Protein AF-A0A7Y4XND9-F1 (afdb_monomer_lite)

pLDDT: mean 84.6, std 13.26, range [36.53, 97.56]

Structure (mmCIF, N/CA/C/O backbone):
data_AF-A0A7Y4XND9-F1
#
_entry.id   AF-A0A7Y4XND9-F1
#
loop_
_atom_site.group_PDB
_atom_site.id
_atom_site.type_symbol
_atom_site.label_atom_id
_atom_site.label_alt_id
_atom_site.label_comp_id
_atom_site.label_asym_id
_atom_site.label_entity_id
_atom_site.label_seq_id
_atom_site.pdbx_PDB_ins_code
_atom_site.Cartn_x
_atom_site.Cartn_y
_atom_site.Cartn_z
_atom_site.occupancy
_atom_site.B_iso_or_equiv
_atom_site.auth_seq_id
_atom_site.auth_comp_id
_atom_site.auth_asym_id
_atom_site.auth_atom_id
_atom_site.pdbx_PDB_model_num
ATOM 1 N N . MET A 1 1 ? 8.176 -16.731 -29.064 1.00 52.34 1 MET A N 1
ATOM 2 C CA . MET A 1 1 ? 8.613 -15.340 -28.819 1.00 52.34 1 MET A CA 1
ATOM 3 C C . MET A 1 1 ? 8.068 -14.478 -29.936 1.00 52.34 1 MET A C 1
ATOM 5 O O . MET A 1 1 ? 8.115 -14.925 -31.078 1.00 52.34 1 MET A O 1
ATOM 9 N N . ARG A 1 2 ? 7.541 -13.289 -29.624 1.00 59.66 2 ARG A N 1
ATOM 10 C CA . ARG A 1 2 ? 7.280 -12.273 -30.655 1.00 59.66 2 ARG A CA 1
ATOM 11 C C . ARG A 1 2 ? 8.597 -11.940 -31.382 1.00 59.66 2 ARG A C 1
ATOM 13 O O . ARG A 1 2 ? 9.654 -12.092 -30.767 1.00 59.66 2 ARG A O 1
ATOM 20 N N . PRO A 1 3 ? 8.583 -11.530 -32.658 1.00 67.19 3 PRO A N 1
ATOM 21 C CA . PRO A 1 3 ? 9.785 -10.990 -33.283 1.00 67.19 3 PRO A CA 1
ATOM 22 C C . PRO A 1 3 ? 10.219 -9.716 -32.545 1.00 67.19 3 PRO A C 1
ATOM 24 O O . PRO A 1 3 ? 9.380 -8.957 -32.054 1.00 67.19 3 PRO A O 1
ATOM 27 N N . ARG A 1 4 ? 11.535 -9.493 -32.444 1.00 76.88 4 ARG A N 1
ATOM 28 C CA . ARG A 1 4 ? 12.080 -8.240 -31.906 1.00 76.88 4 ARG A CA 1
ATOM 29 C C . ARG A 1 4 ? 11.576 -7.087 -32.787 1.00 76.88 4 ARG A C 1
ATOM 31 O O . ARG A 1 4 ? 11.719 -7.201 -34.003 1.00 76.88 4 ARG A O 1
ATOM 38 N N . PRO A 1 5 ? 11.011 -6.010 -32.215 1.00 78.25 5 PRO A N 1
ATOM 39 C CA . PRO A 1 5 ? 10.599 -4.845 -32.995 1.00 78.25 5 PRO A CA 1
ATOM 40 C C . PRO A 1 5 ? 11.741 -4.282 -33.860 1.00 78.25 5 PRO A C 1
ATOM 42 O O . PRO A 1 5 ? 12.906 -4.364 -33.460 1.00 78.25 5 PRO A O 1
ATOM 45 N N . GLY A 1 6 ? 11.389 -3.731 -35.030 1.00 72.38 6 GLY A N 1
ATOM 46 C CA . GLY A 1 6 ? 12.325 -3.132 -35.997 1.00 72.38 6 GLY A CA 1
ATOM 47 C C . GLY A 1 6 ? 13.135 -1.960 -35.434 1.00 72.38 6 GLY A C 1
ATOM 48 O O . GLY A 1 6 ? 12.823 -1.453 -34.348 1.00 72.38 6 GLY A O 1
ATOM 49 N N . GLU A 1 7 ? 14.183 -1.551 -36.157 1.00 75.75 7 GLU A N 1
ATOM 50 C CA . GLU A 1 7 ? 15.123 -0.531 -35.687 1.00 75.75 7 GLU A CA 1
ATOM 51 C C . GLU A 1 7 ? 14.470 0.857 -35.550 1.00 75.75 7 GLU A C 1
ATOM 53 O O . GLU A 1 7 ? 13.307 1.077 -35.893 1.00 75.75 7 GLU A O 1
ATOM 58 N N . PHE A 1 8 ? 15.201 1.786 -34.934 1.00 75.19 8 PHE A N 1
ATOM 59 C CA . PHE A 1 8 ? 14.725 3.156 -34.747 1.00 75.19 8 PHE A CA 1
ATOM 60 C C . PHE A 1 8 ? 14.591 3.846 -36.104 1.00 75.19 8 PHE A C 1
ATOM 62 O O . PHE A 1 8 ? 15.519 3.759 -36.903 1.00 75.19 8 PHE A O 1
ATOM 69 N N . GLY A 1 9 ? 13.478 4.546 -36.337 1.00 67.44 9 GLY A N 1
ATOM 70 C CA . GLY A 1 9 ? 13.250 5.261 -37.600 1.00 67.44 9 GLY A CA 1
ATOM 71 C C . GLY A 1 9 ? 12.708 4.395 -38.743 1.00 67.44 9 GLY A C 1
ATOM 72 O O . GLY A 1 9 ? 12.574 4.887 -39.855 1.00 67.44 9 GLY A O 1
ATOM 73 N N . GLU A 1 10 ? 12.384 3.120 -38.498 1.00 77.12 10 GLU A N 1
ATOM 74 C CA . GLU A 1 10 ? 11.786 2.226 -39.499 1.00 77.12 10 GLU A CA 1
ATOM 75 C C . GLU A 1 10 ? 10.303 1.974 -39.167 1.00 77.12 10 GLU A C 1
ATOM 77 O O . GLU A 1 10 ? 9.991 1.011 -38.456 1.00 77.12 10 GLU A O 1
ATOM 82 N N . PRO A 1 11 ? 9.365 2.834 -39.617 1.00 72.25 11 PRO A N 1
ATOM 83 C CA . PRO A 1 11 ? 7.958 2.702 -39.267 1.00 72.25 11 PRO A CA 1
ATOM 84 C C . PRO A 1 11 ? 7.308 1.474 -39.901 1.00 72.25 11 PRO A C 1
ATOM 86 O O . PRO A 1 11 ? 7.347 1.269 -41.114 1.00 72.25 11 PRO A O 1
ATOM 89 N N . ASP A 1 12 ? 6.620 0.691 -39.072 1.00 74.69 12 ASP A N 1
ATOM 90 C CA . ASP A 1 12 ? 5.854 -0.473 -39.507 1.00 74.69 12 ASP A CA 1
ATOM 91 C C . ASP A 1 12 ? 4.358 -0.260 -39.240 1.00 74.69 12 ASP A C 1
ATOM 93 O O . ASP A 1 12 ? 3.932 0.101 -38.136 1.00 74.69 12 ASP A O 1
ATOM 97 N N . LYS A 1 13 ? 3.529 -0.524 -40.255 1.00 70.81 13 LYS A N 1
ATOM 98 C CA . LYS A 1 13 ? 2.066 -0.471 -40.137 1.00 70.81 13 LYS A CA 1
ATOM 99 C C . LYS A 1 13 ? 1.543 -1.450 -39.080 1.00 70.81 13 LYS A C 1
ATOM 101 O O . LYS A 1 13 ? 0.492 -1.187 -38.485 1.00 70.81 13 LYS A O 1
ATOM 106 N N . GLU A 1 14 ? 2.274 -2.525 -38.779 1.00 73.94 14 GLU A N 1
ATOM 107 C CA . GLU A 1 14 ? 1.932 -3.459 -37.703 1.00 73.94 14 GLU A CA 1
ATOM 108 C C . GLU A 1 14 ? 1.875 -2.795 -36.316 1.00 73.94 14 GLU A C 1
ATOM 110 O O . GLU A 1 14 ? 1.125 -3.250 -35.447 1.00 73.94 14 GLU A O 1
ATOM 115 N N . TRP A 1 15 ? 2.560 -1.663 -36.102 1.00 71.25 15 TRP A N 1
ATOM 116 C CA . TRP A 1 15 ? 2.477 -0.921 -34.838 1.00 71.25 15 TRP A CA 1
ATOM 117 C C . TRP A 1 15 ? 1.063 -0.384 -34.559 1.00 71.25 15 TRP A C 1
ATOM 119 O O . TRP A 1 15 ? 0.633 -0.263 -33.405 1.00 71.25 15 TRP A O 1
ATOM 129 N N . TRP A 1 16 ? 0.288 -0.090 -35.608 1.00 70.69 16 TRP A N 1
ATOM 130 C CA . TRP A 1 16 ? -1.119 0.284 -35.462 1.00 70.69 16 TRP A CA 1
ATOM 131 C C . TRP A 1 16 ? -2.031 -0.933 -35.301 1.00 70.69 16 TRP A C 1
ATOM 133 O O . TRP A 1 16 ? -3.029 -0.830 -34.585 1.00 70.69 16 TRP A O 1
ATOM 143 N N . ALA A 1 17 ? -1.643 -2.081 -35.863 1.00 65.81 17 ALA A N 1
ATOM 144 C CA . ALA A 1 17 ? -2.372 -3.346 -35.787 1.00 65.81 17 ALA A CA 1
ATOM 145 C C . ALA A 1 17 ? -2.176 -4.113 -34.469 1.00 65.81 17 ALA A C 1
ATOM 147 O O . ALA A 1 17 ? -2.962 -5.020 -34.190 1.00 65.81 17 ALA A O 1
ATOM 148 N N . SER A 1 18 ? -1.177 -3.756 -33.648 1.00 58.66 18 SER A N 1
ATOM 149 C CA . SER A 1 18 ? -0.943 -4.362 -32.333 1.00 58.66 18 SER A CA 1
ATOM 150 C C . SER A 1 18 ? -2.152 -4.136 -31.410 1.00 58.66 18 SER A C 1
ATOM 152 O O . SER A 1 18 ? -2.228 -3.149 -30.671 1.00 58.66 18 SER A O 1
ATOM 154 N N . LYS A 1 19 ? -3.136 -5.035 -31.473 1.00 51.44 19 LYS A N 1
ATOM 155 C CA . LYS A 1 19 ? -4.263 -5.063 -30.546 1.00 51.44 19 LYS A CA 1
ATOM 156 C C . LYS A 1 19 ? -3.748 -5.581 -29.209 1.00 51.44 19 LYS A C 1
ATOM 158 O O . LYS A 1 19 ? -3.214 -6.685 -29.120 1.00 51.44 19 LYS A O 1
ATOM 163 N N . LEU A 1 20 ? -3.885 -4.754 -28.178 1.00 54.00 20 LEU A N 1
ATOM 164 C CA . LEU A 1 20 ? -3.845 -5.220 -26.797 1.00 54.00 20 LEU A CA 1
ATOM 165 C C . LEU A 1 20 ? -5.001 -6.203 -26.581 1.00 54.00 20 LEU A C 1
ATOM 167 O O . LEU A 1 20 ? -5.994 -6.164 -27.314 1.00 54.00 20 LEU A O 1
ATOM 171 N N . ASN A 1 21 ? -4.864 -7.101 -25.605 1.00 48.88 21 ASN A N 1
ATOM 172 C CA . ASN A 1 21 ? -5.937 -8.032 -25.275 1.00 48.88 21 ASN A CA 1
ATOM 173 C C . ASN A 1 21 ? -7.249 -7.260 -25.016 1.00 48.88 21 ASN A C 1
ATOM 175 O O . ASN A 1 21 ? -7.227 -6.199 -24.400 1.00 48.88 21 ASN A O 1
ATOM 179 N N . PRO A 1 22 ? -8.409 -7.760 -25.466 1.00 36.53 22 PRO A N 1
ATOM 180 C CA . PRO A 1 22 ? -9.683 -7.034 -25.395 1.00 36.53 22 PRO A CA 1
ATOM 181 C C . PRO A 1 22 ? -10.202 -6.736 -23.972 1.00 36.53 22 PRO A C 1
ATOM 183 O O . PRO A 1 22 ? -11.193 -6.030 -23.832 1.00 36.53 22 PRO A O 1
ATOM 186 N N . SER A 1 23 ? -9.546 -7.226 -22.916 1.00 43.66 23 SER A N 1
ATOM 187 C CA . SER A 1 23 ? -9.847 -6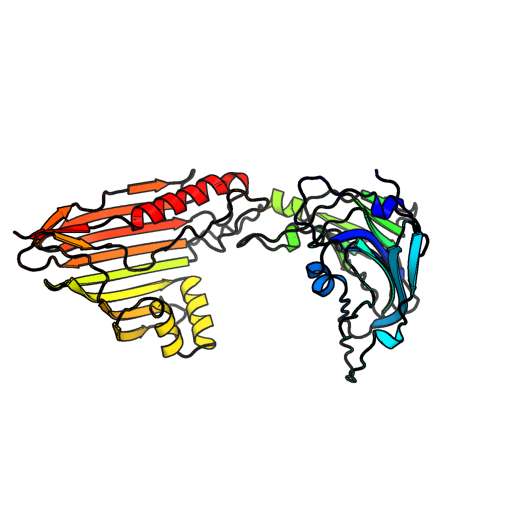.912 -21.509 1.00 43.66 23 SER A CA 1
ATOM 188 C C . SER A 1 23 ? -9.262 -5.576 -21.015 1.00 43.66 23 SER A C 1
ATOM 190 O O . SER A 1 23 ? -9.485 -5.199 -19.869 1.00 43.66 23 SER A O 1
ATOM 192 N N . ASP A 1 24 ? -8.513 -4.867 -21.860 1.00 51.94 24 ASP A N 1
ATOM 193 C CA . ASP A 1 24 ? -7.645 -3.739 -21.502 1.00 51.94 24 ASP A CA 1
ATOM 194 C C . ASP A 1 24 ? -8.169 -2.380 -22.024 1.00 51.94 24 ASP A C 1
ATOM 196 O O . ASP A 1 24 ? -7.420 -1.471 -22.387 1.00 51.94 24 ASP A O 1
ATOM 200 N N . THR A 1 25 ? -9.492 -2.206 -22.065 1.00 44.84 25 THR A N 1
ATOM 201 C CA . THR A 1 25 ? -10.171 -0.980 -22.541 1.00 44.84 25 THR A CA 1
ATOM 202 C C . THR A 1 25 ? -9.808 0.282 -21.731 1.00 44.84 25 THR A C 1
ATOM 204 O O . THR A 1 25 ? -10.176 1.391 -22.108 1.00 44.84 25 THR A O 1
ATOM 207 N N . SER A 1 26 ? -9.071 0.136 -20.624 1.00 55.47 26 SER A N 1
ATOM 208 C CA . SER A 1 26 ? -8.557 1.214 -19.769 1.00 55.47 26 SER A CA 1
ATOM 209 C C . SER A 1 26 ? -7.118 1.650 -20.092 1.00 55.47 26 SER A C 1
ATOM 211 O O . SER A 1 26 ? -6.600 2.569 -19.448 1.00 55.47 26 SER A O 1
ATOM 213 N N . ILE A 1 27 ? -6.446 1.028 -21.069 1.00 67.75 27 ILE A N 1
ATOM 214 C CA . ILE A 1 27 ? -5.055 1.356 -21.395 1.00 67.75 27 ILE A CA 1
ATOM 215 C C . ILE A 1 27 ? -4.960 2.709 -22.104 1.00 67.75 27 ILE A C 1
ATOM 217 O O . ILE A 1 27 ? -5.345 2.869 -23.259 1.00 67.75 27 ILE A O 1
ATOM 221 N N . ALA A 1 28 ? -4.328 3.674 -21.438 1.00 80.62 28 ALA A N 1
ATOM 222 C CA . ALA A 1 28 ? -4.062 4.991 -22.010 1.00 80.62 28 ALA A CA 1
ATOM 223 C C . ALA A 1 28 ? -2.849 5.020 -22.971 1.00 80.62 28 ALA A C 1
ATOM 225 O O . ALA A 1 28 ? -2.771 5.906 -23.822 1.00 80.62 28 ALA A O 1
ATOM 226 N N . ALA A 1 29 ? -1.907 4.073 -22.855 1.00 87.56 29 ALA A N 1
ATOM 227 C CA . ALA A 1 29 ? -0.724 3.938 -23.717 1.00 87.56 29 ALA A CA 1
ATOM 228 C C . ALA A 1 29 ? -0.072 2.550 -23.599 1.00 87.56 29 ALA A C 1
ATOM 230 O O . ALA A 1 29 ? -0.288 1.860 -22.611 1.00 87.56 29 ALA A O 1
ATOM 231 N N . VAL A 1 30 ? 0.777 2.162 -24.552 1.00 88.50 30 VAL A N 1
ATOM 232 C CA . VAL A 1 30 ? 1.593 0.934 -24.496 1.00 88.50 30 VAL A CA 1
ATOM 233 C C . VAL A 1 30 ? 3.022 1.206 -24.947 1.00 88.50 30 VAL A C 1
ATOM 235 O O . VAL A 1 30 ? 3.243 1.933 -25.916 1.00 88.50 30 VAL A O 1
ATOM 238 N N . ILE A 1 31 ? 3.996 0.600 -24.269 1.00 90.81 31 ILE A N 1
ATOM 239 C CA . ILE A 1 31 ? 5.386 0.585 -24.728 1.00 90.81 31 ILE A CA 1
ATOM 240 C C . ILE A 1 31 ? 5.537 -0.582 -25.700 1.00 90.81 31 ILE A C 1
ATOM 242 O O . ILE A 1 31 ? 5.430 -1.748 -25.321 1.00 90.81 31 ILE A O 1
ATOM 246 N N . LEU A 1 32 ? 5.759 -0.265 -26.971 1.00 90.81 32 LEU A N 1
ATOM 247 C CA . LEU A 1 32 ? 5.951 -1.264 -28.020 1.00 90.81 32 LEU A CA 1
ATOM 248 C C . LEU A 1 32 ? 7.365 -1.845 -27.969 1.00 90.81 32 LEU A C 1
ATOM 250 O O . LEU A 1 32 ? 7.552 -3.041 -28.181 1.00 90.81 32 LEU A O 1
ATOM 254 N N . PHE A 1 33 ? 8.346 -1.000 -27.660 1.00 91.94 33 PHE A N 1
ATOM 255 C CA . PHE A 1 33 ? 9.746 -1.382 -27.574 1.00 91.94 33 PHE A CA 1
ATOM 256 C C . PHE A 1 33 ? 10.469 -0.508 -26.553 1.00 91.94 33 PHE A C 1
ATOM 258 O O . PHE A 1 33 ? 10.338 0.715 -26.581 1.00 91.94 33 PHE A O 1
ATOM 265 N N . ASP A 1 34 ? 11.222 -1.142 -25.663 1.00 94.38 34 ASP A N 1
ATOM 266 C CA . ASP A 1 34 ? 12.058 -0.496 -24.659 1.00 94.38 34 ASP A CA 1
ATOM 267 C C . ASP A 1 34 ? 13.446 -1.131 -24.690 1.00 94.38 34 ASP A C 1
ATOM 269 O O . ASP A 1 34 ? 13.589 -2.319 -24.405 1.00 94.38 34 ASP A O 1
ATOM 273 N N . TYR A 1 35 ? 14.466 -0.372 -25.070 1.00 95.81 35 TYR A N 1
ATOM 274 C CA . TYR A 1 35 ? 15.818 -0.885 -25.254 1.00 95.81 35 TYR A CA 1
ATOM 275 C C . TYR A 1 35 ? 16.844 -0.034 -24.525 1.00 95.81 35 TYR A C 1
ATOM 277 O O . TYR A 1 35 ? 17.001 1.150 -24.814 1.00 95.81 35 TYR A O 1
ATOM 285 N N . GLY A 1 36 ? 17.589 -0.660 -23.623 1.00 95.94 36 GLY A N 1
ATOM 286 C CA . GLY A 1 36 ? 18.747 -0.076 -22.966 1.00 95.94 36 GLY A CA 1
ATOM 287 C C . GLY A 1 36 ? 20.035 -0.770 -23.398 1.00 95.94 36 GLY A C 1
ATOM 288 O O . GLY A 1 36 ? 20.087 -1.996 -23.495 1.00 95.94 36 GLY A O 1
ATOM 289 N N . LYS A 1 37 ? 21.107 -0.001 -23.583 1.00 96.31 37 LYS A N 1
ATOM 290 C CA . LYS A 1 37 ? 22.463 -0.518 -23.785 1.00 96.31 37 LYS A CA 1
ATOM 291 C C . LYS A 1 37 ? 23.447 0.247 -22.915 1.00 96.31 37 LYS A C 1
ATOM 293 O O . LYS A 1 37 ? 23.658 1.436 -23.135 1.00 96.31 37 LYS A O 1
ATOM 298 N N . CYS A 1 38 ? 24.076 -0.423 -21.957 1.00 95.19 38 CYS A N 1
ATOM 299 C CA . CYS A 1 38 ? 25.152 0.143 -21.149 1.00 95.19 38 CYS A CA 1
ATOM 300 C C . CYS A 1 38 ? 26.502 -0.410 -21.609 1.00 95.19 38 CYS A C 1
ATOM 302 O O . CYS A 1 38 ? 26.700 -1.624 -21.672 1.00 95.19 38 CYS A O 1
ATOM 304 N N . MET A 1 39 ? 27.442 0.482 -21.915 1.00 94.56 39 MET A N 1
ATOM 305 C CA . MET A 1 39 ? 28.794 0.142 -22.346 1.00 94.56 39 MET A CA 1
ATOM 306 C C . MET A 1 39 ? 29.834 0.921 -21.537 1.00 94.56 39 MET A C 1
ATOM 308 O O . MET A 1 39 ? 29.619 2.095 -21.235 1.00 94.56 39 MET A O 1
ATOM 312 N N . PRO A 1 40 ? 30.980 0.309 -21.215 1.00 91.00 40 PRO A N 1
ATOM 313 C CA . PRO A 1 40 ? 32.086 1.022 -20.610 1.00 91.00 40 PRO A CA 1
ATOM 314 C C . PRO A 1 40 ? 32.727 1.982 -21.619 1.00 91.00 40 PRO A C 1
ATOM 316 O O . PRO A 1 40 ? 32.917 1.619 -22.780 1.00 91.00 40 PRO A O 1
ATOM 319 N N . GLU A 1 41 ? 33.136 3.159 -21.156 1.00 88.62 41 GLU A N 1
ATOM 320 C CA . GLU A 1 41 ? 34.076 4.042 -21.855 1.00 88.62 41 GLU A CA 1
ATOM 321 C C . GLU A 1 41 ? 35.366 4.192 -21.031 1.00 88.62 41 GLU A C 1
ATOM 323 O O . GLU A 1 41 ? 35.454 3.718 -19.898 1.00 88.62 41 GLU A O 1
ATOM 328 N N . SER A 1 42 ? 36.386 4.852 -21.590 1.00 87.12 42 SER A N 1
ATOM 329 C CA . SER A 1 42 ? 37.676 5.066 -20.912 1.00 87.12 42 SER A CA 1
ATOM 330 C C . SER A 1 42 ? 37.535 5.752 -19.548 1.00 87.12 42 SER A C 1
ATOM 332 O O . SER A 1 42 ? 38.327 5.493 -18.647 1.00 87.12 42 SER A O 1
ATOM 334 N N . TYR A 1 43 ? 36.520 6.606 -19.392 1.00 83.38 43 TYR A N 1
ATOM 335 C CA . TYR A 1 43 ? 36.251 7.372 -18.176 1.00 83.38 43 TYR A CA 1
ATOM 336 C C . TYR A 1 43 ? 34.758 7.319 -17.830 1.00 83.38 43 TYR A C 1
ATOM 338 O O . TYR A 1 43 ? 34.071 8.333 -17.908 1.00 83.38 43 TYR A O 1
ATOM 346 N N . GLY A 1 44 ? 34.267 6.123 -17.484 1.00 88.00 44 GLY A N 1
ATOM 347 C CA . GLY A 1 44 ? 32.905 5.876 -17.000 1.00 88.00 44 GLY A CA 1
ATOM 348 C C . GLY A 1 44 ? 32.060 5.025 -17.952 1.00 88.00 44 GLY A C 1
ATOM 349 O O . GLY A 1 44 ? 32.538 4.014 -18.472 1.00 88.00 44 GLY A O 1
ATOM 350 N N . THR A 1 45 ? 30.796 5.395 -18.166 1.00 90.56 45 THR A N 1
ATOM 351 C CA . THR A 1 45 ? 29.839 4.606 -18.967 1.00 90.56 45 THR A CA 1
ATOM 352 C C . THR A 1 45 ? 29.116 5.434 -20.022 1.00 90.56 45 THR A C 1
ATOM 354 O O . THR A 1 45 ? 28.793 6.606 -19.819 1.00 90.56 45 THR A O 1
ATOM 357 N N . LYS A 1 46 ? 28.819 4.787 -21.153 1.00 93.50 46 LYS A N 1
ATOM 358 C CA . LYS A 1 46 ? 27.870 5.241 -22.170 1.00 93.50 46 LYS A CA 1
ATOM 359 C C . LYS A 1 46 ? 26.599 4.410 -22.052 1.00 93.50 46 LYS A C 1
ATOM 361 O O . LYS A 1 46 ? 26.643 3.186 -22.173 1.00 93.50 46 LYS A O 1
ATOM 366 N N . PHE A 1 47 ? 25.471 5.075 -21.861 1.00 92.62 47 PHE A N 1
ATOM 367 C CA . PHE A 1 47 ? 24.155 4.456 -21.807 1.00 92.62 47 PHE A CA 1
ATOM 368 C C . PHE A 1 47 ? 23.291 4.972 -22.954 1.00 92.62 47 PHE A C 1
ATOM 370 O O . PHE A 1 47 ? 23.089 6.176 -23.079 1.00 92.62 47 PHE A O 1
ATOM 377 N N . ILE A 1 48 ? 22.799 4.062 -23.788 1.00 93.75 48 ILE A N 1
ATOM 378 C CA . ILE A 1 48 ? 21.865 4.344 -24.879 1.00 93.75 48 ILE A CA 1
ATOM 379 C C . ILE A 1 48 ? 20.499 3.821 -24.453 1.00 93.75 48 ILE A C 1
ATOM 381 O O . ILE A 1 48 ? 20.396 2.670 -24.032 1.00 93.75 48 ILE A O 1
ATOM 385 N N . HIS A 1 49 ? 19.462 4.638 -24.585 1.00 92.19 49 HIS A N 1
ATOM 386 C CA . HIS A 1 49 ? 18.083 4.233 -24.339 1.00 92.19 49 HIS A CA 1
ATOM 387 C C . HIS A 1 49 ? 17.233 4.598 -25.543 1.00 92.19 49 HIS A C 1
ATOM 389 O O . HIS A 1 49 ? 17.213 5.758 -25.942 1.00 92.19 49 HIS A O 1
ATOM 395 N N . LYS A 1 50 ? 16.533 3.612 -26.098 1.00 93.00 50 LYS A N 1
ATOM 396 C CA . LYS A 1 50 ? 15.542 3.779 -27.157 1.00 93.00 50 LYS A CA 1
ATOM 397 C C . LYS A 1 50 ? 14.191 3.319 -26.644 1.00 93.00 50 LYS A C 1
ATOM 399 O O . LYS A 1 50 ? 14.105 2.243 -26.053 1.00 93.00 50 LYS A O 1
ATOM 404 N N . ARG A 1 51 ? 13.142 4.096 -26.886 1.00 91.38 51 ARG A N 1
ATOM 405 C CA . ARG A 1 51 ? 11.789 3.709 -26.500 1.00 91.38 51 ARG A CA 1
ATOM 406 C C . ARG A 1 51 ? 10.770 4.142 -27.533 1.00 91.38 51 ARG A C 1
ATOM 408 O O . ARG A 1 51 ? 10.781 5.287 -27.969 1.00 91.38 51 ARG A O 1
ATOM 415 N N . ARG A 1 52 ? 9.849 3.230 -27.840 1.00 91.31 52 ARG A N 1
ATOM 416 C CA . ARG A 1 52 ? 8.700 3.438 -28.720 1.00 91.31 52 ARG A CA 1
ATOM 417 C C . ARG A 1 52 ? 7.410 3.260 -27.934 1.00 91.31 52 ARG A C 1
ATOM 419 O O . ARG A 1 52 ? 7.170 2.191 -27.367 1.00 91.31 52 ARG A O 1
ATOM 426 N N . ILE A 1 53 ? 6.575 4.292 -27.908 1.00 89.06 53 ILE A N 1
ATOM 427 C CA . ILE A 1 53 ? 5.322 4.317 -27.149 1.00 89.06 53 ILE A CA 1
ATOM 428 C C . ILE A 1 53 ? 4.176 4.675 -28.084 1.00 89.06 53 ILE A C 1
ATOM 430 O O . ILE A 1 53 ? 4.251 5.652 -28.821 1.00 89.06 53 ILE A O 1
ATOM 434 N N . LYS A 1 54 ? 3.089 3.908 -28.010 1.00 87.81 54 LYS A N 1
ATOM 435 C CA . LYS A 1 54 ? 1.818 4.226 -28.660 1.00 87.81 54 LYS A CA 1
ATOM 436 C C . LYS A 1 54 ? 0.845 4.781 -27.632 1.00 87.81 54 LYS A C 1
ATOM 438 O O . LYS A 1 54 ? 0.616 4.152 -26.598 1.00 87.81 54 LYS A O 1
ATOM 443 N N . ILE A 1 55 ? 0.276 5.946 -27.916 1.00 86.25 55 ILE A N 1
ATOM 444 C CA . ILE A 1 55 ? -0.691 6.626 -27.053 1.00 86.25 55 ILE A CA 1
ATOM 445 C C . ILE A 1 55 ? -2.103 6.351 -27.562 1.00 86.25 55 ILE A C 1
ATOM 447 O O . ILE A 1 55 ? -2.379 6.500 -28.747 1.00 86.25 55 ILE A O 1
ATOM 451 N N . TYR A 1 56 ? -3.014 5.993 -26.661 1.00 83.00 56 TYR A N 1
ATOM 452 C CA . TYR A 1 56 ? -4.434 5.804 -26.974 1.00 83.00 56 TYR A CA 1
ATOM 453 C C . TYR A 1 56 ? -5.312 6.934 -26.436 1.00 83.00 56 TYR A C 1
ATOM 455 O O . TYR A 1 56 ? -6.352 7.211 -27.017 1.00 83.00 56 TYR A O 1
ATOM 463 N N . ASN A 1 57 ? -4.904 7.595 -25.347 1.00 78.75 57 ASN A N 1
ATOM 464 C CA . ASN A 1 57 ? -5.680 8.649 -24.691 1.00 78.75 57 ASN A CA 1
ATOM 465 C C . ASN A 1 57 ? -4.778 9.825 -24.285 1.00 78.75 57 ASN A C 1
ATOM 467 O O . ASN A 1 57 ? -3.651 9.627 -23.818 1.00 78.75 57 ASN A O 1
ATOM 471 N N . LYS A 1 58 ? -5.309 11.050 -24.377 1.00 71.69 58 LYS A N 1
ATOM 472 C CA . LYS A 1 58 ? -4.671 12.288 -23.896 1.00 71.69 58 LYS A CA 1
ATOM 473 C C . LYS A 1 58 ? -4.140 12.222 -22.456 1.00 71.69 58 LYS A C 1
ATOM 475 O O . LYS A 1 58 ? -3.132 12.858 -22.159 1.00 71.69 58 LYS A O 1
ATOM 480 N N . SER A 1 59 ? -4.756 11.447 -21.560 1.00 73.25 59 SER A N 1
ATOM 481 C CA . SER A 1 59 ? -4.309 11.298 -20.164 1.00 73.25 59 SER A CA 1
ATOM 482 C C . SER A 1 59 ? -2.895 10.714 -20.026 1.00 73.25 59 SER A C 1
ATOM 484 O O . SER A 1 59 ? -2.187 11.037 -19.070 1.00 73.25 59 SER A O 1
ATOM 486 N N . ALA A 1 60 ? -2.442 9.902 -20.989 1.00 71.75 60 ALA A N 1
ATOM 487 C CA . ALA A 1 60 ? -1.090 9.347 -20.989 1.00 71.75 60 ALA A CA 1
ATOM 488 C C . ALA A 1 60 ? -0.020 10.349 -21.439 1.00 71.75 60 ALA A C 1
ATOM 490 O O . ALA A 1 60 ? 1.140 10.177 -21.061 1.00 71.75 60 ALA A O 1
ATOM 491 N N . LEU A 1 61 ? -0.389 11.402 -22.179 1.00 68.12 61 LEU A N 1
ATOM 492 C CA . LEU A 1 61 ? 0.549 12.411 -22.683 1.00 68.12 61 LEU A CA 1
ATOM 493 C C . LEU A 1 61 ? 1.317 13.063 -21.532 1.00 68.12 61 LEU A C 1
ATOM 495 O O . LEU A 1 61 ? 2.540 13.013 -21.488 1.00 68.12 61 LEU A O 1
ATOM 499 N N . ASN A 1 62 ? 0.603 13.546 -20.517 1.00 65.62 62 ASN A N 1
ATOM 500 C CA . ASN A 1 62 ? 1.209 14.257 -19.388 1.00 65.62 62 ASN A CA 1
ATOM 501 C C . ASN A 1 62 ? 2.138 13.385 -18.527 1.00 65.62 62 ASN A C 1
ATOM 503 O O . ASN A 1 62 ? 2.950 13.913 -17.769 1.00 65.62 62 ASN A O 1
ATOM 507 N N . LYS A 1 63 ? 2.016 12.054 -18.597 1.00 71.62 63 LYS A N 1
ATOM 508 C CA . LYS A 1 63 ? 2.811 11.132 -17.773 1.00 71.62 63 LYS A CA 1
ATOM 509 C C . LYS A 1 63 ? 3.950 10.472 -18.545 1.00 71.62 63 LYS A C 1
ATOM 511 O O . LYS A 1 63 ? 5.011 10.259 -17.971 1.00 71.62 63 LYS A O 1
ATOM 516 N N . TRP A 1 64 ? 3.721 10.123 -19.808 1.00 75.69 64 TRP A N 1
ATOM 517 C CA . TRP A 1 64 ? 4.648 9.325 -20.615 1.00 75.69 64 TRP A CA 1
ATOM 518 C C . TRP A 1 64 ? 5.346 10.116 -21.713 1.00 75.69 64 TRP A C 1
ATOM 520 O O . TRP A 1 64 ? 6.393 9.670 -22.171 1.00 75.69 64 TRP A O 1
ATOM 530 N N . ALA A 1 65 ? 4.819 11.282 -22.097 1.00 64.56 65 ALA A N 1
ATOM 531 C CA . ALA A 1 65 ? 5.506 12.177 -23.023 1.00 64.56 65 ALA A CA 1
ATOM 532 C C . ALA A 1 65 ? 6.517 13.095 -22.317 1.00 64.56 65 ALA A C 1
ATOM 534 O O . ALA A 1 65 ? 7.289 13.735 -23.008 1.00 64.56 65 ALA A O 1
ATOM 535 N N . ASN A 1 66 ? 6.566 13.110 -20.977 1.00 64.19 66 ASN A N 1
ATOM 536 C CA . ASN A 1 66 ? 7.505 13.909 -20.185 1.00 64.19 66 ASN A CA 1
ATOM 537 C C . ASN A 1 66 ? 8.722 13.073 -19.754 1.00 64.19 66 ASN A C 1
ATOM 539 O O . ASN A 1 66 ? 8.618 12.220 -18.871 1.00 64.19 66 ASN A O 1
ATOM 543 N N . LEU A 1 67 ? 9.892 13.337 -20.340 1.00 62.12 67 LEU A N 1
ATOM 544 C CA . LEU A 1 67 ? 11.158 12.727 -19.916 1.00 62.12 67 LEU A CA 1
ATOM 545 C C . LEU A 1 67 ? 11.858 13.612 -18.881 1.00 62.12 67 LEU A C 1
ATOM 547 O O . LEU A 1 67 ? 12.017 14.810 -19.095 1.00 62.12 67 LEU A O 1
ATOM 551 N N . SER A 1 68 ? 12.292 13.022 -17.766 1.00 58.84 68 SER A N 1
ATOM 552 C CA . SER A 1 68 ? 13.053 13.715 -16.720 1.00 58.84 68 SER A CA 1
ATOM 553 C C . SER A 1 68 ? 14.280 12.904 -16.316 1.00 58.84 68 SER A C 1
ATOM 555 O O . SER A 1 68 ? 14.160 11.714 -16.011 1.00 58.84 68 SER A O 1
ATOM 557 N N . PHE A 1 69 ? 15.437 13.558 -16.236 1.00 57.66 69 PHE A N 1
ATOM 558 C CA . PHE A 1 69 ? 16.697 12.954 -15.806 1.00 57.66 69 PHE A CA 1
ATOM 559 C C . PHE A 1 69 ? 17.246 13.730 -14.605 1.00 57.66 69 PHE A C 1
ATOM 561 O O . PHE A 1 69 ? 17.360 14.953 -14.655 1.00 57.66 69 PHE A O 1
ATOM 568 N N . ILE A 1 70 ? 17.588 13.029 -13.522 1.00 52.28 70 ILE A N 1
ATOM 569 C CA . ILE A 1 70 ? 18.212 13.625 -12.332 1.00 52.28 70 ILE A CA 1
ATOM 570 C C . ILE A 1 70 ? 19.516 12.882 -12.085 1.00 52.28 70 ILE A C 1
ATOM 572 O O . ILE A 1 70 ? 19.495 11.823 -11.464 1.00 52.28 70 ILE A O 1
ATOM 576 N N . LEU A 1 71 ? 20.638 13.401 -12.588 1.00 56.94 71 LEU A N 1
ATOM 577 C CA .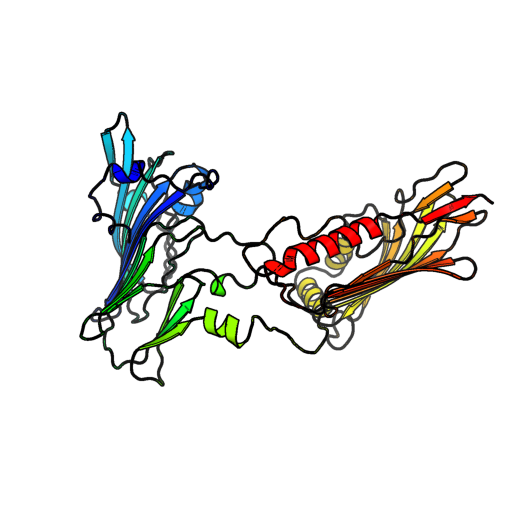 LEU A 1 71 ? 21.942 12.772 -12.380 1.00 56.94 71 LEU A CA 1
ATOM 578 C C . LEU A 1 71 ? 23.063 13.831 -12.304 1.00 56.94 71 LEU A C 1
ATOM 580 O O . LEU A 1 71 ? 23.391 14.443 -13.323 1.00 56.94 71 LEU A O 1
ATOM 584 N N . PRO A 1 72 ? 23.684 14.061 -11.131 1.00 55.53 72 PRO A N 1
ATOM 585 C CA . PRO A 1 72 ? 24.901 14.864 -11.053 1.00 55.53 72 PRO A CA 1
ATOM 586 C C . PRO A 1 72 ? 26.050 14.153 -11.790 1.00 55.53 72 PRO A C 1
ATOM 588 O O . PRO A 1 72 ? 26.272 12.960 -11.598 1.00 55.53 72 PRO A O 1
ATOM 591 N N . GLY A 1 73 ? 26.786 14.878 -12.638 1.00 65.50 73 GLY A N 1
ATOM 592 C CA . GLY A 1 73 ? 27.944 14.331 -13.365 1.00 65.50 73 GLY A CA 1
ATOM 593 C C . GLY A 1 73 ? 27.616 13.527 -14.631 1.00 65.50 73 GLY A C 1
ATOM 594 O O . GLY A 1 73 ? 28.468 12.782 -15.116 1.00 65.50 73 GLY A O 1
ATOM 595 N N . VAL A 1 74 ? 26.406 13.672 -15.182 1.00 75.56 74 VAL A N 1
ATOM 596 C CA . VAL A 1 74 ? 25.982 13.003 -16.421 1.00 75.56 74 VAL A CA 1
ATOM 597 C C . VAL A 1 74 ? 25.774 14.014 -17.542 1.00 75.56 74 VAL A C 1
ATOM 599 O O . VAL A 1 74 ? 25.145 15.051 -17.354 1.00 75.56 74 VAL A O 1
ATOM 602 N N . ARG A 1 75 ? 26.304 13.700 -18.727 1.00 79.88 75 ARG A N 1
ATOM 603 C CA . ARG A 1 75 ? 26.189 14.506 -19.944 1.00 79.88 75 ARG A CA 1
ATOM 604 C C . ARG A 1 75 ? 25.253 13.823 -20.938 1.00 79.88 75 ARG A C 1
ATOM 606 O O . ARG A 1 75 ? 25.502 12.684 -21.330 1.00 79.88 75 ARG A O 1
ATOM 613 N N . LEU A 1 76 ? 24.232 14.543 -21.404 1.00 80.44 76 LEU A N 1
ATOM 614 C CA . LEU A 1 76 ? 23.442 14.150 -22.571 1.00 80.44 76 LEU A CA 1
ATOM 615 C C . LEU A 1 76 ? 24.291 14.363 -23.832 1.00 80.44 76 LEU A C 1
ATOM 617 O O . LEU A 1 76 ? 24.599 15.496 -24.199 1.00 80.44 76 LEU A O 1
ATOM 621 N N . ALA A 1 77 ? 24.731 13.271 -24.450 1.00 83.31 77 ALA A N 1
ATOM 622 C CA . ALA A 1 77 ? 25.557 13.306 -25.651 1.00 83.31 77 ALA A CA 1
ATOM 623 C C . ALA A 1 77 ? 24.709 13.419 -26.919 1.00 83.31 77 ALA A C 1
ATOM 625 O O . ALA A 1 77 ? 25.099 14.131 -27.838 1.00 83.31 77 ALA A O 1
ATOM 626 N N . ASP A 1 78 ? 23.559 12.749 -26.937 1.00 83.81 78 ASP A N 1
ATOM 627 C CA . ASP A 1 78 ? 22.706 12.634 -28.114 1.00 83.81 78 ASP A CA 1
ATOM 628 C C . ASP A 1 78 ? 21.236 12.483 -27.714 1.00 83.81 78 ASP A C 1
ATOM 630 O O . ASP A 1 78 ? 20.952 11.925 -26.646 1.00 83.81 78 ASP A O 1
ATOM 634 N N . PHE A 1 79 ? 20.335 13.010 -28.538 1.00 84.19 79 PHE A N 1
ATOM 635 C CA . PHE A 1 79 ? 18.890 12.930 -28.355 1.00 84.19 79 PHE A CA 1
ATOM 636 C C . PHE A 1 79 ? 18.184 13.064 -29.704 1.00 84.19 79 PHE A C 1
ATOM 638 O O . PHE A 1 79 ? 18.358 14.073 -30.382 1.00 84.19 79 PHE A O 1
ATOM 645 N N . GLU A 1 80 ? 17.342 12.089 -30.024 1.00 85.88 80 GLU A N 1
ATOM 646 C CA . GLU A 1 80 ? 16.489 12.058 -31.209 1.00 85.88 80 GLU A CA 1
ATOM 647 C C . GLU A 1 80 ? 15.065 11.720 -30.769 1.00 85.88 80 GLU A C 1
ATOM 649 O O . GLU A 1 80 ? 14.860 10.872 -29.894 1.00 85.88 80 GLU A O 1
ATOM 654 N N . CYS A 1 81 ? 14.070 12.364 -31.373 1.00 86.12 81 CYS A N 1
ATOM 655 C CA . CYS A 1 81 ? 12.673 12.035 -31.140 1.00 86.12 81 CYS A CA 1
ATOM 656 C C . CYS A 1 81 ? 11.853 12.254 -32.409 1.00 86.12 81 CYS A C 1
ATOM 658 O O . CYS A 1 81 ? 11.979 13.283 -33.068 1.00 86.12 81 CYS A O 1
ATOM 660 N N . VAL A 1 82 ? 11.005 11.278 -32.727 1.00 88.44 82 VAL A N 1
ATOM 661 C CA . VAL A 1 82 ? 10.120 11.297 -33.891 1.00 88.44 82 VAL A CA 1
ATOM 662 C C . VAL A 1 82 ? 8.715 10.922 -33.448 1.00 88.44 82 VAL A C 1
ATOM 664 O O . VAL A 1 82 ? 8.517 9.968 -32.689 1.00 88.44 82 VAL A O 1
ATOM 667 N N . VAL A 1 83 ? 7.730 11.672 -33.930 1.00 89.06 83 VAL A N 1
ATOM 668 C CA . VAL A 1 83 ? 6.308 11.368 -33.772 1.00 89.06 83 VAL A CA 1
ATOM 669 C C . VAL A 1 83 ? 5.762 10.850 -35.092 1.00 89.06 83 VAL A C 1
ATOM 671 O O . VAL A 1 83 ? 5.928 11.476 -36.132 1.00 89.06 83 VAL A O 1
ATOM 674 N N . TYR A 1 84 ? 5.055 9.732 -35.028 1.00 89.44 84 TYR A N 1
ATOM 675 C CA . TYR A 1 84 ? 4.369 9.097 -36.136 1.00 89.44 84 TYR A CA 1
ATOM 676 C C . TYR A 1 84 ? 2.857 9.213 -35.942 1.00 89.44 84 TYR A C 1
ATOM 678 O O . TYR A 1 84 ? 2.289 8.747 -34.946 1.00 89.44 84 TYR A O 1
ATOM 686 N N . ASN A 1 85 ? 2.195 9.804 -36.929 1.00 87.88 85 ASN A N 1
ATOM 687 C CA . ASN A 1 85 ? 0.746 9.926 -37.011 1.00 87.88 85 ASN A CA 1
ATOM 688 C C . ASN A 1 85 ? 0.229 9.126 -38.204 1.00 87.88 85 ASN A C 1
ATOM 690 O O . ASN A 1 85 ? 0.843 9.129 -39.265 1.00 87.88 85 ASN A O 1
ATOM 694 N N . LEU A 1 86 ? -0.911 8.454 -38.049 1.00 85.81 86 LEU A N 1
ATOM 695 C CA . LEU A 1 86 ? -1.570 7.778 -39.163 1.00 85.81 86 LEU A CA 1
ATOM 696 C C . LEU A 1 86 ? -2.692 8.674 -39.696 1.00 85.81 86 LEU A C 1
ATOM 698 O O . LEU A 1 86 ? -3.739 8.792 -39.062 1.00 85.81 86 LEU A O 1
ATOM 702 N N . GLU A 1 87 ? -2.487 9.288 -40.860 1.00 86.75 87 GLU A N 1
ATOM 703 C CA . GLU A 1 87 ? -3.478 10.145 -41.521 1.00 86.75 87 GLU A CA 1
ATOM 704 C C . GLU A 1 87 ? -3.824 9.546 -42.892 1.00 86.75 87 GLU A C 1
ATOM 706 O O . GLU A 1 87 ? -2.950 9.283 -43.714 1.00 86.75 87 GLU A O 1
ATOM 711 N N . ASN A 1 88 ? -5.107 9.248 -43.132 1.00 82.06 88 ASN A N 1
ATOM 712 C CA . ASN A 1 88 ? -5.596 8.630 -44.378 1.00 82.06 88 ASN A CA 1
ATOM 713 C C . ASN A 1 88 ? -4.844 7.343 -44.805 1.00 82.06 88 ASN A C 1
ATOM 715 O O . ASN A 1 88 ? -4.716 7.049 -45.992 1.00 82.06 88 ASN A O 1
ATOM 719 N N . GLY A 1 89 ? -4.336 6.563 -43.841 1.00 78.88 89 GLY A N 1
ATOM 720 C CA . GLY A 1 89 ? -3.593 5.319 -44.096 1.00 78.88 89 GLY A CA 1
ATOM 721 C C . GLY A 1 89 ? -2.116 5.507 -44.476 1.00 78.88 89 GLY A C 1
ATOM 722 O O . GLY A 1 89 ? -1.432 4.513 -44.751 1.00 78.88 89 GLY A O 1
ATOM 723 N N . GLN A 1 90 ? -1.624 6.749 -44.465 1.00 84.38 90 GLN A N 1
ATOM 724 C CA . GLN A 1 90 ? -0.215 7.103 -44.617 1.00 84.38 90 GLN A CA 1
ATOM 725 C C . GLN A 1 90 ? 0.384 7.488 -43.262 1.00 84.38 90 GLN A C 1
ATOM 727 O O . GLN A 1 90 ? -0.291 8.066 -42.409 1.00 84.38 90 GLN A O 1
ATOM 732 N N . ILE A 1 91 ? 1.648 7.122 -43.060 1.00 87.38 91 ILE A N 1
ATOM 733 C CA . ILE A 1 91 ? 2.396 7.453 -41.849 1.00 87.38 91 ILE A CA 1
ATOM 734 C C . ILE A 1 91 ? 3.047 8.813 -42.089 1.00 87.38 91 ILE A C 1
ATOM 736 O O . ILE A 1 91 ? 3.827 8.966 -43.025 1.00 87.38 91 ILE A O 1
ATOM 740 N N . ILE A 1 92 ? 2.677 9.793 -41.273 1.00 88.12 92 ILE A N 1
ATOM 741 C CA . ILE A 1 92 ? 3.263 11.130 -41.264 1.00 88.12 92 ILE A CA 1
ATOM 742 C C . ILE A 1 92 ? 4.240 11.200 -40.101 1.00 88.12 92 ILE A C 1
ATOM 744 O O . ILE A 1 92 ? 3.852 11.017 -38.944 1.00 88.12 92 ILE A O 1
ATOM 748 N N . GLU A 1 93 ? 5.494 11.482 -40.431 1.00 89.38 93 GLU A N 1
ATOM 749 C CA . GLU A 1 93 ? 6.586 11.641 -39.479 1.00 89.38 93 GLU A CA 1
ATOM 750 C C . GLU A 1 93 ? 6.773 13.112 -39.130 1.00 89.38 93 GLU A C 1
ATOM 752 O O . GLU A 1 93 ? 6.647 14.007 -39.966 1.00 89.38 93 GLU A O 1
ATOM 757 N N . THR A 1 94 ? 7.048 13.380 -37.864 1.00 87.50 94 THR A N 1
ATOM 758 C CA . THR A 1 94 ? 7.395 14.706 -37.369 1.00 87.50 94 THR A CA 1
ATOM 759 C C . THR A 1 94 ? 8.593 14.552 -36.455 1.00 87.50 94 THR A C 1
ATOM 761 O O . THR A 1 94 ? 8.463 14.065 -35.330 1.00 87.50 94 THR A O 1
ATOM 764 N N . GLU A 1 95 ? 9.763 14.940 -36.952 1.00 85.25 95 GLU A N 1
ATOM 765 C CA . GLU A 1 95 ? 10.962 15.057 -36.130 1.00 85.25 95 GLU A CA 1
ATOM 766 C C . GLU A 1 95 ? 10.783 16.185 -35.115 1.00 85.25 95 GLU A C 1
ATOM 768 O O . GLU A 1 95 ? 10.186 17.225 -35.404 1.00 85.25 95 GLU A O 1
ATOM 773 N N . VAL A 1 96 ? 11.284 15.960 -33.907 1.00 79.81 96 VAL A N 1
ATOM 774 C CA . VAL A 1 96 ? 11.207 16.929 -32.821 1.00 79.81 96 VAL A CA 1
ATOM 775 C C . VAL A 1 96 ? 12.597 17.495 -32.579 1.00 79.81 96 VAL A C 1
ATOM 777 O O . VAL A 1 96 ? 13.506 16.766 -32.172 1.00 79.81 96 VAL A O 1
ATOM 780 N N . ASP A 1 97 ? 12.757 18.799 -32.810 1.00 69.75 97 ASP A N 1
ATOM 781 C CA . ASP A 1 97 ? 14.028 19.480 -32.586 1.00 69.75 97 ASP A CA 1
ATOM 782 C C . ASP A 1 97 ? 14.378 19.472 -31.091 1.00 69.75 97 ASP A C 1
ATOM 784 O O . ASP A 1 97 ? 13.562 19.768 -30.217 1.00 69.75 97 ASP A O 1
ATOM 788 N N . LYS A 1 98 ? 15.636 19.156 -30.788 1.00 65.19 98 LYS A N 1
ATOM 789 C CA . LYS A 1 98 ? 16.206 19.192 -29.441 1.00 65.19 98 LYS A CA 1
ATOM 790 C C . LYS A 1 98 ? 16.083 20.575 -28.783 1.00 65.19 98 LYS A C 1
ATOM 792 O O . LYS A 1 98 ? 15.959 20.643 -27.559 1.00 65.19 98 LYS A O 1
ATOM 797 N N . GLY A 1 99 ? 16.131 21.657 -29.564 1.00 61.28 99 GLY A N 1
ATOM 798 C CA . GLY A 1 99 ? 16.000 23.041 -29.099 1.00 61.28 99 GLY A CA 1
ATOM 799 C C . GLY A 1 99 ? 14.608 23.380 -28.559 1.00 61.28 99 GLY A C 1
ATOM 800 O O . GLY A 1 99 ? 14.504 24.110 -27.576 1.00 61.28 99 GLY A O 1
ATOM 801 N N . ASP A 1 100 ? 13.555 22.772 -29.109 1.00 56.19 100 ASP A N 1
ATOM 802 C CA . ASP A 1 100 ? 12.164 22.990 -28.678 1.00 56.19 100 ASP A CA 1
ATOM 803 C C . ASP A 1 100 ? 11.843 22.321 -27.328 1.00 56.19 100 ASP A C 1
ATOM 805 O O . ASP A 1 100 ? 10.806 22.574 -26.709 1.00 56.19 100 ASP A O 1
ATOM 809 N N . LEU A 1 101 ? 12.747 21.462 -26.850 1.00 55.44 101 LEU A N 1
ATOM 810 C CA . LEU A 1 101 ? 12.526 20.549 -25.730 1.00 55.44 101 LEU A CA 1
ATOM 811 C C . LEU A 1 101 ? 13.352 20.893 -24.483 1.00 55.44 101 LEU A C 1
ATOM 813 O O . LEU A 1 101 ? 13.082 20.368 -23.401 1.00 55.44 101 LEU A O 1
ATOM 817 N N . LEU A 1 102 ? 14.351 21.771 -24.611 1.00 52.56 102 LEU A N 1
ATOM 818 C CA . LEU A 1 102 ? 15.252 22.163 -23.529 1.00 52.56 102 LEU A CA 1
ATOM 819 C C . LEU A 1 102 ? 14.913 23.579 -23.051 1.00 52.56 102 LEU A C 1
ATOM 821 O O . LEU A 1 102 ? 15.329 24.567 -23.645 1.00 52.56 102 LEU A O 1
ATOM 825 N N . LYS A 1 103 ? 14.185 23.691 -21.934 1.00 51.53 103 LYS A N 1
ATOM 826 C CA . LYS A 1 103 ? 14.171 24.938 -21.155 1.00 51.53 103 LYS A CA 1
ATOM 827 C C . LYS A 1 103 ? 15.348 24.914 -20.185 1.00 51.53 103 LYS A C 1
ATOM 829 O O . LYS A 1 103 ? 15.365 24.101 -19.260 1.00 51.53 103 LYS A O 1
ATOM 834 N N . ASP A 1 104 ? 16.329 25.773 -20.449 1.00 43.38 104 ASP A N 1
ATOM 835 C CA . ASP A 1 104 ? 17.480 26.019 -19.583 1.00 43.38 104 ASP A CA 1
ATOM 836 C C . ASP A 1 104 ? 17.021 26.485 -18.197 1.00 43.38 104 ASP A C 1
ATOM 838 O O . ASP A 1 104 ? 16.270 27.453 -18.082 1.00 43.38 104 ASP A O 1
ATOM 842 N N . ASP A 1 105 ? 17.535 25.845 -17.144 1.00 41.22 105 ASP A N 1
ATOM 843 C CA . ASP A 1 105 ? 17.675 26.525 -15.860 1.00 41.22 105 ASP A CA 1
ATOM 844 C C . ASP A 1 105 ? 19.078 26.295 -15.284 1.00 41.22 105 ASP A C 1
ATOM 846 O O . ASP A 1 105 ? 19.558 25.171 -15.091 1.00 41.22 105 ASP A O 1
ATOM 850 N N . TYR A 1 106 ? 19.769 27.411 -15.072 1.00 40.84 106 TYR A N 1
ATOM 851 C CA . TYR A 1 106 ? 21.180 27.506 -14.730 1.00 40.84 106 TYR A CA 1
ATOM 852 C C . TYR A 1 106 ? 21.393 27.251 -13.234 1.00 40.84 106 TYR A C 1
ATOM 854 O O . TYR A 1 106 ? 21.441 28.184 -12.440 1.00 40.84 106 TYR A O 1
ATOM 862 N N . THR A 1 107 ? 21.641 26.005 -12.823 1.00 37.34 107 THR A N 1
ATOM 863 C CA . THR A 1 107 ? 22.389 25.732 -11.580 1.00 37.34 107 THR A CA 1
ATOM 864 C C . THR A 1 107 ? 23.289 24.506 -11.736 1.00 37.34 107 THR A C 1
ATOM 866 O O . THR A 1 107 ? 22.941 23.534 -12.398 1.00 37.34 107 THR A O 1
ATOM 869 N N . LYS A 1 108 ? 24.479 24.547 -11.116 1.00 40.44 108 LYS A N 1
ATOM 870 C CA . LYS A 1 108 ? 25.591 23.569 -11.206 1.00 40.44 108 LYS A CA 1
ATOM 871 C C . LYS A 1 108 ? 25.275 22.115 -10.776 1.00 40.44 108 LYS A C 1
ATOM 873 O O . LYS A 1 108 ? 26.196 21.335 -10.583 1.00 40.44 108 LYS A O 1
ATOM 878 N N . ASN A 1 109 ? 24.010 21.728 -10.649 1.00 42.06 109 ASN A N 1
ATOM 879 C CA . ASN A 1 109 ? 23.546 20.363 -10.411 1.00 42.06 109 ASN A CA 1
ATOM 880 C C . ASN A 1 109 ? 22.330 20.126 -11.306 1.00 42.06 109 ASN A C 1
ATOM 882 O O . ASN A 1 109 ? 21.200 20.404 -10.916 1.00 42.06 109 ASN A O 1
ATOM 886 N N . VAL A 1 110 ? 22.591 19.688 -12.533 1.00 44.81 110 VAL A N 1
ATOM 887 C CA . VAL A 1 110 ? 21.632 19.732 -13.635 1.00 44.81 110 VAL A CA 1
ATOM 888 C C . VAL A 1 110 ? 20.354 18.938 -13.314 1.00 44.81 110 VAL A C 1
ATOM 890 O O . VAL A 1 110 ? 20.359 17.708 -13.273 1.00 44.81 110 VAL A O 1
ATOM 893 N N . LYS A 1 111 ? 19.256 19.664 -13.079 1.00 45.72 111 LYS A N 1
ATOM 894 C CA . LYS A 1 111 ? 17.875 19.168 -13.111 1.00 45.72 111 LYS A CA 1
ATOM 895 C C . LYS A 1 111 ? 17.299 19.582 -14.464 1.00 45.72 111 LYS A C 1
ATOM 897 O O . LYS A 1 111 ? 17.169 20.775 -14.704 1.00 45.72 111 LYS A O 1
ATOM 902 N N . PHE A 1 112 ? 16.986 18.632 -15.343 1.00 46.72 112 PHE A N 1
ATOM 903 C CA . PHE A 1 112 ? 16.378 18.951 -16.641 1.00 46.72 112 PHE A CA 1
ATOM 904 C C . PHE A 1 112 ? 14.846 18.921 -16.596 1.00 46.72 112 PHE A C 1
ATOM 906 O O . PHE A 1 112 ? 14.245 18.082 -15.919 1.00 46.72 112 PHE A O 1
ATOM 913 N N . SER A 1 113 ? 14.258 19.865 -17.340 1.00 47.16 113 SER A N 1
ATOM 914 C CA . SER A 1 113 ? 12.826 20.123 -17.512 1.00 47.16 113 SER A CA 1
ATOM 915 C C . SER A 1 113 ? 12.117 19.005 -18.281 1.00 47.16 113 SER A C 1
ATOM 917 O O . SER A 1 113 ? 12.706 18.357 -19.142 1.00 47.16 113 SER A O 1
ATOM 919 N N . ALA A 1 114 ? 10.834 18.809 -17.974 1.00 49.69 114 ALA A N 1
ATOM 920 C CA . ALA A 1 114 ? 9.950 17.898 -18.685 1.00 49.69 114 ALA A CA 1
ATOM 921 C C . ALA A 1 114 ? 9.884 18.249 -20.181 1.00 49.69 114 ALA A C 1
ATOM 923 O O . ALA A 1 114 ? 9.641 19.400 -20.545 1.00 49.69 114 ALA A O 1
ATOM 924 N N . LEU A 1 115 ? 10.112 17.245 -21.023 1.00 57.44 115 LEU A N 1
ATOM 925 C CA . LEU A 1 115 ? 10.031 17.333 -22.477 1.00 57.44 115 LEU A CA 1
ATOM 926 C C . LEU A 1 115 ? 8.558 17.288 -22.908 1.00 57.44 115 LEU A C 1
ATOM 928 O O . LEU A 1 115 ? 7.896 16.304 -22.624 1.00 57.44 115 LEU A O 1
ATOM 932 N N . ALA A 1 116 ? 8.023 18.316 -23.567 1.00 64.12 116 ALA A N 1
ATOM 933 C CA . ALA A 1 116 ? 6.668 18.262 -24.123 1.00 64.12 116 ALA A CA 1
ATOM 934 C C . ALA A 1 116 ? 6.754 17.904 -25.611 1.00 64.12 116 ALA A C 1
ATOM 936 O O . ALA A 1 116 ? 7.079 18.759 -26.428 1.00 64.12 116 ALA A O 1
ATOM 937 N N . ILE A 1 117 ? 6.492 16.642 -25.963 1.00 72.75 117 ILE A N 1
ATOM 938 C CA . ILE A 1 117 ? 6.528 16.186 -27.361 1.00 72.75 117 ILE A CA 1
ATOM 939 C C . ILE A 1 117 ? 5.382 16.872 -28.140 1.00 72.75 117 ILE A C 1
ATOM 941 O O . ILE A 1 117 ? 4.213 16.665 -27.792 1.00 72.75 117 ILE A O 1
ATOM 945 N N . PRO A 1 118 ? 5.669 17.689 -29.172 1.00 73.75 118 PRO A N 1
ATOM 946 C CA . PRO A 1 118 ? 4.643 18.363 -29.959 1.00 73.75 118 PRO A CA 1
ATOM 947 C C . PRO A 1 118 ? 3.885 17.374 -30.855 1.00 73.75 118 PRO A C 1
ATOM 949 O O . PRO A 1 118 ? 4.363 16.284 -31.157 1.00 73.75 118 PRO A O 1
ATOM 952 N N . ASN A 1 119 ? 2.692 17.763 -31.312 1.00 77.81 119 ASN A N 1
ATOM 953 C CA . ASN A 1 119 ? 1.905 17.031 -32.319 1.00 77.81 119 ASN A CA 1
ATOM 954 C C . ASN A 1 119 ? 1.530 15.576 -31.971 1.00 77.81 119 ASN A C 1
ATOM 956 O O . ASN A 1 119 ? 1.165 14.804 -32.861 1.00 77.81 119 ASN A O 1
ATOM 960 N N . VAL A 1 120 ? 1.548 15.204 -30.687 1.00 79.12 120 VAL A N 1
ATOM 961 C CA . VAL A 1 120 ? 1.039 13.905 -30.232 1.00 79.12 120 VAL A CA 1
ATOM 962 C C . VAL A 1 120 ? -0.486 13.962 -30.091 1.00 79.12 120 VAL A C 1
ATOM 964 O O . VAL A 1 120 ? -1.036 14.747 -29.316 1.00 79.12 120 VAL A O 1
ATOM 967 N N . LYS A 1 121 ? -1.173 13.112 -30.851 1.00 82.75 121 LYS A N 1
ATOM 968 C CA . LYS A 1 121 ? -2.626 12.910 -30.885 1.00 82.75 121 LYS A CA 1
ATOM 969 C C . LYS A 1 121 ? -2.969 11.521 -30.316 1.00 82.75 121 LYS A C 1
ATOM 971 O O . LYS A 1 121 ? -2.100 10.709 -29.996 1.00 82.75 121 LYS A O 1
ATOM 976 N N . GLU A 1 122 ? -4.256 11.229 -30.162 1.00 83.75 122 GLU A N 1
ATOM 977 C CA . GLU A 1 122 ? -4.693 9.864 -29.846 1.00 83.75 122 GLU A CA 1
ATOM 978 C C . GLU A 1 122 ? -4.408 8.942 -31.037 1.00 83.75 122 GLU A C 1
ATOM 980 O O . GLU A 1 122 ? -4.692 9.285 -32.182 1.00 83.75 122 GLU A O 1
ATOM 985 N N . GLY A 1 123 ? -3.803 7.785 -30.772 1.00 83.19 123 GLY A N 1
ATOM 986 C CA . GLY A 1 123 ? -3.325 6.859 -31.798 1.00 83.19 123 GLY A CA 1
ATOM 987 C C . GLY A 1 123 ? -1.920 7.163 -32.326 1.00 83.19 123 GLY A C 1
ATOM 988 O O . GLY A 1 123 ? -1.394 6.353 -33.095 1.00 83.19 123 GLY A O 1
ATOM 989 N N . SER A 1 124 ? -1.298 8.274 -31.914 1.00 87.50 124 SER A N 1
ATOM 990 C CA . SER A 1 124 ? 0.088 8.580 -32.272 1.00 87.50 124 SER A CA 1
ATOM 991 C C . SER A 1 124 ? 1.056 7.602 -31.627 1.00 87.50 124 SER A C 1
ATOM 993 O O . SER A 1 124 ? 0.850 7.098 -30.516 1.00 87.50 124 SER A O 1
ATOM 995 N N . ILE A 1 125 ? 2.161 7.388 -32.323 1.00 88.38 125 ILE A N 1
ATOM 996 C CA . ILE A 1 125 ? 3.315 6.666 -31.814 1.00 88.38 125 ILE A CA 1
ATOM 997 C C . ILE A 1 125 ? 4.444 7.670 -31.741 1.00 88.38 125 ILE A C 1
ATOM 999 O O . ILE A 1 125 ? 4.656 8.406 -32.691 1.00 88.38 125 ILE A O 1
ATOM 1003 N N . PHE A 1 126 ? 5.172 7.720 -30.638 1.00 87.38 126 PHE A N 1
ATOM 1004 C CA . PHE A 1 126 ? 6.423 8.458 -30.606 1.00 87.38 126 PHE A CA 1
ATOM 1005 C C . PHE A 1 126 ? 7.553 7.520 -30.239 1.00 87.38 126 PHE A C 1
ATOM 1007 O O . PHE A 1 126 ? 7.399 6.575 -29.458 1.00 87.38 126 PHE A O 1
ATOM 1014 N N . GLU A 1 127 ? 8.694 7.794 -30.835 1.00 89.06 127 GLU A N 1
ATOM 1015 C CA . GLU A 1 127 ? 9.925 7.089 -30.589 1.00 89.06 127 GLU A CA 1
ATOM 1016 C C . GLU A 1 127 ? 10.980 8.102 -30.185 1.00 89.06 127 GLU A C 1
ATOM 1018 O O . GLU A 1 127 ? 11.089 9.170 -30.783 1.00 89.06 127 GLU A O 1
ATOM 1023 N N . TYR A 1 128 ? 11.736 7.791 -29.141 1.00 87.56 128 TYR A N 1
ATOM 1024 C CA . TYR A 1 128 ? 12.863 8.613 -28.739 1.00 87.56 128 TYR A CA 1
ATOM 1025 C C . TYR A 1 128 ? 14.083 7.747 -28.461 1.00 87.56 128 TYR A C 1
ATOM 1027 O O . TYR A 1 128 ? 13.979 6.599 -28.018 1.00 87.56 128 TYR A O 1
ATOM 1035 N N . SER A 1 129 ? 15.248 8.328 -28.705 1.00 89.62 129 SER A N 1
ATOM 1036 C CA . SER A 1 129 ? 16.555 7.751 -28.446 1.00 89.62 129 SER A CA 1
ATOM 1037 C C . SER A 1 129 ? 17.396 8.790 -27.726 1.00 89.62 129 SER A C 1
ATOM 1039 O O . SER A 1 129 ? 17.402 9.958 -28.101 1.00 89.62 129 SER A O 1
ATOM 1041 N N . TYR A 1 130 ? 18.105 8.395 -26.675 1.00 87.19 130 TYR A N 1
ATOM 1042 C CA . TYR A 1 130 ? 19.066 9.278 -26.032 1.00 87.19 130 TYR A CA 1
ATOM 1043 C C . TYR A 1 130 ? 20.326 8.538 -25.615 1.00 87.19 130 TYR A C 1
ATOM 1045 O O . TYR A 1 130 ? 20.301 7.357 -25.258 1.00 87.19 130 TYR A O 1
ATOM 1053 N N . THR A 1 131 ? 21.435 9.273 -25.604 1.00 89.38 131 THR A N 1
ATOM 1054 C CA . THR A 1 131 ? 22.727 8.785 -25.126 1.00 89.38 131 THR A CA 1
ATOM 1055 C C . THR A 1 131 ? 23.191 9.609 -23.936 1.00 89.38 131 THR A C 1
ATOM 1057 O O . THR A 1 131 ? 23.438 10.809 -24.054 1.00 89.38 131 THR A O 1
ATOM 1060 N N . LEU A 1 132 ? 23.395 8.950 -22.800 1.00 87.38 132 LEU A N 1
ATOM 1061 C CA . LEU A 1 132 ? 24.021 9.526 -21.616 1.00 87.38 132 LEU A CA 1
ATOM 1062 C C . LEU A 1 132 ? 25.469 9.056 -21.506 1.00 87.38 132 LEU A C 1
ATOM 1064 O O . LEU A 1 132 ? 25.769 7.881 -21.711 1.00 87.38 132 LEU A O 1
ATOM 1068 N N . LYS A 1 133 ? 26.362 9.976 -21.147 1.00 88.25 133 LYS A N 1
ATOM 1069 C CA . LYS A 1 133 ? 27.744 9.684 -20.766 1.00 88.25 133 LYS A CA 1
ATOM 1070 C C . LYS A 1 133 ? 27.963 10.082 -19.318 1.00 88.25 133 LYS A C 1
ATOM 1072 O O . LYS A 1 133 ? 27.599 11.189 -18.923 1.00 88.25 133 LYS A O 1
ATOM 1077 N N . THR A 1 134 ? 28.559 9.195 -18.538 1.00 86.12 134 THR A N 1
ATOM 1078 C CA . THR A 1 134 ? 28.847 9.425 -17.120 1.00 86.12 134 THR A CA 1
ATOM 1079 C C . THR A 1 134 ? 30.337 9.248 -16.861 1.00 86.12 134 THR A C 1
ATOM 1081 O O . THR A 1 134 ? 31.006 8.539 -17.607 1.00 86.12 134 THR A O 1
ATOM 1084 N N . THR A 1 135 ? 30.848 9.867 -15.797 1.00 86.56 135 THR A N 1
ATOM 1085 C CA . THR A 1 135 ? 32.212 9.621 -15.294 1.00 86.56 135 THR A CA 1
ATOM 1086 C C . THR A 1 135 ? 32.281 8.461 -14.293 1.00 86.56 135 THR A C 1
ATOM 1088 O O . THR A 1 135 ? 33.363 8.106 -13.830 1.00 86.56 135 THR A O 1
ATOM 1091 N N . SER A 1 136 ? 31.134 7.862 -13.954 1.00 84.31 136 SER A N 1
ATOM 1092 C CA . SER A 1 136 ? 31.011 6.721 -13.045 1.00 84.31 136 SER A CA 1
ATOM 1093 C C . SER A 1 136 ? 30.988 5.406 -13.829 1.00 84.31 136 SER A C 1
ATOM 1095 O O . SER A 1 136 ? 30.533 5.352 -14.967 1.00 84.31 136 SER A O 1
ATOM 1097 N N . PHE A 1 137 ? 31.445 4.319 -13.208 1.00 84.75 137 PHE A N 1
ATOM 1098 C CA . PHE A 1 137 ? 31.307 2.962 -13.757 1.00 84.75 137 PHE A CA 1
ATOM 1099 C C . PHE A 1 137 ? 30.021 2.256 -13.298 1.00 84.75 137 PHE A C 1
ATOM 1101 O O . PHE A 1 137 ? 29.866 1.052 -13.497 1.00 84.75 137 PHE A O 1
ATOM 1108 N N . GLU A 1 138 ? 29.104 2.988 -12.664 1.00 85.25 138 GLU A N 1
ATOM 1109 C CA . GLU A 1 138 ? 27.806 2.460 -12.262 1.00 85.25 138 GLU A CA 1
ATOM 1110 C C . GLU A 1 138 ? 26.974 2.067 -13.488 1.00 85.25 138 GLU A C 1
ATOM 1112 O O . GLU A 1 138 ? 26.833 2.831 -14.448 1.00 85.25 138 GLU A O 1
ATOM 1117 N N . VAL A 1 139 ? 26.431 0.851 -13.448 1.00 89.50 139 VAL A N 1
ATOM 1118 C CA . VAL A 1 139 ? 25.508 0.348 -14.464 1.00 89.50 139 VAL A CA 1
ATOM 1119 C C . VAL A 1 139 ? 24.096 0.770 -14.055 1.00 89.50 139 VAL A C 1
ATOM 1121 O O . VAL A 1 139 ? 23.650 0.380 -12.973 1.00 89.50 139 VAL A O 1
ATOM 1124 N N . PRO A 1 140 ? 23.367 1.534 -14.889 1.00 89.62 140 PRO A N 1
ATOM 1125 C CA . PRO A 1 140 ? 22.027 1.989 -14.547 1.00 89.62 140 PRO A CA 1
ATOM 1126 C C . PRO A 1 140 ? 21.076 0.828 -14.241 1.00 89.62 140 PRO A C 1
ATOM 1128 O O . PRO A 1 140 ? 21.077 -0.196 -14.933 1.00 89.62 140 PRO A O 1
ATOM 1131 N N . LYS A 1 141 ? 20.219 1.017 -13.231 1.00 92.75 141 LYS A N 1
ATOM 1132 C CA . LYS A 1 141 ? 19.054 0.155 -13.004 1.00 92.75 141 LYS A CA 1
ATOM 1133 C C . LYS A 1 141 ? 18.151 0.181 -14.237 1.00 92.75 141 LYS A C 1
ATOM 1135 O O . LYS A 1 141 ? 17.874 1.249 -14.779 1.00 92.75 141 LYS A O 1
ATOM 1140 N N . TRP A 1 142 ? 17.601 -0.972 -14.602 1.00 95.44 142 TRP A N 1
ATOM 1141 C CA . TRP A 1 142 ? 16.607 -1.085 -15.666 1.00 95.44 142 TRP A CA 1
ATOM 1142 C C . TRP A 1 142 ? 15.279 -1.615 -15.127 1.00 95.44 142 TRP A C 1
ATOM 1144 O O . TRP A 1 142 ? 15.251 -2.490 -14.262 1.00 95.44 142 TRP A O 1
ATOM 1154 N N . SER A 1 143 ? 14.164 -1.061 -15.602 1.00 95.19 143 SER A N 1
ATOM 1155 C CA . SER A 1 143 ? 12.815 -1.523 -15.252 1.00 95.19 143 SER A CA 1
ATOM 1156 C C . SER A 1 143 ? 12.167 -2.105 -16.498 1.00 95.19 143 SER A C 1
ATOM 1158 O O . SER A 1 143 ? 12.018 -1.392 -17.477 1.00 95.19 143 SER A O 1
ATOM 1160 N N . PHE A 1 144 ? 11.776 -3.377 -16.450 1.00 96.06 144 PHE A N 1
ATOM 1161 C CA . PHE A 1 144 ? 11.071 -4.039 -17.554 1.00 96.06 144 PHE A CA 1
ATOM 1162 C C . PHE A 1 144 ? 9.558 -3.824 -17.479 1.00 96.06 144 PHE A C 1
ATOM 1164 O O . PHE A 1 144 ? 8.851 -4.007 -18.464 1.00 96.06 144 PHE A O 1
ATOM 1171 N N . GLN A 1 145 ? 9.053 -3.461 -16.296 1.00 94.25 145 GLN A N 1
ATOM 1172 C CA . GLN A 1 145 ? 7.636 -3.249 -16.045 1.00 94.25 145 GLN A CA 1
ATOM 1173 C C . GLN A 1 145 ? 7.354 -1.809 -15.618 1.00 94.25 145 GLN A C 1
ATOM 1175 O O . GLN A 1 145 ? 8.073 -1.208 -14.813 1.00 94.25 145 GLN A O 1
ATOM 1180 N N . HIS A 1 146 ? 6.256 -1.268 -16.128 1.00 91.12 146 HIS A N 1
ATOM 1181 C CA . HIS A 1 146 ? 5.873 0.133 -16.025 1.00 91.12 146 HIS A CA 1
ATOM 1182 C C . HIS A 1 146 ? 4.388 0.267 -15.672 1.00 91.12 146 HIS A C 1
ATOM 1184 O O . HIS A 1 146 ? 3.687 -0.732 -15.599 1.00 91.12 146 HIS A O 1
ATOM 1190 N N . SER A 1 147 ? 3.877 1.487 -15.453 1.00 88.69 147 SER A N 1
ATOM 1191 C CA . SER A 1 147 ? 2.430 1.675 -15.204 1.00 88.69 147 SER A CA 1
ATOM 1192 C C . SER A 1 147 ? 1.564 1.536 -16.464 1.00 88.69 147 SER A C 1
ATOM 1194 O O . SER A 1 147 ? 0.373 1.815 -16.414 1.00 88.69 147 SER A O 1
ATOM 1196 N N . ILE A 1 148 ? 2.182 1.201 -17.594 1.00 88.56 148 ILE A N 1
ATOM 1197 C CA . ILE A 1 148 ? 1.562 0.827 -18.862 1.00 88.56 148 ILE A CA 1
ATOM 1198 C C . ILE A 1 148 ? 2.235 -0.467 -19.328 1.00 88.56 148 ILE A C 1
ATOM 1200 O O . ILE A 1 148 ? 3.380 -0.713 -18.926 1.00 88.56 148 ILE A O 1
ATOM 1204 N N . PRO A 1 149 ? 1.554 -1.308 -20.120 1.00 90.81 149 PRO A N 1
ATOM 1205 C CA . PRO A 1 149 ? 2.134 -2.571 -20.541 1.00 90.81 149 PRO A CA 1
ATOM 1206 C C . PRO A 1 149 ? 3.303 -2.362 -21.498 1.00 90.81 149 PRO A C 1
ATOM 1208 O O . PRO A 1 149 ? 3.415 -1.329 -22.168 1.00 90.81 149 PRO A O 1
ATOM 1211 N N . VAL A 1 150 ? 4.164 -3.374 -21.552 1.00 91.81 150 VAL A N 1
ATOM 1212 C CA . VAL A 1 150 ? 5.381 -3.400 -22.355 1.00 91.81 150 VAL A CA 1
ATOM 1213 C C . VAL A 1 150 ? 5.384 -4.656 -23.210 1.00 91.81 150 VAL A C 1
ATOM 1215 O O . VAL A 1 150 ? 5.428 -5.771 -22.698 1.00 91.81 150 VAL A O 1
ATOM 1218 N N . ILE A 1 151 ? 5.347 -4.484 -24.527 1.00 90.81 151 ILE A N 1
ATOM 1219 C CA . ILE A 1 151 ? 5.368 -5.608 -25.468 1.00 90.81 151 ILE A CA 1
ATOM 1220 C C . ILE A 1 151 ? 6.758 -6.241 -25.513 1.00 90.81 151 ILE A C 1
ATOM 1222 O O . ILE A 1 151 ? 6.880 -7.466 -25.487 1.00 90.81 151 ILE A O 1
ATOM 1226 N N . TRP A 1 152 ? 7.802 -5.413 -25.542 1.00 92.75 152 TRP A N 1
ATOM 1227 C CA . TRP A 1 152 ? 9.190 -5.855 -25.580 1.00 92.75 152 TRP A CA 1
ATOM 1228 C C . TRP A 1 152 ? 10.080 -4.919 -24.767 1.00 92.75 152 TRP A C 1
ATOM 1230 O O . TRP A 1 152 ? 10.135 -3.723 -25.049 1.00 92.75 152 TRP A O 1
ATOM 1240 N N . SER A 1 153 ? 10.806 -5.467 -23.794 1.00 95.88 153 SER A N 1
ATOM 1241 C CA . SER A 1 153 ? 11.836 -4.762 -23.036 1.00 95.88 153 SER A CA 1
ATOM 1242 C C . SER A 1 153 ? 13.145 -5.542 -23.073 1.00 95.88 153 SER A C 1
ATOM 1244 O O . SER A 1 153 ? 13.183 -6.750 -22.835 1.00 95.88 153 SER A O 1
ATOM 1246 N N . GLU A 1 154 ? 14.229 -4.848 -23.391 1.00 96.38 154 GLU A N 1
ATOM 1247 C CA . GLU A 1 154 ? 15.549 -5.419 -23.605 1.00 96.38 154 GLU A CA 1
ATOM 1248 C C . GLU A 1 154 ? 16.611 -4.548 -22.939 1.00 96.38 154 GLU A C 1
ATOM 1250 O O . GLU A 1 154 ? 16.691 -3.350 -23.198 1.00 96.38 154 GLU A O 1
ATOM 1255 N N . TYR A 1 155 ? 17.466 -5.160 -22.122 1.00 97.38 155 TYR A N 1
ATOM 1256 C CA . TYR A 1 155 ? 18.608 -4.479 -21.530 1.00 97.38 155 TYR A CA 1
ATOM 1257 C C . TYR A 1 155 ? 19.908 -5.219 -21.807 1.00 97.38 155 TYR A C 1
ATOM 1259 O O . TYR A 1 155 ? 20.106 -6.350 -21.366 1.00 97.38 155 TYR A O 1
ATOM 1267 N N . GLU A 1 156 ? 20.803 -4.570 -22.539 1.00 96.69 156 GLU A N 1
ATOM 1268 C CA . GLU A 1 156 ? 22.129 -5.072 -22.861 1.00 96.69 156 GLU A CA 1
ATOM 1269 C C . GLU A 1 156 ? 23.183 -4.364 -22.005 1.00 96.69 156 GLU A C 1
ATOM 1271 O O . GLU A 1 156 ? 23.327 -3.142 -22.038 1.00 96.69 156 GLU A O 1
ATOM 1276 N N . VAL A 1 157 ? 23.962 -5.138 -21.256 1.00 94.81 157 VAL A N 1
ATOM 1277 C CA . VAL A 1 157 ? 25.058 -4.636 -20.428 1.00 94.81 157 VAL A CA 1
ATOM 1278 C C . VAL A 1 157 ? 26.361 -5.261 -20.898 1.00 94.81 157 VAL A C 1
ATOM 1280 O O . VAL A 1 157 ? 26.509 -6.483 -20.928 1.00 94.81 157 VAL A O 1
ATOM 1283 N N . ASN A 1 158 ? 27.318 -4.409 -21.251 1.00 93.31 158 ASN A N 1
ATOM 1284 C CA . ASN A 1 158 ? 28.701 -4.789 -21.492 1.00 93.31 158 ASN A CA 1
ATOM 1285 C C . ASN A 1 158 ? 29.515 -4.438 -20.242 1.00 93.31 158 ASN A C 1
ATOM 1287 O O . ASN A 1 158 ? 29.567 -3.282 -19.833 1.00 93.31 158 ASN A O 1
ATOM 1291 N N . PHE A 1 159 ? 30.133 -5.425 -19.606 1.00 86.94 159 PHE A N 1
ATOM 1292 C CA . PHE A 1 159 ? 30.974 -5.199 -18.436 1.00 86.94 159 PHE A CA 1
ATOM 1293 C C . PHE A 1 159 ? 32.406 -4.853 -18.852 1.00 86.94 159 PHE A C 1
ATOM 1295 O O . PHE A 1 159 ? 32.932 -5.381 -19.832 1.00 86.94 159 PHE A O 1
ATOM 1302 N N . TRP A 1 160 ? 33.076 -3.976 -18.096 1.00 78.56 160 TRP A N 1
ATOM 1303 C CA . TRP A 1 160 ? 34.495 -3.671 -18.333 1.00 78.56 160 TRP A CA 1
ATOM 1304 C C . TRP A 1 160 ? 35.361 -4.934 -18.211 1.00 78.56 160 TRP A C 1
ATOM 1306 O O . TRP A 1 160 ? 36.164 -5.228 -19.095 1.00 78.56 160 TRP A O 1
ATOM 1316 N N . ALA A 1 161 ? 35.144 -5.706 -17.143 1.00 75.31 161 ALA A N 1
ATOM 1317 C CA . ALA A 1 161 ? 35.813 -6.971 -16.876 1.00 75.31 161 ALA A CA 1
ATOM 1318 C C . ALA A 1 161 ? 34.854 -7.952 -16.191 1.00 75.31 161 ALA A C 1
ATOM 1320 O O . ALA A 1 161 ? 34.064 -7.562 -15.336 1.00 75.31 161 ALA A O 1
ATOM 13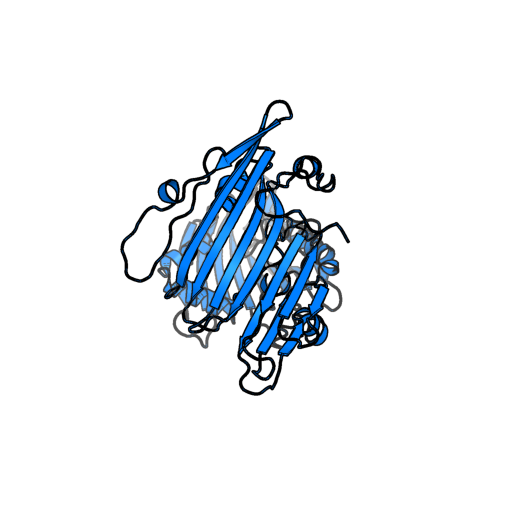21 N N . THR A 1 162 ? 34.964 -9.237 -16.522 1.00 68.00 162 THR A N 1
ATOM 1322 C CA . THR A 1 162 ? 34.152 -10.313 -15.927 1.00 68.00 162 THR A CA 1
ATOM 1323 C C . THR A 1 162 ? 34.698 -10.831 -14.601 1.00 68.00 162 THR A C 1
ATOM 1325 O O . THR A 1 162 ? 34.050 -11.651 -13.967 1.00 68.00 162 THR A O 1
ATOM 1328 N N . ASN A 1 163 ? 35.891 -10.393 -14.188 1.00 68.38 163 ASN A N 1
ATOM 1329 C CA . ASN A 1 163 ? 36.500 -10.798 -12.916 1.00 68.38 163 ASN A CA 1
ATOM 1330 C C . ASN A 1 163 ? 36.149 -9.847 -11.764 1.00 68.38 163 ASN A C 1
ATOM 1332 O O . ASN A 1 163 ? 36.365 -10.197 -10.605 1.00 68.38 163 ASN A O 1
ATOM 1336 N N . SER A 1 164 ? 35.618 -8.661 -12.071 1.00 74.75 164 SER A N 1
ATOM 1337 C CA . SER A 1 164 ? 35.091 -7.732 -11.074 1.00 74.75 164 SER A CA 1
ATOM 1338 C C . SER A 1 164 ? 33.802 -8.301 -10.486 1.00 74.75 164 SER A C 1
ATOM 1340 O O . SER A 1 164 ? 32.944 -8.766 -11.236 1.00 74.75 164 SER A O 1
ATOM 1342 N N . GLY A 1 165 ? 33.678 -8.292 -9.159 1.00 83.62 165 GLY A N 1
ATOM 1343 C CA . GLY A 1 165 ? 32.461 -8.731 -8.490 1.00 83.62 165 GLY A CA 1
ATOM 1344 C C . GLY A 1 165 ? 31.298 -7.792 -8.800 1.00 83.62 165 GLY A C 1
ATOM 1345 O O . GLY A 1 165 ? 31.383 -6.578 -8.585 1.00 83.62 165 GLY A O 1
ATOM 1346 N N . VAL A 1 166 ? 30.211 -8.347 -9.331 1.00 87.75 166 VAL A N 1
ATOM 1347 C CA . VAL A 1 166 ? 28.956 -7.627 -9.567 1.00 87.75 166 VAL A CA 1
ATOM 1348 C C . VAL A 1 166 ? 27.817 -8.450 -8.993 1.00 87.75 166 VAL A C 1
ATOM 1350 O O . VAL A 1 166 ? 27.600 -9.595 -9.381 1.00 87.75 166 VAL A O 1
ATOM 1353 N N . PHE A 1 167 ? 27.064 -7.843 -8.089 1.00 90.50 167 PHE A N 1
ATOM 1354 C CA . PHE A 1 167 ? 25.832 -8.397 -7.563 1.00 90.50 167 PHE A CA 1
ATOM 1355 C C . PHE A 1 167 ? 24.649 -7.865 -8.373 1.00 90.50 167 PHE A C 1
ATOM 1357 O O . PHE A 1 167 ? 24.427 -6.655 -8.447 1.00 90.50 167 PHE A O 1
ATOM 1364 N N . VAL A 1 168 ? 23.894 -8.769 -8.984 1.00 91.81 168 VAL A N 1
ATOM 1365 C CA . VAL A 1 168 ? 22.737 -8.464 -9.823 1.00 91.81 168 VAL A CA 1
ATOM 1366 C C . VAL A 1 168 ? 21.479 -8.836 -9.058 1.00 91.81 168 VAL A C 1
ATOM 1368 O O . VAL A 1 168 ? 21.200 -10.012 -8.836 1.00 91.81 168 VAL A O 1
ATOM 1371 N N . LEU A 1 169 ? 20.710 -7.828 -8.663 1.00 92.12 169 LEU A N 1
ATOM 1372 C CA . LEU A 1 169 ? 19.417 -8.014 -8.022 1.00 92.12 169 LEU A CA 1
ATOM 1373 C C . LEU A 1 169 ? 18.316 -7.978 -9.083 1.00 92.12 169 LEU A C 1
ATOM 1375 O O . LEU A 1 169 ? 18.057 -6.932 -9.680 1.00 92.12 169 LEU A O 1
ATOM 1379 N N . ILE A 1 170 ? 17.659 -9.114 -9.291 1.00 92.94 170 ILE A N 1
ATOM 1380 C CA . ILE A 1 170 ? 16.523 -9.279 -10.194 1.00 92.94 170 ILE A CA 1
ATOM 1381 C C . ILE A 1 170 ? 15.247 -9.261 -9.355 1.00 92.94 170 ILE A C 1
ATOM 1383 O O . ILE A 1 170 ? 15.042 -10.115 -8.494 1.00 92.94 170 ILE A O 1
ATOM 1387 N N . ASN A 1 171 ? 14.395 -8.269 -9.599 1.00 92.50 171 ASN A N 1
ATOM 1388 C CA . ASN A 1 171 ? 13.124 -8.098 -8.905 1.00 92.50 171 ASN A CA 1
ATOM 1389 C C . ASN A 1 171 ? 11.938 -8.470 -9.794 1.00 92.50 171 ASN A C 1
ATOM 1391 O O . ASN A 1 171 ? 12.023 -8.363 -11.019 1.00 92.50 171 ASN A O 1
ATOM 1395 N N . GLY A 1 172 ? 10.814 -8.796 -9.156 1.00 88.50 172 GLY A N 1
ATOM 1396 C CA . GLY A 1 172 ? 9.561 -9.159 -9.810 1.00 88.50 172 GLY A CA 1
ATOM 1397 C C . GLY A 1 172 ? 9.374 -10.664 -9.989 1.00 88.50 172 GLY A C 1
ATOM 1398 O O . GLY A 1 172 ? 10.255 -11.475 -9.701 1.00 88.50 172 GLY A O 1
ATOM 1399 N N . GLU A 1 173 ? 8.178 -11.035 -10.438 1.00 83.19 173 GLU A N 1
ATOM 1400 C CA . GLU A 1 173 ? 7.750 -12.439 -10.521 1.00 83.19 173 GLU A CA 1
ATOM 1401 C C . GLU A 1 173 ? 8.057 -13.079 -11.881 1.00 83.19 173 GLU A C 1
ATOM 1403 O O . GLU A 1 173 ? 8.209 -14.299 -11.988 1.00 83.19 173 GLU A O 1
ATOM 1408 N N . TYR A 1 174 ? 8.193 -12.257 -12.923 1.00 88.38 174 TYR A N 1
ATOM 1409 C CA . TYR A 1 174 ? 8.393 -12.725 -14.287 1.00 88.38 174 TYR A CA 1
ATOM 1410 C C . TYR A 1 174 ? 9.816 -13.240 -14.501 1.00 88.38 174 TYR A C 1
ATOM 1412 O O . TYR A 1 174 ? 10.802 -12.664 -14.035 1.00 88.38 174 TYR A O 1
ATOM 1420 N N . LYS A 1 175 ? 9.930 -14.341 -15.246 1.00 89.50 175 LYS A N 1
ATOM 1421 C CA . LYS A 1 175 ? 11.222 -14.882 -15.659 1.00 89.50 175 LYS A CA 1
ATOM 1422 C C . LYS A 1 175 ? 11.807 -14.003 -16.763 1.00 89.50 175 LYS A C 1
ATOM 1424 O O . LYS A 1 175 ? 11.213 -13.891 -17.827 1.00 89.50 175 LYS A O 1
ATOM 1429 N N . ILE A 1 176 ? 12.977 -13.430 -16.505 1.00 92.19 176 ILE A N 1
ATOM 1430 C CA . ILE A 1 176 ? 13.750 -12.672 -17.491 1.00 92.19 176 ILE A CA 1
ATOM 1431 C C . ILE A 1 176 ? 14.629 -13.648 -18.269 1.00 92.19 176 ILE A C 1
ATOM 1433 O O . ILE A 1 176 ? 15.360 -14.439 -17.669 1.00 92.19 176 ILE A O 1
ATOM 1437 N N . ASP A 1 177 ? 14.572 -13.586 -19.595 1.00 93.25 177 ASP A N 1
ATOM 1438 C CA . ASP A 1 177 ? 15.435 -14.388 -20.452 1.00 93.25 177 ASP A CA 1
ATOM 1439 C C . ASP A 1 177 ? 16.820 -13.742 -20.547 1.00 93.25 177 ASP A C 1
ATOM 1441 O O . ASP A 1 177 ? 16.953 -12.548 -20.818 1.00 93.25 177 ASP A O 1
ATOM 1445 N N . LEU A 1 178 ? 17.860 -14.543 -20.318 1.00 92.75 178 LEU A N 1
ATOM 1446 C CA . LEU A 1 178 ? 19.254 -14.113 -20.337 1.00 92.75 178 LEU A CA 1
ATOM 1447 C C . LEU A 1 178 ? 19.979 -14.726 -21.538 1.00 92.75 178 LEU A C 1
ATOM 1449 O O . LEU A 1 178 ? 20.029 -15.945 -21.696 1.00 92.75 178 LEU A O 1
ATOM 1453 N N . ILE A 1 179 ? 20.584 -13.868 -22.355 1.00 92.75 179 ILE A N 1
ATOM 1454 C CA . ILE A 1 179 ? 21.453 -14.235 -23.473 1.00 92.75 179 ILE A CA 1
ATOM 1455 C C . ILE A 1 179 ? 22.845 -13.667 -23.189 1.00 92.75 179 ILE A C 1
ATOM 1457 O O . ILE A 1 179 ? 23.010 -12.457 -23.032 1.00 92.75 179 ILE A O 1
ATOM 1461 N N . GLU A 1 180 ? 23.859 -14.528 -23.135 1.00 90.25 180 GLU A N 1
ATOM 1462 C CA . GLU A 1 180 ? 25.238 -14.133 -22.825 1.00 90.25 180 GLU A CA 1
ATOM 1463 C C . GLU A 1 180 ? 26.187 -14.397 -23.995 1.00 90.25 180 GLU A C 1
ATOM 1465 O O . GLU A 1 180 ? 26.071 -15.395 -24.711 1.00 90.25 180 GLU A O 1
ATOM 1470 N N . SER A 1 181 ? 27.183 -13.526 -24.166 1.00 88.25 181 SER A N 1
ATOM 1471 C CA . SER A 1 181 ? 28.314 -13.804 -25.052 1.00 88.25 181 SER A CA 1
ATOM 1472 C C . SER A 1 181 ? 29.196 -14.927 -24.488 1.00 88.25 181 SER A C 1
ATOM 1474 O O . SER A 1 181 ? 29.277 -15.124 -23.277 1.00 88.25 181 SER A O 1
ATOM 1476 N N . LYS A 1 182 ? 29.951 -15.631 -25.348 1.00 83.31 182 LYS A N 1
ATOM 1477 C CA . LYS A 1 182 ? 30.877 -16.709 -24.920 1.00 83.31 182 LYS A CA 1
ATOM 1478 C C . LYS A 1 182 ? 31.864 -16.270 -23.830 1.00 83.31 182 LYS A C 1
ATOM 1480 O O . LYS A 1 182 ? 32.206 -17.056 -22.954 1.00 83.31 182 LYS A O 1
ATOM 1485 N N . ASN A 1 183 ? 32.318 -15.016 -23.883 1.00 79.94 183 ASN A N 1
ATOM 1486 C CA . ASN A 1 183 ? 33.227 -14.429 -22.895 1.00 79.94 183 ASN A CA 1
ATOM 1487 C C . ASN A 1 183 ? 32.506 -13.821 -21.676 1.00 79.94 183 ASN A C 1
ATOM 1489 O O . ASN A 1 183 ? 33.169 -13.190 -20.862 1.00 79.94 183 ASN A O 1
ATOM 1493 N N . LYS A 1 184 ? 31.173 -13.953 -21.576 1.00 80.38 184 LYS A N 1
ATOM 1494 C CA . LYS A 1 184 ? 30.285 -13.432 -20.516 1.00 80.38 184 LYS A CA 1
ATOM 1495 C C . LYS A 1 184 ? 30.336 -11.921 -20.283 1.00 80.38 184 LYS A C 1
ATOM 1497 O O . LYS A 1 184 ? 29.729 -11.413 -19.344 1.00 80.38 184 LYS A O 1
ATOM 1502 N N . ARG A 1 185 ? 31.059 -11.193 -21.135 1.00 84.19 185 ARG A N 1
ATOM 1503 C CA . ARG A 1 185 ? 31.243 -9.747 -21.027 1.00 84.19 185 ARG A CA 1
ATOM 1504 C C . ARG A 1 185 ? 29.971 -8.995 -21.402 1.00 84.19 185 ARG A C 1
ATOM 1506 O O . ARG A 1 185 ? 29.676 -7.976 -20.789 1.00 84.19 185 ARG A O 1
ATOM 1513 N N . THR A 1 186 ? 29.228 -9.510 -22.378 1.00 91.12 186 THR A N 1
ATOM 1514 C CA . THR A 1 186 ? 27.941 -8.962 -22.798 1.00 91.12 186 THR A CA 1
ATOM 1515 C C . THR A 1 186 ? 26.828 -9.853 -22.279 1.00 91.12 186 THR A C 1
ATOM 1517 O O . THR A 1 186 ? 26.801 -11.052 -22.568 1.00 91.12 186 THR A O 1
ATOM 1520 N N . ARG A 1 187 ? 25.899 -9.251 -21.542 1.00 93.00 187 ARG A N 1
ATOM 1521 C CA . ARG A 1 187 ? 24.668 -9.885 -21.076 1.00 93.00 187 ARG A CA 1
ATOM 1522 C C . ARG A 1 187 ? 23.474 -9.115 -21.604 1.00 93.00 187 ARG A C 1
ATOM 1524 O O . ARG A 1 187 ? 23.429 -7.894 -21.484 1.00 93.00 187 ARG A O 1
ATOM 1531 N N . LYS A 1 188 ? 22.518 -9.829 -22.179 1.00 95.50 188 LYS A N 1
ATOM 1532 C CA . LYS A 1 188 ? 21.273 -9.284 -22.701 1.00 95.50 188 LYS A CA 1
ATOM 1533 C C . LYS A 1 188 ? 20.112 -9.914 -21.946 1.00 95.50 188 LYS A C 1
ATOM 1535 O O . LYS A 1 188 ? 19.931 -11.126 -21.986 1.00 95.50 188 LYS A O 1
ATOM 1540 N N . TYR A 1 189 ? 19.351 -9.068 -21.276 1.00 95.81 189 TYR A N 1
ATOM 1541 C CA . TYR A 1 189 ? 18.169 -9.413 -20.507 1.00 95.81 189 TYR A CA 1
ATOM 1542 C C . TYR A 1 189 ? 16.935 -9.037 -21.321 1.00 95.81 189 TYR A C 1
ATOM 1544 O O . TYR A 1 189 ? 16.827 -7.893 -21.760 1.00 95.81 189 TYR A O 1
ATOM 1552 N N . VAL A 1 190 ? 16.023 -9.979 -21.543 1.00 95.56 190 VAL A N 1
ATOM 1553 C CA . VAL A 1 190 ? 14.824 -9.773 -22.362 1.00 95.56 190 VAL A CA 1
ATOM 1554 C C . VAL A 1 190 ? 13.588 -10.166 -21.568 1.00 95.56 190 VAL A C 1
ATOM 1556 O O . VAL A 1 190 ? 13.548 -11.222 -20.938 1.00 95.56 190 VAL A O 1
ATOM 1559 N N . LEU A 1 191 ? 12.574 -9.308 -21.618 1.00 94.00 191 LEU A N 1
ATOM 1560 C CA . LEU A 1 191 ? 11.250 -9.603 -21.098 1.00 94.00 191 LEU A CA 1
ATOM 1561 C C . LEU A 1 191 ? 10.186 -9.084 -22.069 1.00 94.00 191 LEU A C 1
ATOM 1563 O O . LEU A 1 191 ? 10.238 -7.937 -22.513 1.00 94.00 191 LEU A O 1
ATOM 1567 N N . THR A 1 192 ? 9.229 -9.941 -22.413 1.00 91.94 192 THR A N 1
ATOM 1568 C CA . THR A 1 192 ? 8.178 -9.664 -23.402 1.00 91.94 192 THR A CA 1
ATOM 1569 C C . THR A 1 192 ? 6.799 -9.841 -22.796 1.00 91.94 192 THR A C 1
ATOM 1571 O O . THR A 1 192 ? 6.645 -10.625 -21.862 1.00 91.94 192 THR A O 1
ATOM 1574 N N . ASP A 1 193 ? 5.797 -9.172 -23.367 1.00 89.06 193 ASP A N 1
ATOM 1575 C CA . ASP A 1 193 ? 4.396 -9.287 -22.939 1.00 89.06 193 ASP A CA 1
ATOM 1576 C C . ASP A 1 193 ? 4.210 -8.978 -21.441 1.00 89.06 193 ASP A C 1
ATOM 1578 O O . ASP A 1 193 ? 3.508 -9.672 -20.706 1.00 89.06 193 ASP A O 1
ATOM 1582 N N . VAL A 1 194 ? 4.871 -7.916 -20.977 1.00 90.62 194 VAL A N 1
ATOM 1583 C CA . VAL A 1 194 ? 4.844 -7.484 -19.581 1.00 90.62 194 VAL A CA 1
ATOM 1584 C C . VAL A 1 194 ? 3.586 -6.649 -19.339 1.00 90.62 194 VAL A C 1
ATOM 1586 O O . VAL A 1 194 ? 3.437 -5.582 -19.943 1.00 90.62 194 VAL A O 1
ATOM 1589 N N . PRO A 1 195 ? 2.671 -7.070 -18.451 1.00 90.31 195 PRO A N 1
ATOM 1590 C CA . PRO A 1 195 ? 1.472 -6.295 -18.171 1.00 90.31 195 PRO A CA 1
ATOM 1591 C C . PRO A 1 195 ? 1.803 -5.021 -17.390 1.00 90.31 195 PRO A C 1
ATOM 1593 O O . PRO A 1 195 ? 2.850 -4.909 -16.739 1.00 90.31 195 PRO A O 1
ATOM 1596 N N . ALA A 1 196 ? 0.878 -4.063 -17.418 1.00 89.94 196 ALA A N 1
ATOM 1597 C CA . ALA A 1 196 ? 0.989 -2.857 -16.612 1.00 89.94 196 ALA A CA 1
ATOM 1598 C C . ALA A 1 196 ? 1.070 -3.201 -15.117 1.00 89.94 196 ALA A C 1
ATOM 1600 O O . ALA A 1 196 ? 0.301 -4.006 -14.595 1.00 89.94 196 ALA A O 1
ATOM 1601 N N . PHE A 1 197 ? 1.984 -2.546 -14.412 1.00 90.69 197 PHE A N 1
ATOM 1602 C CA . PHE A 1 197 ? 2.038 -2.574 -12.962 1.00 90.69 197 PHE A CA 1
ATOM 1603 C C . PHE A 1 197 ? 1.036 -1.569 -12.393 1.00 90.69 197 PHE A C 1
ATOM 1605 O O . PHE A 1 197 ? 1.224 -0.352 -12.513 1.00 90.69 197 PHE A O 1
ATOM 1612 N N . VAL A 1 198 ? -0.011 -2.084 -11.755 1.00 89.00 198 VAL A N 1
ATOM 1613 C CA . VAL A 1 198 ? -1.025 -1.292 -11.056 1.00 89.00 198 VAL A CA 1
ATOM 1614 C C . VAL A 1 198 ? -0.789 -1.423 -9.558 1.00 89.00 198 VAL A C 1
ATOM 1616 O O . VAL A 1 198 ? -0.939 -2.504 -9.000 1.00 89.00 198 VAL A O 1
ATOM 1619 N N . SER A 1 199 ? -0.393 -0.325 -8.916 1.00 89.94 199 SER A N 1
ATOM 1620 C CA . SER A 1 199 ? -0.198 -0.296 -7.465 1.00 89.94 199 SER A CA 1
ATOM 1621 C C . SER A 1 199 ? -1.544 -0.428 -6.756 1.00 89.94 199 SER A C 1
ATOM 1623 O O . SER A 1 199 ? -2.491 0.292 -7.080 1.00 89.94 199 SER A O 1
ATOM 1625 N N . GLU A 1 200 ? -1.635 -1.340 -5.792 1.00 91.06 200 GLU A N 1
ATOM 1626 C CA . GLU A 1 200 ? -2.839 -1.542 -4.991 1.00 91.06 200 GLU A CA 1
ATOM 1627 C C . GLU A 1 200 ? -2.658 -0.931 -3.590 1.00 91.06 200 GLU A C 1
ATOM 1629 O O . GLU A 1 200 ? -1.600 -1.103 -2.975 1.00 91.06 200 GLU A O 1
ATOM 1634 N N . PRO A 1 201 ? -3.681 -0.273 -3.012 1.00 91.94 201 PRO A N 1
ATOM 1635 C CA . PRO A 1 201 ? -3.593 0.278 -1.663 1.00 91.94 201 PRO A CA 1
ATOM 1636 C C . PRO A 1 201 ? -3.132 -0.762 -0.638 1.00 91.94 201 PRO A C 1
ATOM 1638 O O . PRO A 1 201 ? -3.612 -1.899 -0.623 1.00 91.94 201 PRO A O 1
ATOM 1641 N N . SER A 1 202 ? -2.198 -0.375 0.228 1.00 89.88 202 SER A N 1
ATOM 1642 C CA . SER A 1 202 ? -1.631 -1.253 1.259 1.00 89.88 202 SER A CA 1
ATOM 1643 C C . SER A 1 202 ? -0.962 -2.522 0.715 1.00 89.88 202 SER A C 1
ATOM 1645 O O . SER A 1 202 ? -0.903 -3.516 1.426 1.00 89.88 202 SER A O 1
ATOM 1647 N N . MET A 1 203 ? -0.475 -2.547 -0.531 1.00 90.00 203 MET A N 1
ATOM 1648 C CA . MET A 1 203 ? 0.419 -3.626 -0.965 1.00 90.00 203 MET A CA 1
ATOM 1649 C C . MET A 1 203 ? 1.816 -3.476 -0.330 1.00 90.00 203 MET A C 1
ATOM 1651 O O . MET A 1 203 ? 2.229 -2.353 -0.018 1.00 90.00 203 MET A O 1
ATOM 1655 N N . PRO A 1 204 ? 2.592 -4.563 -0.164 1.00 86.06 204 PRO A N 1
ATOM 1656 C CA . PRO A 1 204 ? 3.998 -4.447 0.196 1.00 86.06 204 PRO A CA 1
ATOM 1657 C C . PRO A 1 204 ? 4.778 -3.670 -0.872 1.00 86.06 204 PRO A C 1
ATOM 1659 O O . PRO A 1 204 ? 4.327 -3.512 -2.004 1.00 86.06 204 PRO A O 1
ATOM 1662 N N . SER A 1 205 ? 5.975 -3.194 -0.519 1.00 85.62 205 SER A N 1
ATOM 1663 C CA . SER A 1 205 ? 6.762 -2.303 -1.384 1.00 85.62 205 SER A CA 1
ATOM 1664 C C . SER A 1 205 ? 6.847 -2.795 -2.836 1.00 85.62 205 SER A C 1
ATOM 1666 O O . SER A 1 205 ? 7.336 -3.894 -3.100 1.00 85.62 205 SER A O 1
ATOM 1668 N N . GLU A 1 206 ? 6.448 -1.931 -3.775 1.00 88.56 206 GLU A N 1
ATOM 1669 C CA . GLU A 1 206 ? 6.410 -2.211 -5.219 1.00 88.56 206 GLU A CA 1
ATOM 1670 C C . GLU A 1 206 ? 7.729 -2.764 -5.764 1.00 88.56 206 GLU A C 1
ATOM 1672 O O . GLU A 1 206 ? 7.733 -3.528 -6.725 1.00 88.56 206 GLU A O 1
ATOM 1677 N N . ARG A 1 207 ? 8.858 -2.410 -5.131 1.00 85.06 207 ARG A N 1
ATOM 1678 C CA . ARG A 1 207 ? 10.201 -2.849 -5.531 1.00 85.06 207 ARG A CA 1
ATOM 1679 C C . ARG A 1 207 ? 10.335 -4.365 -5.644 1.00 85.06 207 ARG A C 1
ATOM 1681 O O . ARG A 1 207 ? 11.179 -4.815 -6.400 1.00 85.06 207 ARG A O 1
ATOM 1688 N N . TYR A 1 208 ? 9.550 -5.116 -4.873 1.00 82.81 208 TYR A N 1
ATOM 1689 C CA . TYR A 1 208 ? 9.608 -6.573 -4.835 1.00 82.81 208 TYR A CA 1
ATOM 1690 C C . TYR A 1 208 ? 8.841 -7.234 -5.984 1.00 82.81 208 TYR A C 1
ATOM 1692 O O . TYR A 1 208 ? 9.198 -8.334 -6.395 1.00 82.81 208 TYR A O 1
ATOM 1700 N N . TYR A 1 209 ? 7.824 -6.552 -6.512 1.00 86.88 209 TYR A N 1
ATOM 1701 C CA . TYR A 1 209 ? 6.898 -7.093 -7.510 1.00 86.88 209 TYR A CA 1
ATOM 1702 C C . TYR A 1 209 ? 7.133 -6.522 -8.905 1.00 86.88 209 TYR A C 1
ATOM 1704 O O . TYR A 1 209 ? 6.899 -7.194 -9.906 1.00 86.88 209 TYR A O 1
ATOM 1712 N N . LYS A 1 210 ? 7.625 -5.285 -8.984 1.00 91.75 210 LYS A N 1
ATOM 1713 C CA . LYS A 1 210 ? 7.878 -4.604 -10.247 1.00 91.75 210 LYS A CA 1
ATOM 1714 C C . LYS A 1 210 ? 9.142 -5.145 -10.909 1.00 91.75 210 LYS A C 1
ATOM 1716 O O . LYS A 1 210 ? 10.249 -4.967 -10.387 1.00 91.75 210 LYS A O 1
ATOM 1721 N N . SER A 1 211 ? 8.973 -5.732 -12.094 1.00 95.06 211 SER A N 1
ATOM 1722 C CA . SER A 1 211 ? 10.079 -6.350 -12.837 1.00 95.06 211 SER A CA 1
ATOM 1723 C C . SER A 1 211 ? 11.186 -5.352 -13.135 1.00 95.06 211 SER A C 1
ATOM 1725 O O . SER A 1 211 ? 10.993 -4.381 -13.875 1.00 95.06 211 SER A O 1
ATOM 1727 N N . SER A 1 212 ? 12.354 -5.574 -12.542 1.00 96.00 212 SER A N 1
ATOM 1728 C CA . SER A 1 212 ? 13.510 -4.695 -12.697 1.00 96.00 212 SER A CA 1
ATOM 1729 C C . SER A 1 212 ? 14.807 -5.417 -12.372 1.00 96.00 212 SER A C 1
ATOM 1731 O O . SER A 1 212 ? 14.808 -6.426 -11.674 1.00 96.00 212 SER A O 1
ATOM 1733 N N . ILE A 1 213 ? 15.915 -4.874 -12.858 1.00 95.31 213 ILE A N 1
ATOM 1734 C CA . ILE A 1 213 ? 17.257 -5.386 -12.609 1.00 95.31 213 ILE A CA 1
ATOM 1735 C C . ILE A 1 213 ? 18.158 -4.251 -12.132 1.00 95.31 213 ILE A C 1
ATOM 1737 O O . ILE A 1 213 ? 18.159 -3.154 -12.695 1.00 95.31 213 ILE A O 1
ATOM 1741 N N . GLU A 1 214 ? 18.896 -4.507 -11.061 1.00 94.25 214 GLU A N 1
ATOM 1742 C CA . GLU A 1 214 ? 19.808 -3.559 -10.432 1.00 94.25 214 GLU A CA 1
ATOM 1743 C C . GLU A 1 214 ? 21.191 -4.191 -10.293 1.00 94.25 214 GLU A C 1
ATOM 1745 O O . GLU A 1 214 ? 21.317 -5.354 -9.914 1.00 94.25 214 GLU A O 1
ATOM 1750 N N . PHE A 1 215 ? 22.227 -3.413 -10.589 1.00 91.75 215 PHE A N 1
ATOM 1751 C CA . PHE A 1 215 ? 23.614 -3.859 -10.573 1.00 91.75 215 PHE A CA 1
ATOM 1752 C C . PHE A 1 215 ? 24.345 -3.144 -9.447 1.00 91.75 215 PHE A C 1
ATOM 1754 O O . PHE A 1 215 ? 24.335 -1.917 -9.375 1.00 91.75 215 PHE A O 1
ATOM 1761 N N . ARG A 1 216 ? 24.993 -3.906 -8.569 1.00 90.56 216 ARG A N 1
ATOM 1762 C CA . ARG A 1 216 ? 25.774 -3.373 -7.454 1.00 90.56 216 ARG A CA 1
ATOM 1763 C C . ARG A 1 216 ? 27.203 -3.892 -7.527 1.00 90.56 216 ARG A C 1
ATOM 1765 O O . ARG A 1 216 ? 27.396 -5.077 -7.795 1.00 90.56 216 ARG A O 1
ATOM 1772 N N . PRO A 1 217 ? 28.213 -3.046 -7.276 1.00 86.56 217 PRO A N 1
ATOM 1773 C CA . PRO A 1 217 ? 29.575 -3.530 -7.141 1.00 86.56 217 PRO A CA 1
ATOM 1774 C C . PRO A 1 217 ? 29.665 -4.439 -5.914 1.00 86.56 217 PRO A C 1
ATOM 1776 O O . PRO A 1 217 ? 29.232 -4.067 -4.823 1.00 86.56 217 PRO A O 1
ATOM 1779 N N . ASP A 1 218 ? 30.259 -5.612 -6.088 1.00 85.50 218 ASP A N 1
ATOM 1780 C CA . ASP A 1 218 ? 30.562 -6.534 -5.003 1.00 85.50 218 ASP A CA 1
ATOM 1781 C C . ASP A 1 218 ? 32.079 -6.654 -4.872 1.00 85.50 218 ASP A C 1
ATOM 1783 O O . ASP A 1 218 ? 32.781 -7.077 -5.787 1.00 85.50 218 ASP A O 1
ATOM 1787 N N . ARG A 1 219 ? 32.608 -6.219 -3.729 1.00 81.56 219 ARG A N 1
ATOM 1788 C CA . ARG A 1 219 ? 34.054 -6.229 -3.475 1.00 81.56 219 ARG A CA 1
ATOM 1789 C C . ARG A 1 219 ? 34.557 -7.583 -2.974 1.00 81.56 219 ARG A C 1
ATOM 1791 O O . ARG A 1 219 ? 35.768 -7.767 -2.894 1.00 81.56 219 ARG A O 1
ATOM 1798 N N . PHE A 1 220 ? 33.656 -8.497 -2.617 1.00 81.88 220 PHE A N 1
ATOM 1799 C CA . PHE A 1 220 ? 33.988 -9.757 -1.956 1.00 81.88 220 PHE A CA 1
ATOM 1800 C C . PHE A 1 220 ? 33.875 -10.969 -2.882 1.00 81.88 220 PHE A C 1
ATOM 1802 O O . PHE A 1 220 ? 34.488 -11.999 -2.604 1.00 81.88 220 PHE A O 1
ATOM 1809 N N . SER A 1 221 ? 33.141 -10.856 -3.990 1.00 80.75 221 SER A N 1
ATOM 1810 C CA . SER A 1 221 ? 33.039 -11.909 -5.000 1.00 80.75 221 SER A CA 1
ATOM 1811 C C . SER A 1 221 ? 33.904 -11.629 -6.230 1.00 80.75 221 SER A C 1
ATOM 1813 O O . SER A 1 221 ? 34.292 -10.498 -6.529 1.00 80.75 221 SER A O 1
ATOM 1815 N N . ARG A 1 222 ? 34.226 -12.701 -6.960 1.00 81.31 222 ARG A N 1
ATOM 1816 C CA . ARG A 1 222 ? 34.755 -12.619 -8.323 1.00 81.31 222 ARG A CA 1
ATOM 1817 C C . ARG A 1 222 ? 33.646 -13.024 -9.282 1.00 81.31 222 ARG A C 1
ATOM 1819 O O . ARG A 1 222 ? 33.079 -14.103 -9.133 1.00 81.31 222 ARG A O 1
ATOM 1826 N N . GLY A 1 223 ? 33.391 -12.191 -10.283 1.00 84.69 223 GLY A N 1
ATOM 1827 C CA . GLY A 1 223 ? 32.367 -12.451 -11.288 1.00 84.69 223 GLY A CA 1
ATOM 1828 C C . GLY A 1 223 ? 30.979 -11.950 -10.919 1.00 84.69 223 GLY A C 1
ATOM 1829 O O . GLY A 1 223 ? 30.797 -11.155 -10.001 1.00 84.69 223 GLY A O 1
ATOM 1830 N N . ILE A 1 224 ? 29.995 -12.375 -11.706 1.00 86.19 224 ILE A N 1
ATOM 1831 C CA . ILE A 1 224 ? 28.635 -11.849 -11.634 1.00 86.19 224 ILE A CA 1
ATOM 1832 C C . ILE A 1 224 ? 27.756 -12.851 -10.891 1.00 86.19 224 ILE A C 1
ATOM 1834 O O . ILE A 1 224 ? 27.631 -13.998 -11.319 1.00 86.19 224 ILE A O 1
ATOM 1838 N N . THR A 1 225 ? 27.145 -12.404 -9.798 1.00 88.56 225 THR A N 1
ATOM 1839 C CA . THR A 1 225 ? 26.241 -13.210 -8.971 1.00 88.56 225 THR A CA 1
ATOM 1840 C C . THR A 1 225 ? 24.825 -12.672 -9.111 1.00 88.56 225 THR A C 1
ATOM 1842 O O . THR A 1 225 ? 24.617 -11.468 -8.985 1.00 88.56 225 THR A O 1
ATOM 1845 N N . GLU A 1 226 ? 23.855 -13.547 -9.367 1.00 88.38 226 GLU A N 1
ATOM 1846 C CA . GLU A 1 226 ? 22.449 -13.171 -9.533 1.00 88.38 226 GLU A CA 1
ATOM 1847 C C . GLU A 1 226 ? 21.631 -13.553 -8.308 1.00 88.38 226 GLU A C 1
ATOM 1849 O O . GLU A 1 226 ? 21.801 -14.628 -7.733 1.00 88.38 226 GLU A O 1
ATOM 1854 N N . HIS A 1 227 ? 20.722 -12.663 -7.931 1.00 89.19 227 HIS A N 1
ATOM 1855 C CA . HIS A 1 227 ? 19.829 -12.851 -6.809 1.00 89.19 227 HIS A CA 1
ATOM 1856 C C . HIS A 1 227 ? 18.415 -12.449 -7.192 1.00 89.19 227 HIS A C 1
ATOM 1858 O O . HIS A 1 227 ? 18.190 -11.326 -7.646 1.00 89.19 227 HIS A O 1
ATOM 1864 N N . TYR A 1 228 ? 17.463 -13.351 -6.988 1.00 87.62 228 TYR A N 1
ATOM 1865 C CA . TYR A 1 228 ? 16.068 -13.119 -7.328 1.00 87.62 228 TYR A CA 1
ATOM 1866 C C . TYR A 1 228 ? 15.290 -12.748 -6.069 1.00 87.62 228 TYR A C 1
ATOM 1868 O O . TYR A 1 228 ? 15.187 -13.545 -5.139 1.00 87.62 228 TYR A O 1
ATOM 1876 N N . SER A 1 229 ? 14.678 -11.562 -6.046 1.00 84.31 229 SER A N 1
ATOM 1877 C CA . SER A 1 229 ? 13.897 -11.113 -4.885 1.00 84.31 229 SER A CA 1
ATOM 1878 C C . SER A 1 229 ? 12.714 -12.033 -4.584 1.00 84.31 229 SER A C 1
ATOM 1880 O O . SER A 1 229 ? 12.280 -12.126 -3.441 1.00 84.31 229 SER A O 1
ATOM 1882 N N . LYS A 1 230 ? 12.175 -12.724 -5.596 1.00 79.56 230 LYS A N 1
ATOM 1883 C CA . LYS A 1 230 ? 11.104 -13.710 -5.409 1.00 79.56 230 LYS A CA 1
ATOM 1884 C C . LYS A 1 230 ? 11.556 -14.903 -4.564 1.00 79.56 230 LYS A C 1
ATOM 1886 O O . LYS A 1 230 ? 10.752 -15.436 -3.810 1.00 79.56 230 LYS A O 1
ATOM 1891 N N . ASP A 1 231 ? 12.826 -15.295 -4.651 1.00 80.25 231 ASP A N 1
ATOM 1892 C CA . ASP A 1 231 ? 13.349 -16.425 -3.885 1.00 80.25 231 ASP A CA 1
ATOM 1893 C C . ASP A 1 231 ? 13.450 -16.037 -2.407 1.00 80.25 231 ASP A C 1
ATOM 1895 O O . ASP A 1 231 ? 13.110 -16.839 -1.539 1.00 80.25 231 ASP A O 1
ATOM 1899 N N . ASP A 1 232 ? 13.793 -14.777 -2.110 1.00 75.25 232 ASP A N 1
ATOM 1900 C CA . ASP A 1 232 ? 13.694 -14.231 -0.753 1.00 75.25 232 ASP A CA 1
ATOM 1901 C C . ASP A 1 232 ? 12.254 -14.216 -0.251 1.00 75.25 232 ASP A C 1
ATOM 1903 O O . ASP A 1 232 ? 11.997 -14.615 0.883 1.00 75.25 232 ASP A O 1
ATOM 1907 N N . LEU A 1 233 ? 11.312 -13.767 -1.089 1.00 72.62 233 LEU A N 1
ATOM 1908 C CA . LEU A 1 233 ? 9.890 -13.751 -0.744 1.00 72.62 233 LEU A CA 1
ATOM 1909 C C . LEU A 1 233 ? 9.357 -15.160 -0.485 1.00 72.62 233 LEU A C 1
ATOM 1911 O O . LEU A 1 233 ? 8.527 -15.333 0.396 1.00 72.62 233 LEU A O 1
ATOM 1915 N N . LEU A 1 234 ? 9.814 -16.171 -1.220 1.00 69.50 234 LEU A N 1
ATOM 1916 C CA . LEU A 1 234 ? 9.408 -17.560 -1.007 1.00 69.50 234 LEU A CA 1
ATOM 1917 C C . LEU A 1 234 ? 10.069 -18.156 0.241 1.00 69.50 234 LEU A C 1
ATOM 1919 O O . LEU A 1 234 ? 9.411 -18.846 1.016 1.00 69.50 234 LEU A O 1
ATOM 1923 N N . LYS A 1 235 ? 11.362 -17.883 0.450 1.00 66.19 235 LYS A N 1
ATOM 1924 C CA . LYS A 1 235 ? 12.164 -18.465 1.534 1.00 66.19 235 LYS A CA 1
ATOM 1925 C C . LYS A 1 235 ? 11.868 -17.842 2.893 1.00 66.19 235 LYS A C 1
ATOM 1927 O O . LYS A 1 235 ? 11.761 -18.554 3.887 1.00 66.19 235 LYS A O 1
ATOM 1932 N N . TYR A 1 236 ? 11.782 -16.520 2.945 1.00 64.88 236 TYR A N 1
ATOM 1933 C CA . TYR A 1 236 ? 11.565 -15.768 4.179 1.00 64.88 236 TYR A CA 1
ATOM 1934 C C . TYR A 1 236 ? 10.114 -15.299 4.318 1.00 64.88 236 TYR A C 1
ATOM 1936 O O . TYR A 1 236 ? 9.760 -14.697 5.332 1.00 64.88 236 TYR A O 1
ATOM 1944 N N . GLY A 1 237 ? 9.266 -15.550 3.313 1.00 60.81 237 GLY A N 1
ATOM 1945 C CA . GLY A 1 237 ? 7.972 -14.891 3.210 1.00 60.81 237 GLY A CA 1
ATOM 1946 C C . GLY A 1 237 ? 8.134 -13.374 3.080 1.00 60.81 237 GLY A C 1
ATOM 1947 O O . GLY A 1 237 ? 9.233 -12.820 3.033 1.00 60.81 237 GLY A O 1
ATOM 1948 N N . LEU A 1 238 ? 7.020 -12.656 3.162 1.00 60.38 238 LEU A N 1
ATOM 1949 C CA . LEU A 1 238 ? 7.055 -11.268 3.619 1.00 60.38 238 LEU A CA 1
ATOM 1950 C C . LEU A 1 238 ? 6.979 -11.225 5.156 1.00 60.38 238 LEU A C 1
ATOM 1952 O O . LEU A 1 238 ? 6.271 -10.407 5.737 1.00 60.38 238 LEU A O 1
ATOM 1956 N N . ILE A 1 239 ? 7.620 -12.164 5.853 1.00 52.16 239 ILE A N 1
ATOM 1957 C CA . ILE A 1 239 ? 7.374 -12.354 7.281 1.00 52.16 239 ILE A CA 1
ATOM 1958 C C . ILE A 1 239 ? 8.042 -11.215 8.056 1.00 52.16 239 ILE A C 1
ATOM 1960 O O . ILE A 1 239 ? 9.210 -11.259 8.427 1.00 52.16 239 ILE A O 1
ATOM 1964 N N . ARG A 1 240 ? 7.256 -10.174 8.334 1.00 59.47 240 ARG A N 1
ATOM 1965 C CA . ARG A 1 240 ? 7.520 -9.184 9.379 1.00 59.47 240 ARG A CA 1
ATOM 1966 C C . ARG A 1 240 ? 6.980 -9.660 10.723 1.00 59.47 240 ARG A C 1
ATOM 1968 O O . ARG A 1 240 ? 6.496 -8.841 11.486 1.00 59.47 240 ARG A O 1
ATOM 1975 N N . ASP A 1 241 ? 7.011 -10.955 11.034 1.00 49.09 241 ASP A N 1
ATOM 1976 C CA . ASP A 1 241 ? 6.489 -11.435 12.317 1.00 49.09 241 ASP A CA 1
ATOM 1977 C C . ASP A 1 241 ? 7.417 -11.068 13.486 1.00 49.09 241 ASP A C 1
ATOM 1979 O O . ASP A 1 241 ? 8.083 -11.906 14.090 1.00 49.09 241 ASP A O 1
ATOM 1983 N N . SER A 1 242 ? 7.419 -9.788 13.858 1.00 51.47 242 SER A N 1
ATOM 1984 C CA . SER A 1 242 ? 7.810 -9.341 15.186 1.00 51.47 242 SER A CA 1
ATOM 1985 C C . SER A 1 242 ? 6.831 -9.960 16.178 1.00 51.47 242 SER A C 1
ATOM 1987 O O . SER A 1 242 ? 5.645 -9.668 16.174 1.00 51.47 242 SER A O 1
ATOM 1989 N N . VAL A 1 243 ? 7.308 -10.840 17.061 1.00 50.53 243 VAL A N 1
ATOM 1990 C CA . VAL A 1 243 ? 6.473 -11.575 18.036 1.00 50.53 243 VAL A CA 1
ATOM 1991 C C . VAL A 1 243 ? 5.648 -10.643 18.954 1.00 50.53 243 VAL A C 1
ATOM 1993 O O . VAL A 1 243 ? 4.677 -11.082 19.572 1.00 50.53 243 VAL A O 1
ATOM 1996 N N . LYS A 1 244 ? 5.960 -9.343 19.010 1.00 58.16 244 LYS A N 1
ATOM 1997 C CA . LYS A 1 244 ? 5.258 -8.358 19.836 1.00 58.16 244 LYS A CA 1
ATOM 1998 C C . LYS A 1 244 ? 4.088 -7.721 19.076 1.00 58.16 244 LYS A C 1
ATOM 2000 O O . LYS A 1 244 ? 4.131 -7.484 17.878 1.00 58.16 244 LYS A O 1
ATOM 2005 N N . MET A 1 245 ? 2.985 -7.504 19.791 1.00 60.94 245 MET A N 1
ATOM 2006 C CA . MET A 1 245 ? 1.840 -6.772 19.255 1.00 60.94 245 MET A CA 1
ATOM 2007 C C . MET A 1 245 ? 2.197 -5.290 19.228 1.00 60.94 245 MET A C 1
ATOM 2009 O O . MET A 1 245 ? 2.260 -4.660 20.286 1.00 60.94 245 MET A O 1
ATOM 2013 N N . ASP A 1 246 ? 2.469 -4.784 18.031 1.00 77.50 246 ASP A N 1
ATOM 2014 C CA . ASP A 1 246 ? 3.139 -3.499 17.861 1.00 77.50 246 ASP A CA 1
ATOM 2015 C C . ASP A 1 246 ? 2.169 -2.320 17.879 1.00 77.50 246 ASP A C 1
ATOM 2017 O O . ASP A 1 246 ? 2.552 -1.258 18.341 1.00 77.50 246 ASP A O 1
ATOM 2021 N N . THR A 1 247 ? 0.912 -2.484 17.466 1.00 87.81 247 THR A N 1
ATOM 2022 C CA . THR A 1 247 ? -0.088 -1.406 17.490 1.00 87.81 247 THR A CA 1
ATOM 2023 C C . THR A 1 247 ? -1.211 -1.741 18.460 1.00 87.81 247 THR A C 1
ATOM 2025 O O . THR A 1 247 ? -1.903 -2.747 18.294 1.00 87.81 247 THR A O 1
ATOM 2028 N N . LYS A 1 248 ? -1.441 -0.899 19.474 1.00 93.31 248 LYS A N 1
ATOM 2029 C CA . LYS A 1 248 ? -2.611 -1.054 20.347 1.00 93.31 248 LYS A CA 1
ATOM 2030 C C . LYS A 1 248 ? -3.322 0.265 20.576 1.00 93.31 248 LYS A C 1
ATOM 2032 O O . LYS A 1 248 ? -2.689 1.288 20.831 1.00 93.31 248 LYS A O 1
ATOM 2037 N N . ILE A 1 249 ? -4.646 0.191 20.526 1.00 95.56 249 ILE A N 1
ATOM 2038 C CA . ILE A 1 249 ? -5.541 1.275 20.906 1.00 95.56 249 ILE A CA 1
ATOM 2039 C C . ILE A 1 249 ? -6.548 0.717 21.899 1.00 95.56 249 ILE A C 1
ATOM 2041 O O . ILE A 1 249 ? -7.219 -0.278 21.620 1.00 95.56 249 ILE A O 1
ATOM 2045 N N . PHE A 1 250 ? -6.646 1.358 23.052 1.00 96.88 250 PHE A N 1
ATOM 2046 C CA . PHE A 1 250 ? -7.691 1.106 24.029 1.00 96.88 250 PHE A CA 1
ATOM 2047 C C . PHE A 1 250 ? -8.499 2.388 24.204 1.00 96.88 250 PHE A C 1
ATOM 2049 O O . PHE A 1 250 ? -7.906 3.441 24.412 1.00 96.88 250 PHE A O 1
ATOM 2056 N N . ALA A 1 251 ? -9.820 2.313 24.107 1.00 97.25 251 ALA A N 1
ATOM 2057 C CA . ALA A 1 251 ? -10.707 3.438 24.366 1.00 97.25 251 ALA A CA 1
ATOM 2058 C C . ALA A 1 251 ? -11.685 3.080 25.490 1.00 97.25 251 ALA A C 1
ATOM 2060 O O . ALA A 1 251 ? -12.409 2.091 25.376 1.00 97.25 251 ALA A O 1
ATOM 2061 N N . ASP A 1 252 ? -11.694 3.886 26.548 1.00 97.50 252 ASP A N 1
ATOM 2062 C CA . ASP A 1 252 ? -12.740 3.897 27.573 1.00 97.50 252 ASP A CA 1
ATOM 2063 C C . ASP A 1 252 ? -13.687 5.054 27.258 1.00 97.50 252 ASP A C 1
ATOM 2065 O O . ASP A 1 252 ? -13.255 6.194 27.068 1.00 97.50 252 ASP A O 1
ATOM 2069 N N . VAL A 1 253 ? -14.968 4.744 27.124 1.00 96.94 253 VAL A N 1
ATOM 2070 C CA . VAL A 1 253 ? -15.989 5.665 26.652 1.00 96.94 253 VAL A CA 1
ATOM 2071 C C . VAL A 1 253 ? -17.154 5.636 27.625 1.00 96.94 253 VAL A C 1
ATOM 2073 O O . VAL A 1 253 ? -17.803 4.607 27.800 1.00 96.94 253 VAL A O 1
ATOM 2076 N N . LYS A 1 254 ? -17.457 6.780 28.231 1.00 97.12 254 LYS A N 1
ATOM 2077 C CA . LYS A 1 254 ? -18.563 6.932 29.174 1.00 97.12 254 LYS A CA 1
ATOM 2078 C C . LYS A 1 254 ? -19.549 7.939 28.626 1.00 97.12 254 LYS A C 1
ATOM 2080 O O . LYS A 1 254 ? -19.192 9.096 28.436 1.00 97.12 254 LYS A O 1
ATOM 2085 N N . PHE A 1 255 ? -20.775 7.500 28.391 1.00 95.56 255 PHE A N 1
ATOM 2086 C CA . PHE A 1 255 ? -21.851 8.336 27.890 1.00 95.56 255 PHE A CA 1
ATOM 2087 C C . PHE A 1 255 ? -22.990 8.408 28.893 1.00 95.56 255 PHE A C 1
ATOM 2089 O O . PHE A 1 255 ? -23.415 7.395 29.448 1.00 95.56 255 PHE A O 1
ATOM 2096 N N . ARG A 1 256 ? -23.515 9.615 29.077 1.00 95.00 256 ARG A N 1
ATOM 2097 C CA . ARG A 1 256 ? -24.787 9.869 29.738 1.00 95.00 256 ARG A CA 1
ATOM 2098 C C . ARG A 1 256 ? -25.760 10.386 28.694 1.00 95.00 256 ARG A C 1
ATOM 2100 O O . ARG A 1 256 ? -25.588 11.499 28.201 1.00 95.00 256 ARG A O 1
ATOM 2107 N N . LEU A 1 257 ? -26.746 9.563 28.364 1.00 92.81 257 LEU A N 1
ATOM 2108 C CA . LEU A 1 257 ? -27.840 9.931 27.477 1.00 92.81 257 LEU A CA 1
ATOM 2109 C C . LEU A 1 257 ? -28.908 10.668 28.293 1.00 92.81 257 LEU A C 1
ATOM 2111 O O . LEU A 1 257 ? -29.366 10.155 29.314 1.00 92.81 257 LEU A O 1
ATOM 2115 N N . LYS A 1 258 ? -29.282 11.870 27.860 1.00 90.69 258 LYS A N 1
ATOM 2116 C CA . LYS A 1 258 ? -30.391 12.640 28.429 1.00 90.69 258 LYS A CA 1
ATOM 2117 C C . LYS A 1 258 ? -31.710 12.283 27.740 1.00 90.69 258 LYS A C 1
ATOM 2119 O O . LYS A 1 258 ? -31.730 11.696 26.660 1.00 90.69 258 LYS A O 1
ATOM 2124 N N . GLU A 1 259 ? -32.828 12.652 28.363 1.00 85.69 259 GLU A N 1
ATOM 2125 C CA . GLU A 1 259 ? -34.164 12.401 27.808 1.00 85.69 259 GLU A CA 1
ATOM 2126 C C . GLU A 1 259 ? -34.406 13.139 26.480 1.00 85.69 259 GLU A C 1
ATOM 2128 O O . GLU A 1 259 ? -35.117 12.630 25.615 1.00 85.69 259 GLU A O 1
ATOM 2133 N N . ASP A 1 260 ? -33.819 14.320 26.291 1.00 86.25 260 ASP A N 1
ATOM 2134 C CA . ASP A 1 260 ? -33.902 15.101 25.050 1.00 86.25 260 ASP A CA 1
ATOM 2135 C C . ASP A 1 260 ? -33.102 14.491 23.883 1.00 86.25 260 ASP A C 1
ATOM 2137 O O . ASP A 1 260 ? -33.287 14.907 22.742 1.00 86.25 260 ASP A O 1
ATOM 2141 N N . GLY A 1 261 ? -32.288 13.462 24.142 1.00 85.31 261 GLY A N 1
ATOM 2142 C CA . GLY A 1 261 ? -31.438 12.803 23.151 1.00 85.31 261 GLY A CA 1
ATOM 2143 C C . GLY A 1 261 ? -30.006 13.339 23.099 1.00 85.31 261 GLY A C 1
ATOM 2144 O O . GLY A 1 261 ? -29.190 12.786 22.363 1.00 85.31 261 GLY A O 1
ATOM 2145 N N . GLU A 1 262 ? -29.666 14.363 23.888 1.00 92.25 262 GLU A N 1
ATOM 2146 C CA . GLU A 1 262 ? -28.289 14.844 24.008 1.00 92.25 262 GLU A CA 1
ATOM 2147 C C . GLU A 1 262 ? -27.429 13.838 24.787 1.00 92.25 262 GLU A C 1
ATOM 2149 O O . GLU A 1 262 ? -27.853 13.256 25.793 1.00 92.25 262 GLU A O 1
ATOM 2154 N N . ILE A 1 263 ? -26.191 13.633 24.333 1.00 94.06 263 ILE A N 1
ATOM 2155 C CA . ILE A 1 263 ? -25.236 12.739 24.987 1.00 94.06 263 ILE A CA 1
ATOM 2156 C C . ILE A 1 263 ? -24.060 13.546 25.524 1.00 94.06 263 ILE A C 1
ATOM 2158 O O . ILE A 1 263 ? -23.297 14.145 24.765 1.00 94.06 263 ILE A O 1
ATOM 2162 N N . ASN A 1 264 ? -23.851 13.460 26.837 1.00 95.38 264 ASN A N 1
ATOM 2163 C CA . ASN A 1 264 ? -22.631 13.937 27.477 1.00 95.38 264 ASN A CA 1
ATOM 2164 C C . ASN A 1 264 ? -21.616 12.797 27.521 1.00 95.38 264 ASN A C 1
ATOM 2166 O O . ASN A 1 264 ? -21.900 11.733 28.077 1.00 95.38 264 ASN A O 1
ATOM 2170 N N . GLY A 1 265 ? -20.436 13.010 26.944 1.00 95.00 265 GLY A N 1
ATOM 2171 C CA . GLY A 1 265 ? -19.421 11.979 26.780 1.00 95.00 265 GLY A CA 1
ATOM 2172 C C . GLY A 1 265 ? -18.086 12.309 27.417 1.00 95.00 265 GLY A C 1
ATOM 2173 O O . GLY A 1 265 ? -17.585 13.418 27.281 1.00 95.00 265 GLY A O 1
ATOM 2174 N N . VAL A 1 266 ? -17.477 11.310 28.049 1.00 96.75 266 VAL A N 1
ATOM 2175 C CA . VAL A 1 266 ? -16.069 11.321 28.450 1.00 96.75 266 VAL A CA 1
ATOM 2176 C C . VAL A 1 266 ? -15.368 10.183 27.725 1.00 96.75 266 VAL A C 1
ATOM 2178 O O . VAL A 1 266 ? -15.750 9.022 27.866 1.00 96.75 266 VAL A O 1
ATOM 2181 N N . ILE A 1 267 ? -14.350 10.514 26.936 1.00 96.12 267 ILE A N 1
ATOM 2182 C CA . ILE A 1 267 ? -13.580 9.550 26.149 1.00 96.12 267 ILE A CA 1
ATOM 2183 C C . ILE A 1 267 ? -12.123 9.615 26.587 1.00 96.12 267 ILE A C 1
ATOM 2185 O O . ILE A 1 267 ? -11.514 10.681 26.563 1.00 96.12 267 ILE A O 1
ATOM 2189 N N . GLU A 1 268 ? -11.540 8.465 26.910 1.00 96.88 268 GLU A N 1
ATOM 2190 C CA . GLU A 1 268 ? -10.103 8.301 27.103 1.00 96.88 268 GLU A CA 1
ATOM 2191 C C . GLU A 1 268 ? -9.554 7.291 26.091 1.00 96.88 268 GLU A C 1
ATOM 2193 O O . GLU A 1 268 ? -9.898 6.112 26.123 1.00 96.88 268 GLU A O 1
ATOM 2198 N N . ILE A 1 269 ? -8.669 7.742 25.200 1.00 96.69 269 ILE A N 1
ATOM 2199 C CA . ILE A 1 269 ? -7.993 6.907 24.204 1.00 96.69 269 ILE A CA 1
ATOM 2200 C C . ILE A 1 269 ? -6.534 6.738 24.614 1.00 96.69 269 ILE A C 1
ATOM 2202 O O . ILE A 1 269 ? -5.775 7.703 24.673 1.00 96.69 269 ILE A O 1
ATOM 2206 N N . ARG A 1 270 ? -6.115 5.493 24.825 1.00 96.62 270 ARG A N 1
ATOM 2207 C CA . ARG A 1 270 ? -4.726 5.101 25.067 1.00 96.62 270 ARG A CA 1
ATOM 2208 C C . ARG A 1 270 ? -4.151 4.473 23.809 1.00 96.62 270 ARG A C 1
ATOM 2210 O O . ARG A 1 270 ? -4.668 3.471 23.312 1.00 96.62 270 ARG A O 1
ATOM 2217 N N . LYS A 1 271 ? -3.066 5.051 23.306 1.00 95.25 271 LYS A N 1
ATOM 2218 C CA . LYS A 1 271 ? -2.291 4.542 22.172 1.00 95.25 271 LYS A CA 1
ATOM 2219 C C . LYS A 1 271 ? -0.961 4.012 22.693 1.00 95.25 271 LYS A C 1
ATOM 2221 O O . LYS A 1 271 ? -0.282 4.699 23.458 1.00 95.25 271 LYS A O 1
ATOM 2226 N N . SER A 1 272 ? -0.562 2.821 22.251 1.00 93.06 272 SER A N 1
ATOM 2227 C CA . SER A 1 272 ? 0.736 2.230 22.601 1.00 93.06 272 SER A CA 1
ATOM 2228 C C . SER A 1 272 ? 1.434 1.574 21.412 1.00 93.06 272 SER A C 1
ATOM 2230 O O . SER A 1 272 ? 0.841 1.338 20.354 1.00 93.06 272 SER A O 1
ATOM 2232 N N . GLY A 1 273 ? 2.741 1.355 21.575 1.00 89.94 273 GLY A N 1
ATOM 2233 C CA . GLY A 1 273 ? 3.622 0.844 20.529 1.00 89.94 273 GLY A CA 1
ATOM 2234 C C . GLY A 1 273 ? 3.717 1.776 19.313 1.00 89.94 273 GLY A C 1
ATOM 2235 O O . GLY A 1 273 ? 3.915 2.984 19.455 1.00 89.94 273 GLY A O 1
ATOM 2236 N N . TYR A 1 274 ? 3.603 1.218 18.111 1.00 87.88 274 TYR A N 1
ATOM 2237 C CA . TYR A 1 274 ? 3.740 1.916 16.837 1.00 87.88 274 TYR A CA 1
ATOM 2238 C C . TYR A 1 274 ? 2.711 3.036 16.668 1.00 87.88 274 TYR A C 1
ATOM 2240 O O . TYR A 1 274 ? 3.063 4.107 16.182 1.00 87.88 274 TYR A O 1
ATOM 2248 N N . GLU A 1 275 ? 1.480 2.846 17.142 1.00 90.25 275 GLU A N 1
ATOM 2249 C CA . GLU A 1 275 ? 0.444 3.882 17.092 1.00 90.25 275 GLU A CA 1
ATOM 2250 C C . GLU A 1 275 ? 0.837 5.121 17.910 1.00 90.25 275 GLU A C 1
ATOM 2252 O O . GLU A 1 275 ? 0.719 6.250 17.436 1.00 90.25 275 GLU A O 1
ATOM 2257 N N . ALA A 1 276 ? 1.377 4.923 19.118 1.00 91.50 276 ALA A N 1
ATOM 2258 C CA . ALA A 1 276 ? 1.873 6.022 19.946 1.00 91.50 276 ALA A CA 1
ATOM 2259 C C . ALA A 1 276 ? 3.088 6.707 19.310 1.00 91.50 276 ALA A C 1
ATOM 2261 O O . ALA A 1 276 ? 3.203 7.932 19.338 1.00 91.50 276 ALA A O 1
ATOM 2262 N N . LEU A 1 277 ? 3.995 5.926 18.715 1.00 89.31 277 LEU A N 1
ATOM 2263 C CA . LEU A 1 277 ? 5.153 6.456 17.997 1.00 89.31 277 LEU A CA 1
ATOM 2264 C C . LEU A 1 277 ? 4.728 7.328 16.808 1.00 89.31 277 LEU A C 1
ATOM 2266 O O . LEU A 1 277 ? 5.288 8.408 16.624 1.00 89.31 277 LEU A O 1
ATOM 2270 N N . GLN A 1 278 ? 3.765 6.874 16.001 1.00 88.50 278 GLN A N 1
ATOM 2271 C CA . GLN A 1 278 ? 3.262 7.638 14.858 1.00 88.50 278 GLN A CA 1
ATOM 2272 C C . GLN A 1 278 ? 2.531 8.901 15.308 1.00 88.50 278 GLN A C 1
ATOM 2274 O O . GLN A 1 278 ? 2.838 9.977 14.804 1.00 88.50 278 GLN A O 1
ATOM 2279 N N . ALA A 1 279 ? 1.668 8.804 16.320 1.00 89.75 279 ALA A N 1
ATOM 2280 C CA . ALA A 1 279 ? 1.001 9.963 16.905 1.00 89.75 279 ALA A CA 1
ATOM 2281 C C . ALA A 1 279 ? 2.004 11.025 17.397 1.00 89.75 279 ALA A C 1
ATOM 2283 O O . ALA A 1 279 ? 1.897 12.195 17.039 1.00 89.75 279 ALA A O 1
ATOM 2284 N N . ARG A 1 280 ? 3.059 10.617 18.119 1.00 90.44 280 ARG A N 1
ATOM 2285 C CA . ARG A 1 280 ? 4.141 11.522 18.554 1.00 90.44 280 ARG A CA 1
ATOM 2286 C C . ARG A 1 280 ? 4.937 12.122 17.397 1.00 90.44 280 ARG A C 1
ATOM 2288 O O . ARG A 1 280 ? 5.394 13.254 17.496 1.00 90.44 280 ARG A O 1
ATOM 2295 N N . LYS A 1 281 ? 5.131 11.389 16.296 1.00 89.19 281 LYS A N 1
ATOM 2296 C CA . LYS A 1 281 ? 5.756 11.947 15.084 1.00 89.19 281 LYS A CA 1
ATOM 2297 C C . LYS A 1 281 ? 4.864 12.999 14.428 1.00 89.19 281 LYS A C 1
ATOM 2299 O O . LYS A 1 281 ? 5.396 14.007 13.973 1.00 89.19 281 LYS A O 1
ATOM 2304 N N . SER A 1 282 ? 3.550 12.788 14.395 1.00 87.44 282 SER A N 1
ATOM 2305 C CA . SER A 1 282 ? 2.590 13.780 13.899 1.00 87.44 282 SER A CA 1
ATOM 2306 C C . SER A 1 282 ? 2.570 15.033 14.776 1.00 87.44 282 SER A C 1
ATOM 2308 O O . SER A 1 282 ? 2.636 16.131 14.241 1.00 87.44 282 SER A O 1
ATOM 2310 N N . LEU A 1 283 ? 2.632 14.883 16.101 1.00 88.69 283 LEU A N 1
ATOM 2311 C CA . LEU A 1 283 ? 2.757 15.995 17.059 1.00 88.69 283 LEU A CA 1
ATOM 2312 C C . LEU A 1 283 ? 4.037 16.836 16.902 1.00 88.69 283 LEU A C 1
ATOM 2314 O O . LEU A 1 283 ? 4.110 17.944 17.407 1.00 88.69 283 LEU A O 1
ATOM 2318 N N . LYS A 1 284 ? 5.071 16.336 16.211 1.00 86.00 284 LYS A N 1
ATOM 2319 C CA . LYS A 1 284 ? 6.248 17.156 15.857 1.00 86.00 284 LYS A CA 1
ATOM 2320 C C . LYS A 1 284 ? 6.016 18.030 14.624 1.00 86.00 284 LYS A C 1
ATOM 2322 O O . LYS A 1 284 ? 6.814 18.923 14.364 1.00 86.00 284 LYS A O 1
ATOM 2327 N N . LYS A 1 285 ? 4.998 17.709 13.822 1.00 85.62 285 LYS A N 1
ATOM 2328 C CA . LYS A 1 285 ? 4.650 18.415 12.583 1.00 85.62 285 LYS A CA 1
ATOM 2329 C C . LYS A 1 285 ? 3.509 19.411 12.780 1.00 85.62 285 LYS A C 1
ATOM 2331 O O . LYS A 1 285 ? 3.471 20.401 12.064 1.00 85.62 285 LYS A O 1
ATOM 2336 N N . PHE A 1 286 ? 2.609 19.125 13.716 1.00 82.31 286 PHE A N 1
ATOM 2337 C CA . PHE A 1 286 ? 1.415 19.911 14.026 1.00 82.31 286 PHE A CA 1
ATOM 2338 C C . PHE A 1 286 ? 1.431 20.331 15.496 1.00 82.31 286 PHE A C 1
ATOM 2340 O O . PHE A 1 286 ? 2.069 19.667 16.312 1.00 82.31 286 PHE A O 1
ATOM 2347 N N . SER A 1 287 ? 0.716 21.398 15.845 1.00 82.94 287 SER A N 1
ATOM 2348 C CA . SER A 1 287 ? 0.502 21.758 17.252 1.00 82.94 287 SER A CA 1
ATOM 2349 C C . SER A 1 287 ? -0.363 20.717 17.981 1.00 82.94 287 SER A C 1
ATOM 2351 O O . SER A 1 287 ? -1.090 19.939 17.357 1.00 82.94 287 SER A O 1
ATOM 2353 N N . GLU A 1 288 ? -0.312 20.699 19.318 1.00 83.44 288 GLU A N 1
ATOM 2354 C CA . GLU A 1 288 ? -1.152 19.801 20.129 1.00 83.44 288 GLU A CA 1
ATOM 2355 C C . GLU A 1 288 ? -2.647 20.020 19.872 1.00 83.44 288 GLU A C 1
ATOM 2357 O O . GLU A 1 288 ? -3.400 19.056 19.738 1.00 83.44 288 GLU A O 1
ATOM 2362 N N . GLU A 1 289 ? -3.076 21.279 19.749 1.00 80.12 289 GLU A N 1
ATOM 2363 C CA . GLU A 1 289 ? -4.470 21.607 19.456 1.00 80.12 289 GLU A CA 1
ATOM 2364 C C . GLU A 1 289 ? -4.912 21.096 18.085 1.00 80.12 289 GLU A C 1
ATOM 2366 O O . GLU A 1 289 ? -6.005 20.547 17.966 1.00 80.12 289 GLU A O 1
ATOM 2371 N N . GLU A 1 290 ? -4.083 21.261 17.051 1.00 82.81 290 GLU A N 1
ATOM 2372 C CA . GLU A 1 290 ? -4.373 20.748 15.705 1.00 82.81 290 GLU A CA 1
ATOM 2373 C C . GLU A 1 290 ? -4.454 19.220 15.700 1.00 82.81 290 GLU A C 1
ATOM 2375 O O . GLU A 1 290 ? -5.374 18.653 15.112 1.00 82.81 290 GLU A O 1
ATOM 2380 N N . PHE A 1 291 ? -3.536 18.553 16.404 1.00 84.94 291 PHE A N 1
ATOM 2381 C CA . PHE A 1 291 ? -3.537 17.099 16.530 1.00 84.94 291 PHE A CA 1
ATOM 2382 C C . PHE A 1 291 ? -4.799 16.576 17.228 1.00 84.94 291 PHE A C 1
ATOM 2384 O O . PHE A 1 291 ? -5.369 15.573 16.800 1.00 84.94 291 PHE A O 1
ATOM 2391 N N . LEU A 1 292 ? -5.249 17.241 18.297 1.00 83.38 292 LEU A N 1
ATOM 2392 C CA . LEU A 1 292 ? -6.442 16.825 19.035 1.00 83.38 292 LEU A CA 1
ATOM 2393 C C . LEU A 1 292 ? -7.745 17.128 18.284 1.00 83.38 292 LEU A C 1
ATOM 2395 O O . LEU A 1 292 ? -8.690 16.347 18.423 1.00 83.38 292 LEU A O 1
ATOM 2399 N N . LYS A 1 293 ? -7.790 18.205 17.481 1.00 77.25 293 LYS A N 1
ATOM 2400 C CA . LYS A 1 293 ? -8.958 18.580 16.662 1.00 77.25 293 LYS A CA 1
ATOM 2401 C C . LYS A 1 293 ? -9.295 17.502 15.628 1.00 77.25 293 LYS A C 1
ATOM 2403 O O . LYS A 1 293 ? -10.456 17.117 15.524 1.00 77.25 293 LYS A O 1
ATOM 2408 N N . ASP A 1 294 ? -8.298 16.960 14.928 1.00 67.88 294 ASP A N 1
ATOM 2409 C CA . ASP A 1 294 ? -8.480 16.005 13.817 1.00 67.88 294 ASP A CA 1
ATOM 2410 C C . ASP A 1 294 ? -9.283 14.742 14.198 1.00 67.88 294 ASP A C 1
ATOM 2412 O O . ASP A 1 294 ? -10.017 14.183 13.386 1.00 67.88 294 ASP A O 1
ATOM 2416 N N . GLN A 1 295 ? -9.220 14.316 15.464 1.00 70.06 295 GLN A N 1
ATOM 2417 C CA . GLN A 1 295 ? -9.808 13.053 15.921 1.00 70.06 295 GLN A CA 1
ATOM 2418 C C . GLN A 1 295 ? -11.344 12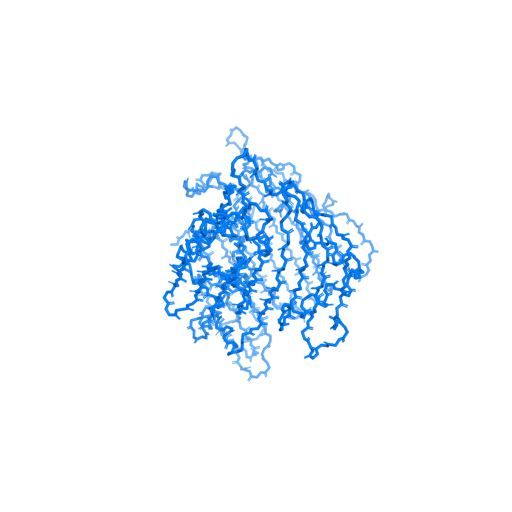.999 15.817 1.00 70.06 295 GLN A C 1
ATOM 2420 O O . GLN A 1 295 ? -11.897 11.908 15.638 1.00 70.06 295 GLN A O 1
ATOM 2425 N N . PHE A 1 296 ? -12.020 14.148 15.942 1.00 71.44 296 PHE A N 1
ATOM 2426 C CA . PHE A 1 296 ? -13.484 14.255 15.912 1.00 71.44 296 PHE A CA 1
ATOM 2427 C C . PHE A 1 296 ? -14.008 15.394 15.033 1.00 71.44 296 PHE A C 1
ATOM 2429 O O . PHE A 1 296 ? -15.217 15.538 14.940 1.00 71.44 296 PHE A O 1
ATOM 2436 N N . TYR A 1 297 ? -13.151 16.169 14.356 1.00 61.41 297 TYR A N 1
ATOM 2437 C CA . TYR A 1 297 ? -13.580 17.330 13.558 1.00 61.41 297 TYR A CA 1
ATOM 2438 C C . TYR A 1 297 ? -14.548 16.985 12.418 1.00 61.41 297 TYR A C 1
ATOM 2440 O O . TYR A 1 297 ? -15.388 17.794 12.044 1.00 61.41 297 TYR A O 1
ATOM 2448 N N . GLN A 1 298 ? -14.444 15.775 11.860 1.00 62.97 298 GLN A N 1
ATOM 2449 C CA . GLN A 1 298 ? -15.381 15.293 10.837 1.00 62.97 298 GLN A CA 1
ATOM 2450 C C . GLN A 1 298 ? -16.765 14.952 11.411 1.00 62.97 298 GLN A C 1
ATOM 2452 O O . GLN A 1 298 ? -17.710 14.743 10.656 1.00 62.97 298 GLN A O 1
ATOM 2457 N N . LYS A 1 299 ? -16.890 14.881 12.739 1.00 69.88 299 LYS A N 1
ATOM 2458 C CA . LYS A 1 299 ? -18.145 14.643 13.444 1.00 69.88 299 LYS A CA 1
ATOM 2459 C C . LYS A 1 299 ? -18.682 15.985 13.939 1.00 69.88 299 LYS A C 1
ATOM 2461 O O . LYS A 1 299 ? -17.924 16.798 14.457 1.00 69.88 299 LYS A O 1
ATOM 2466 N N . ASN A 1 300 ? -19.992 16.200 13.841 1.00 77.00 300 ASN A N 1
ATOM 2467 C CA . ASN A 1 300 ? -20.670 17.396 14.365 1.00 77.00 300 ASN A CA 1
ATOM 2468 C C . ASN A 1 300 ? -20.759 17.372 15.909 1.00 77.00 300 ASN A C 1
ATOM 2470 O O . ASN A 1 300 ? -21.829 17.527 16.486 1.00 77.00 300 ASN A O 1
ATOM 2474 N N . TRP A 1 301 ? -19.654 17.079 16.594 1.00 87.88 301 TRP A N 1
ATOM 2475 C CA . TRP A 1 301 ? -19.587 16.926 18.045 1.00 87.88 301 TRP A CA 1
ATOM 2476 C C . TRP A 1 301 ? -18.925 18.145 18.674 1.00 87.88 301 TRP A C 1
ATOM 2478 O O . TRP A 1 301 ? -17.888 18.616 18.207 1.00 87.88 301 TRP A O 1
ATOM 2488 N N . THR A 1 302 ? -19.485 18.620 19.781 1.00 89.12 302 THR A N 1
ATOM 2489 C CA . THR A 1 302 ? -18.948 19.773 20.503 1.00 89.12 302 THR A CA 1
ATOM 2490 C C . THR A 1 302 ? -17.913 19.303 21.517 1.00 89.12 302 THR A C 1
ATOM 2492 O O . THR A 1 302 ? -18.245 18.609 22.478 1.00 89.12 302 THR A O 1
ATOM 2495 N N . VAL A 1 303 ? -16.650 19.687 21.319 1.00 90.06 303 VAL A N 1
ATOM 2496 C CA . VAL A 1 303 ? -15.564 19.408 22.270 1.00 90.06 303 VAL A CA 1
ATOM 2497 C C . VAL A 1 303 ? -15.575 20.465 23.372 1.00 90.06 303 VAL A C 1
ATOM 2499 O O . VAL A 1 303 ? -15.246 21.622 23.125 1.00 90.06 303 VAL A O 1
ATOM 2502 N N . VAL A 1 304 ? -15.942 20.069 24.592 1.00 92.06 304 VAL A N 1
ATOM 2503 C CA . VAL A 1 304 ? -15.954 20.948 25.775 1.00 92.06 304 VAL A CA 1
ATOM 2504 C C . VAL A 1 304 ? -14.551 21.079 26.358 1.00 92.06 304 VAL A C 1
ATOM 2506 O O . VAL A 1 304 ? -14.118 22.169 26.726 1.00 92.06 304 VAL A O 1
ATOM 2509 N N . LYS A 1 305 ? -13.825 19.959 26.435 1.00 92.88 305 LYS A N 1
ATOM 2510 C CA . LYS A 1 305 ? -12.467 19.904 26.977 1.00 92.88 305 LYS A CA 1
ATOM 2511 C C . LYS A 1 305 ? -11.661 18.811 26.294 1.00 92.88 305 LYS A C 1
ATOM 2513 O O . LYS A 1 305 ? -12.196 17.756 25.961 1.00 92.88 305 LYS A O 1
ATOM 2518 N N . GLN A 1 306 ? -10.364 19.051 26.130 1.00 93.00 306 GLN A N 1
ATOM 2519 C CA . GLN A 1 306 ? -9.419 18.073 25.602 1.00 93.00 306 GLN A CA 1
ATOM 2520 C C . GLN A 1 306 ? -8.087 18.136 26.353 1.00 93.00 306 GLN A C 1
ATOM 2522 O O . GLN A 1 306 ? -7.670 19.206 26.792 1.00 93.00 306 GLN A O 1
ATOM 2527 N N . GLU A 1 307 ? -7.428 16.992 26.512 1.00 93.62 307 GLU A N 1
ATOM 2528 C CA . GLU A 1 307 ? -6.141 16.877 27.202 1.00 93.62 307 GLU A CA 1
ATOM 2529 C C . GLU A 1 307 ? -5.272 15.796 26.544 1.00 93.62 307 GLU A C 1
ATOM 2531 O O . GLU A 1 307 ? -5.759 14.723 26.175 1.00 93.62 307 GLU A O 1
ATOM 2536 N N . LEU A 1 308 ? -3.970 16.071 26.428 1.00 94.00 308 LEU A N 1
ATOM 2537 C CA . LEU A 1 308 ? -2.975 15.159 25.871 1.00 94.00 308 LEU A CA 1
ATOM 2538 C C . LEU A 1 308 ? -1.882 14.855 26.901 1.00 94.00 308 LEU A C 1
ATOM 2540 O O . LEU A 1 308 ? -1.079 15.717 27.253 1.00 94.00 308 LEU A O 1
ATOM 2544 N N . LEU A 1 309 ? -1.790 13.600 27.337 1.00 94.81 309 LEU A N 1
ATOM 2545 C CA . LEU A 1 309 ? -0.820 13.164 28.344 1.00 94.81 309 LEU A CA 1
ATOM 2546 C C . LEU A 1 309 ? 0.274 12.282 27.738 1.00 94.81 309 LEU A C 1
ATOM 2548 O O . LEU A 1 309 ? 0.048 11.522 26.795 1.00 94.81 309 LEU A O 1
ATOM 2552 N N . ASN A 1 310 ? 1.464 12.340 28.345 1.00 94.12 310 ASN A N 1
ATOM 2553 C CA . ASN A 1 310 ? 2.645 11.535 28.000 1.00 94.12 310 ASN A CA 1
ATOM 2554 C C . ASN A 1 310 ? 3.161 11.715 26.558 1.00 94.12 310 ASN A C 1
ATOM 2556 O O . ASN A 1 310 ? 3.850 10.837 26.026 1.00 94.12 310 ASN A O 1
ATOM 2560 N N . HIS A 1 311 ? 2.865 12.835 25.898 1.00 90.06 311 HIS A N 1
ATOM 2561 C CA . HIS A 1 311 ? 3.320 13.066 24.525 1.00 90.06 311 HIS A CA 1
ATOM 2562 C C . HIS A 1 311 ? 4.850 13.222 24.413 1.00 90.06 311 HIS A C 1
ATOM 2564 O O . HIS A 1 311 ? 5.419 12.830 23.393 1.00 90.06 311 HIS A O 1
ATOM 2570 N N . LEU A 1 312 ? 5.522 13.661 25.486 1.00 88.75 312 LEU A N 1
ATOM 2571 C CA . LEU A 1 312 ? 6.990 13.754 25.577 1.00 88.75 312 LEU A CA 1
ATOM 2572 C C . LEU A 1 312 ? 7.675 12.472 26.086 1.00 88.75 312 LEU A C 1
ATOM 2574 O O . LEU A 1 312 ? 8.860 12.267 25.829 1.00 88.75 312 LEU A O 1
ATOM 2578 N N . ASP A 1 313 ? 6.953 11.594 26.787 1.00 90.88 313 ASP A N 1
ATOM 2579 C CA . ASP A 1 313 ? 7.517 10.395 27.419 1.00 90.88 313 ASP A CA 1
ATOM 2580 C C . ASP A 1 313 ? 7.294 9.157 26.542 1.00 90.88 313 ASP A C 1
ATOM 2582 O O . ASP A 1 313 ? 6.240 8.521 26.571 1.00 90.88 313 ASP A O 1
ATOM 2586 N N . SER A 1 314 ? 8.307 8.802 25.749 1.00 87.38 314 SER A N 1
ATOM 2587 C CA . SER A 1 314 ? 8.243 7.663 24.821 1.00 87.38 314 SER A CA 1
ATOM 2588 C C . SER A 1 314 ? 8.099 6.289 25.490 1.00 87.38 314 SER A C 1
ATOM 2590 O O . SER A 1 314 ? 7.744 5.331 24.803 1.00 87.38 314 SER A O 1
ATOM 2592 N N . SER A 1 315 ? 8.349 6.188 26.802 1.00 87.75 315 SER A N 1
ATOM 2593 C CA . SER A 1 315 ? 8.243 4.933 27.557 1.00 87.75 315 SER A CA 1
ATOM 2594 C C . SER A 1 315 ? 6.814 4.609 28.002 1.00 87.75 315 SER A C 1
ATOM 2596 O O . SER A 1 315 ? 6.518 3.461 28.330 1.00 87.75 315 SER A O 1
ATOM 2598 N N . LYS A 1 316 ? 5.923 5.608 27.991 1.00 92.38 316 LYS A N 1
ATOM 2599 C CA . LYS A 1 316 ? 4.526 5.486 28.417 1.00 92.38 316 LYS A CA 1
ATOM 2600 C C . LYS A 1 316 ? 3.569 5.453 27.232 1.00 92.38 316 LYS A C 1
ATOM 2602 O O . LYS A 1 316 ? 3.894 5.886 26.122 1.00 92.38 316 LYS A O 1
ATOM 2607 N N . ASP A 1 317 ? 2.352 4.997 27.494 1.00 93.56 317 ASP A N 1
ATOM 2608 C CA . ASP A 1 317 ? 1.239 5.118 26.556 1.00 93.56 317 ASP A CA 1
ATOM 2609 C C . ASP A 1 317 ? 0.884 6.594 26.355 1.00 93.56 317 ASP A C 1
ATOM 2611 O O . ASP A 1 317 ? 0.872 7.378 27.308 1.00 93.56 317 ASP A O 1
ATOM 2615 N N . LEU A 1 318 ? 0.589 6.965 25.110 1.00 95.19 318 LEU A N 1
ATOM 2616 C CA . LEU A 1 318 ? 0.043 8.277 24.782 1.00 95.19 318 LEU A CA 1
ATOM 2617 C C . LEU A 1 318 ? -1.448 8.269 25.117 1.00 95.19 318 LEU A C 1
ATOM 2619 O O . LEU A 1 318 ? -2.162 7.374 24.659 1.00 95.19 318 LEU A O 1
ATOM 2623 N N . ILE A 1 319 ? -1.917 9.247 25.888 1.00 96.25 319 ILE A N 1
ATOM 2624 C CA . ILE A 1 319 ? -3.313 9.295 26.337 1.00 96.25 319 ILE A CA 1
ATOM 2625 C C . ILE A 1 319 ? -3.960 10.576 25.825 1.00 96.25 319 ILE A C 1
ATOM 2627 O O . ILE A 1 319 ? -3.432 11.663 26.044 1.00 96.25 319 ILE A O 1
ATOM 2631 N N . LEU A 1 320 ? -5.099 10.431 25.156 1.00 95.25 320 LEU A N 1
ATOM 2632 C CA . LEU A 1 320 ? -5.949 11.526 24.712 1.00 95.25 320 LEU A CA 1
ATOM 2633 C C . LEU A 1 320 ? -7.240 11.461 25.522 1.00 95.25 320 LEU A C 1
ATOM 2635 O O . LEU A 1 320 ? -7.865 10.400 25.587 1.00 95.25 320 LEU A O 1
ATOM 2639 N N . LYS A 1 321 ? -7.643 12.574 26.123 1.00 95.56 321 LYS A N 1
ATOM 2640 C CA . LYS A 1 321 ? -8.897 12.683 26.867 1.00 95.56 321 LYS A CA 1
ATOM 2641 C C . LYS A 1 321 ? -9.773 13.763 26.269 1.00 95.56 321 LYS A C 1
ATOM 2643 O O . LYS A 1 321 ? -9.271 14.827 25.918 1.00 95.56 321 LYS A O 1
ATOM 2648 N N . TYR A 1 322 ? -11.067 13.487 26.206 1.00 94.62 322 TYR A N 1
ATOM 2649 C CA . TYR A 1 322 ? -12.069 14.397 25.673 1.00 94.62 322 TYR A CA 1
ATOM 2650 C C . TYR A 1 322 ? -13.317 14.402 26.551 1.00 94.62 322 TYR A C 1
ATOM 2652 O O . TYR A 1 322 ? -13.791 13.343 26.964 1.00 94.62 322 TYR A O 1
ATOM 2660 N N . GLU A 1 323 ? -13.864 15.591 26.776 1.00 95.19 323 GLU A N 1
ATOM 2661 C CA . GLU A 1 323 ? -15.224 15.809 27.265 1.00 95.19 323 GLU A CA 1
ATOM 2662 C C . GLU A 1 323 ? -16.034 16.411 26.117 1.00 95.19 323 GLU A C 1
ATOM 2664 O O . GLU A 1 323 ? -15.638 17.426 25.537 1.00 95.19 323 GLU A O 1
ATOM 2669 N N . LEU A 1 324 ? -17.134 15.757 25.754 1.00 93.44 324 LEU A N 1
ATOM 2670 C CA . LEU A 1 324 ? -17.903 16.041 24.549 1.00 93.44 324 LEU A CA 1
ATOM 2671 C C . LEU A 1 324 ? -19.388 16.212 24.861 1.00 93.44 324 LEU A C 1
ATOM 2673 O O . LEU A 1 324 ? -19.924 15.547 25.749 1.00 93.44 324 LEU A O 1
ATOM 2677 N N . ILE A 1 325 ? -20.053 17.032 24.052 1.00 92.69 325 ILE A N 1
ATOM 2678 C CA . ILE A 1 325 ? -21.509 17.074 23.924 1.00 92.69 325 ILE A CA 1
ATOM 2679 C C . ILE A 1 325 ? -21.847 16.657 22.494 1.00 92.69 325 ILE A C 1
ATOM 2681 O O . ILE A 1 325 ? -21.356 17.248 21.529 1.00 92.69 325 ILE A O 1
ATOM 2685 N N . ILE A 1 326 ? -22.655 15.609 22.363 1.00 90.75 326 ILE A N 1
ATOM 2686 C CA . ILE A 1 326 ? -23.055 15.033 21.080 1.00 90.75 326 ILE A CA 1
ATOM 2687 C C . ILE A 1 326 ? -24.555 15.259 20.906 1.00 90.75 326 ILE A C 1
ATOM 2689 O O . ILE A 1 326 ? -25.358 14.798 21.719 1.00 90.75 326 ILE A O 1
ATOM 2693 N N . GLN A 1 327 ? -24.907 15.953 19.827 1.00 87.19 327 GLN A N 1
ATOM 2694 C CA . GLN A 1 327 ? -26.279 16.195 19.386 1.00 87.19 327 GLN A CA 1
ATOM 2695 C C . GLN A 1 327 ? -26.533 15.439 18.073 1.00 87.19 327 GLN A C 1
ATOM 2697 O O . GLN A 1 327 ? -25.590 14.979 17.426 1.00 87.19 327 GLN A O 1
ATOM 2702 N N . ASP A 1 328 ? -27.805 15.245 17.721 1.00 82.12 328 ASP A N 1
ATOM 2703 C CA . ASP A 1 328 ? -28.266 14.649 16.453 1.00 82.12 328 ASP A CA 1
ATOM 2704 C C . ASP A 1 328 ? -27.767 13.224 16.128 1.00 82.12 328 ASP A C 1
ATOM 2706 O O . ASP A 1 328 ? -27.949 12.725 15.019 1.00 82.12 328 ASP A O 1
ATOM 2710 N N . HIS A 1 329 ? -27.165 12.524 17.093 1.00 85.81 329 HIS A N 1
ATOM 2711 C CA . HIS A 1 329 ? -26.727 11.128 16.927 1.00 85.81 329 HIS A CA 1
ATOM 2712 C C . HIS A 1 329 ? -27.804 10.108 17.334 1.00 85.81 329 HIS A C 1
ATOM 2714 O O . HIS A 1 329 ? -27.663 8.901 17.133 1.00 85.81 329 HIS A O 1
ATOM 2720 N N . VAL A 1 330 ? -28.888 10.592 17.932 1.00 88.56 330 VAL A N 1
ATOM 2721 C CA . VAL A 1 330 ? -29.984 9.787 18.462 1.00 88.56 330 VAL A CA 1
ATOM 2722 C C . VAL A 1 330 ? -31.228 10.010 17.616 1.00 88.56 330 VAL A C 1
ATOM 2724 O O . VAL A 1 330 ? -31.605 11.149 17.354 1.00 88.56 330 VAL A O 1
ATOM 2727 N N . GLN A 1 331 ? -31.904 8.928 17.231 1.00 90.19 331 GLN A N 1
ATOM 2728 C CA . GLN A 1 331 ? -33.245 9.014 16.651 1.00 90.19 331 GLN A CA 1
ATOM 2729 C C . GLN A 1 331 ? -34.267 8.776 17.760 1.00 90.19 331 GLN A C 1
ATOM 2731 O O . GLN A 1 331 ? -34.209 7.762 18.455 1.00 90.19 331 GLN A O 1
ATOM 2736 N N . LYS A 1 332 ? -35.200 9.711 17.943 1.00 88.00 332 LYS A N 1
ATOM 2737 C CA . LYS A 1 332 ? -36.205 9.659 19.007 1.00 88.00 332 LYS A CA 1
ATOM 2738 C C . LYS A 1 332 ? -37.616 9.671 18.426 1.00 88.00 332 LYS A C 1
ATOM 2740 O O . LYS A 1 332 ? -37.905 10.383 17.471 1.00 88.00 332 LYS A O 1
ATOM 2745 N N . THR A 1 333 ? -38.481 8.883 19.046 1.00 90.12 333 THR A N 1
ATOM 2746 C CA . THR A 1 333 ? -39.939 8.869 18.868 1.00 90.12 333 THR A CA 1
ATOM 2747 C C . THR A 1 333 ? -40.599 9.088 20.233 1.00 90.12 333 THR A C 1
ATOM 2749 O O . THR A 1 333 ? -39.893 9.215 21.236 1.00 90.12 333 THR A O 1
ATOM 2752 N N . ASP A 1 334 ? -41.930 9.118 20.301 1.00 85.25 334 ASP A N 1
ATOM 2753 C CA . ASP A 1 334 ? -42.647 9.322 21.570 1.00 85.25 334 ASP A CA 1
ATOM 2754 C C . ASP A 1 334 ? -42.337 8.228 22.613 1.00 85.25 334 ASP A C 1
ATOM 2756 O O . ASP A 1 334 ? -42.189 8.526 23.802 1.00 85.25 334 ASP A O 1
ATOM 2760 N N . ASP A 1 335 ? -42.156 6.985 22.152 1.00 92.44 335 ASP A N 1
ATOM 2761 C CA . ASP A 1 335 ? -41.984 5.805 23.009 1.00 92.44 335 ASP A CA 1
ATOM 2762 C C . ASP A 1 335 ? -40.561 5.228 23.011 1.00 92.44 335 ASP A C 1
ATOM 2764 O O . ASP A 1 335 ? -40.188 4.521 23.953 1.00 92.44 335 ASP A O 1
ATOM 2768 N N . PHE A 1 336 ? -39.762 5.506 21.973 1.00 94.19 336 PHE A N 1
ATOM 2769 C CA . PHE A 1 336 ? -38.460 4.866 21.765 1.00 94.19 336 PHE A CA 1
ATOM 2770 C C . PHE A 1 336 ? -37.329 5.845 21.474 1.00 94.19 336 PHE A C 1
ATOM 2772 O O . PHE A 1 336 ? -37.502 6.829 20.750 1.00 94.19 336 PHE A O 1
ATOM 2779 N N . ILE A 1 337 ? -36.141 5.495 21.969 1.00 94.12 337 ILE A N 1
ATOM 2780 C CA . ILE A 1 337 ? -34.866 6.115 21.611 1.00 94.12 337 ILE A CA 1
ATOM 2781 C C . ILE A 1 337 ? -33.976 5.064 20.939 1.00 94.12 337 ILE A C 1
ATOM 2783 O O . ILE A 1 337 ? -33.749 3.991 21.498 1.00 94.12 337 ILE A O 1
ATOM 2787 N N . TYR A 1 338 ? -33.438 5.396 19.768 1.00 94.81 338 TYR A N 1
ATOM 2788 C CA . TYR A 1 338 ? -32.518 4.566 18.999 1.00 94.81 338 TYR A CA 1
ATOM 2789 C C . TYR A 1 338 ? -31.134 5.216 18.961 1.00 94.81 338 TYR A C 1
ATOM 2791 O O . TYR A 1 338 ? -30.973 6.350 18.501 1.00 94.81 338 TYR A O 1
ATOM 2799 N N . LEU A 1 339 ? -30.124 4.485 19.427 1.00 94.12 339 LEU A N 1
ATOM 2800 C CA . LEU A 1 339 ? -28.746 4.958 19.542 1.00 94.12 339 LEU A CA 1
ATOM 2801 C C . LEU A 1 339 ? -27.791 3.944 18.920 1.00 94.12 339 LEU A C 1
ATOM 2803 O O . LEU A 1 339 ? -27.791 2.790 19.325 1.00 94.12 339 LEU A O 1
ATOM 2807 N N . ASN A 1 340 ? -26.904 4.360 18.016 1.00 92.62 340 ASN A N 1
ATOM 2808 C CA . ASN A 1 340 ? -25.753 3.529 17.661 1.00 92.62 340 ASN A CA 1
ATOM 2809 C C . ASN A 1 340 ? -24.680 3.638 18.767 1.00 92.62 340 ASN A C 1
ATOM 2811 O O . ASN A 1 340 ? -24.113 4.723 18.933 1.00 92.62 340 ASN A O 1
ATOM 2815 N N . PRO A 1 341 ? -24.368 2.554 19.508 1.00 92.00 341 PRO A N 1
ATOM 2816 C CA . PRO A 1 341 ? -23.447 2.617 20.640 1.00 92.00 341 PRO A CA 1
ATOM 2817 C C . PRO A 1 341 ? -21.960 2.551 20.234 1.00 92.00 341 PRO A C 1
ATOM 2819 O O . PRO A 1 341 ? -21.086 2.764 21.074 1.00 92.00 341 PRO A O 1
ATOM 2822 N N . TYR A 1 342 ? -21.636 2.291 18.962 1.00 90.50 342 TYR A N 1
ATOM 2823 C CA . TYR A 1 342 ? -20.268 2.170 18.437 1.00 90.50 342 TYR A CA 1
ATOM 2824 C C . TYR A 1 342 ? -19.692 3.524 17.984 1.00 90.50 342 TYR A C 1
ATOM 2826 O O . TYR A 1 342 ? -19.178 3.667 16.883 1.00 90.50 342 TYR A O 1
ATOM 2834 N N . LEU A 1 343 ? -19.757 4.529 18.856 1.00 84.94 343 LEU A N 1
ATOM 2835 C CA . LEU A 1 343 ? -19.478 5.940 18.551 1.00 84.94 343 LEU A CA 1
ATOM 2836 C C . LEU A 1 343 ? -18.008 6.271 18.210 1.00 84.94 343 LEU A C 1
ATOM 2838 O O . LEU A 1 343 ? -17.729 7.227 17.480 1.00 84.94 343 LEU A O 1
ATOM 2842 N N . VAL A 1 344 ? -17.045 5.508 18.734 1.00 87.44 344 VAL A N 1
ATOM 2843 C CA . VAL A 1 344 ? -15.606 5.835 18.683 1.00 87.44 344 VAL A CA 1
ATOM 2844 C C . VAL A 1 344 ? -14.832 4.717 17.982 1.00 87.44 344 VAL A C 1
ATOM 2846 O O . VAL A 1 344 ? -15.134 3.541 18.169 1.00 87.44 344 VAL A O 1
ATOM 2849 N N . LEU A 1 345 ? -13.814 5.076 17.185 1.00 83.31 345 LEU A N 1
ATOM 2850 C CA . LEU A 1 345 ? -13.030 4.132 16.365 1.00 83.31 345 LEU A CA 1
ATOM 2851 C C . LEU A 1 345 ? -13.919 3.237 15.473 1.00 83.31 345 LEU A C 1
ATOM 2853 O O . LEU A 1 345 ? -13.684 2.032 15.334 1.00 83.31 345 LEU A O 1
ATOM 2857 N N . GLN A 1 346 ? -14.977 3.823 14.914 1.00 81.38 346 GLN A N 1
ATOM 2858 C CA . GLN A 1 346 ? -15.859 3.165 13.958 1.00 81.38 346 GLN A CA 1
ATOM 2859 C C . GLN A 1 346 ? -15.271 3.261 12.554 1.00 81.38 346 GLN A C 1
ATOM 2861 O O . GLN A 1 346 ? -14.849 4.329 12.118 1.00 81.38 346 GLN A O 1
ATOM 2866 N N . GLU A 1 347 ? -15.264 2.143 11.841 1.00 81.56 347 GLU A N 1
ATOM 2867 C CA . GLU A 1 347 ? -15.076 2.125 10.401 1.00 81.56 347 GLU A CA 1
ATOM 2868 C C . GLU A 1 347 ? -16.427 2.446 9.740 1.00 81.56 347 GLU A C 1
ATOM 2870 O O . GLU A 1 347 ? -17.359 1.650 9.828 1.00 81.56 347 GLU A O 1
ATOM 2875 N N . GLU A 1 348 ? -16.554 3.620 9.115 1.00 78.19 348 GLU A N 1
ATOM 2876 C CA . GLU A 1 348 ? -17.795 4.039 8.430 1.00 78.19 348 GLU A CA 1
ATOM 2877 C C . GLU A 1 348 ? -18.099 3.187 7.194 1.00 78.19 348 GLU A C 1
ATOM 2879 O O . GLU A 1 348 ? -19.247 3.011 6.799 1.00 78.19 348 GLU A O 1
ATOM 2884 N N . SER A 1 349 ? -17.053 2.652 6.569 1.00 88.81 349 SER A N 1
ATOM 2885 C CA . SER A 1 349 ? -17.147 1.761 5.421 1.00 88.81 349 SER A CA 1
ATOM 2886 C C . SER A 1 349 ? -16.010 0.751 5.445 1.00 88.81 349 SER A C 1
ATOM 2888 O O . SER A 1 349 ? -15.016 0.917 6.160 1.00 88.81 349 SER A O 1
ATOM 2890 N N . ASN A 1 350 ? -16.155 -0.309 4.651 1.00 91.00 350 ASN A N 1
ATOM 2891 C CA . ASN A 1 350 ? -15.105 -1.302 4.506 1.00 91.00 350 ASN A CA 1
ATOM 2892 C C . ASN A 1 350 ? -13.840 -0.630 3.923 1.00 91.00 350 ASN A C 1
ATOM 2894 O O . ASN A 1 350 ? -13.903 -0.080 2.816 1.00 91.00 350 ASN A O 1
ATOM 2898 N N . PRO A 1 351 ? -12.681 -0.672 4.614 1.00 89.81 351 PRO A N 1
ATOM 2899 C CA . PRO A 1 351 ? -11.440 -0.101 4.086 1.00 89.81 351 PRO A CA 1
ATOM 2900 C C . PRO A 1 351 ? -10.956 -0.824 2.817 1.00 89.81 351 PRO A C 1
ATOM 2902 O O . PRO A 1 351 ? -10.126 -0.296 2.075 1.00 89.81 351 PRO A O 1
ATOM 2905 N N . PHE A 1 352 ? -11.470 -2.026 2.549 1.00 92.56 352 PHE A N 1
ATOM 2906 C CA . PHE A 1 352 ? -11.077 -2.890 1.445 1.00 92.56 352 PHE A CA 1
ATOM 2907 C C . PHE A 1 352 ? -12.141 -2.896 0.343 1.00 92.56 352 PHE A C 1
ATOM 2909 O O . PHE A 1 352 ? -12.996 -3.773 0.281 1.00 92.56 352 PHE A O 1
ATOM 2916 N N . LYS A 1 353 ? -12.066 -1.894 -0.542 1.00 90.25 353 LYS A N 1
ATOM 2917 C CA . LYS A 1 353 ? -13.065 -1.655 -1.599 1.00 90.25 353 LYS A CA 1
ATOM 2918 C C . LYS A 1 353 ? -12.962 -2.608 -2.799 1.00 90.25 353 LYS A C 1
ATOM 2920 O O . LYS A 1 353 ? -13.974 -2.900 -3.426 1.00 90.25 353 LYS A O 1
ATOM 2925 N N . SER A 1 354 ? -11.761 -3.081 -3.134 1.00 90.75 354 SER A N 1
ATOM 2926 C CA . SER A 1 354 ? -11.539 -3.981 -4.277 1.00 90.75 354 SER A CA 1
ATOM 2927 C C . SER A 1 354 ? -12.144 -5.365 -4.031 1.00 90.75 354 SER A C 1
ATOM 2929 O O . SER A 1 354 ? -12.141 -5.851 -2.904 1.00 90.75 354 SER A O 1
ATOM 2931 N N . GLU A 1 355 ? -12.697 -6.020 -5.054 1.00 90.38 355 GLU A N 1
ATOM 2932 C CA . GLU A 1 355 ? -13.241 -7.393 -4.937 1.00 90.38 355 GLU A CA 1
ATOM 2933 C C . GLU A 1 355 ? -12.144 -8.447 -4.925 1.00 90.38 355 GLU A C 1
ATOM 2935 O O . GLU A 1 355 ? -12.160 -9.374 -4.119 1.00 90.38 355 GLU A O 1
ATOM 2940 N N . THR A 1 356 ? -11.145 -8.249 -5.772 1.00 91.06 356 THR A N 1
ATOM 2941 C CA . THR A 1 356 ? -9.999 -9.138 -5.918 1.00 91.06 356 THR A CA 1
ATOM 2942 C C . THR A 1 356 ? -8.709 -8.350 -5.773 1.00 91.06 356 THR A C 1
ATOM 2944 O O . THR A 1 356 ? -8.695 -7.127 -5.935 1.00 91.06 356 THR A O 1
ATOM 2947 N N . ARG A 1 357 ? -7.614 -9.063 -5.499 1.00 90.75 357 ARG A N 1
ATOM 2948 C CA . ARG A 1 357 ? -6.265 -8.500 -5.503 1.00 90.75 357 ARG A CA 1
ATOM 2949 C C . ARG A 1 357 ? -5.309 -9.357 -6.300 1.00 90.75 357 ARG A C 1
ATOM 2951 O O . ARG A 1 357 ? -5.456 -10.576 -6.342 1.00 90.75 357 ARG A O 1
ATOM 2958 N N . ILE A 1 358 ? -4.326 -8.695 -6.890 1.00 89.00 358 ILE A N 1
ATOM 2959 C CA . ILE A 1 358 ? -3.180 -9.340 -7.529 1.00 89.00 358 ILE A CA 1
ATOM 2960 C C . ILE A 1 358 ? -2.051 -9.483 -6.506 1.00 89.00 358 ILE A C 1
ATOM 2962 O O . ILE A 1 358 ? -1.429 -10.540 -6.419 1.00 89.00 358 ILE A O 1
ATOM 2966 N N . TYR A 1 359 ? -1.820 -8.451 -5.688 1.00 88.69 359 TYR A N 1
ATOM 2967 C CA . TYR A 1 359 ? -0.733 -8.436 -4.716 1.00 88.69 359 TYR A CA 1
ATOM 2968 C C . TYR A 1 359 ? -1.234 -8.722 -3.295 1.00 88.69 359 TYR A C 1
ATOM 2970 O O . TYR A 1 359 ? -2.397 -8.457 -2.967 1.00 88.69 359 TYR A O 1
ATOM 2978 N N . PRO A 1 360 ? -0.360 -9.229 -2.408 1.00 89.69 360 PRO A N 1
ATOM 2979 C CA . PRO A 1 360 ? -0.668 -9.324 -0.990 1.00 89.69 360 PRO A CA 1
ATOM 2980 C C . PRO A 1 360 ? -1.047 -7.968 -0.385 1.00 89.69 360 PRO A C 1
ATOM 2982 O O . PRO A 1 360 ? -0.648 -6.909 -0.868 1.00 89.69 360 PRO A O 1
ATOM 2985 N N . LEU A 1 361 ? -1.779 -8.016 0.721 1.00 91.38 361 LEU A N 1
ATOM 2986 C CA . LEU A 1 361 ? -2.132 -6.870 1.543 1.00 91.38 361 LEU A CA 1
ATOM 2987 C C . LEU A 1 361 ? -1.236 -6.838 2.784 1.00 91.38 361 LEU A C 1
ATOM 2989 O O . LEU A 1 361 ? -1.214 -7.795 3.554 1.00 91.38 361 LEU A O 1
ATOM 2993 N N . ASP A 1 362 ? -0.522 -5.732 2.981 1.00 88.50 362 ASP A N 1
ATOM 2994 C CA . ASP A 1 362 ? 0.319 -5.423 4.136 1.00 88.50 362 ASP A CA 1
ATOM 2995 C C . ASP A 1 362 ? -0.436 -4.526 5.129 1.00 88.50 362 ASP A C 1
ATOM 2997 O O . ASP A 1 362 ? -0.711 -3.354 4.873 1.00 88.50 362 ASP A O 1
ATOM 3001 N N . MET A 1 363 ? -0.762 -5.082 6.296 1.00 87.31 363 MET A N 1
ATOM 3002 C CA . MET A 1 363 ? -1.370 -4.371 7.426 1.00 87.31 363 MET A CA 1
ATOM 3003 C C . MET A 1 363 ? -0.370 -3.449 8.146 1.00 87.31 363 MET A C 1
ATOM 3005 O O . MET A 1 363 ? -0.747 -2.717 9.062 1.00 87.31 363 MET A O 1
ATOM 3009 N N . GLY A 1 364 ? 0.917 -3.515 7.794 1.00 84.12 364 GLY A N 1
ATOM 3010 C CA . GLY A 1 364 ? 2.020 -2.746 8.367 1.00 84.12 364 GLY A CA 1
ATOM 3011 C C . GLY A 1 364 ? 2.486 -3.251 9.733 1.00 84.12 364 GLY A C 1
ATOM 3012 O O . GLY A 1 364 ? 3.687 -3.319 9.988 1.00 84.12 364 GLY A O 1
ATOM 3013 N N . SER A 1 365 ? 1.552 -3.622 10.612 1.00 84.00 365 SER A N 1
ATOM 3014 C CA . SER A 1 365 ? 1.827 -4.159 11.947 1.00 84.00 365 SER A CA 1
ATOM 3015 C C . SER A 1 365 ? 0.666 -5.009 12.461 1.00 84.00 365 SER A C 1
ATOM 3017 O O . SER A 1 365 ? -0.466 -4.898 11.986 1.00 84.00 365 SER A O 1
ATOM 3019 N N . ARG A 1 366 ? 0.933 -5.831 13.481 1.00 88.25 366 ARG A N 1
ATOM 3020 C CA . ARG A 1 366 ? -0.137 -6.473 14.254 1.00 88.25 366 ARG A CA 1
ATOM 3021 C C . ARG A 1 366 ? -0.864 -5.419 15.065 1.00 88.25 366 ARG A C 1
ATOM 3023 O O . ARG A 1 366 ? -0.217 -4.599 15.721 1.00 88.25 366 ARG A O 1
ATOM 3030 N N . MET A 1 367 ? -2.188 -5.480 15.075 1.00 90.88 367 MET A N 1
ATOM 3031 C CA . MET A 1 367 ? -3.004 -4.501 15.784 1.00 90.88 367 MET A CA 1
ATOM 3032 C C . MET A 1 367 ? -3.995 -5.144 16.741 1.00 90.88 367 MET A C 1
ATOM 3034 O O . MET A 1 367 ? -4.561 -6.198 16.455 1.00 90.88 367 MET A O 1
ATOM 3038 N N . ALA A 1 368 ? -4.264 -4.452 17.844 1.00 94.38 368 ALA A N 1
ATOM 3039 C CA . ALA A 1 368 ? -5.462 -4.662 18.639 1.00 94.38 368 ALA A CA 1
ATOM 3040 C C . ALA A 1 368 ? -6.148 -3.335 18.943 1.00 94.38 368 ALA A C 1
ATOM 3042 O O . ALA A 1 368 ? -5.510 -2.374 19.374 1.00 94.38 368 ALA A O 1
ATOM 3043 N N . ARG A 1 369 ? -7.463 -3.312 18.754 1.00 95.44 369 ARG A N 1
ATOM 3044 C CA . ARG A 1 369 ? -8.336 -2.210 19.141 1.00 95.44 369 ARG A CA 1
ATOM 3045 C C . ARG A 1 369 ? -9.370 -2.744 20.111 1.00 95.44 369 ARG A C 1
ATOM 3047 O O . ARG A 1 369 ? -10.102 -3.668 19.762 1.00 95.44 369 ARG A O 1
ATOM 3054 N N . THR A 1 370 ? -9.427 -2.165 21.298 1.00 96.62 370 THR A N 1
ATOM 3055 C CA . THR A 1 370 ? -10.458 -2.462 22.290 1.00 96.62 370 THR A CA 1
ATOM 3056 C C . THR A 1 370 ? -11.183 -1.173 22.627 1.00 96.62 370 THR A C 1
ATOM 3058 O O . THR A 1 370 ? -10.551 -0.187 22.989 1.00 96.62 370 THR A O 1
ATOM 3061 N N . VAL A 1 371 ? -12.502 -1.192 22.505 1.00 97.44 371 VAL A N 1
ATOM 3062 C CA . VAL A 1 371 ? -13.388 -0.113 22.934 1.00 97.44 371 VAL A CA 1
ATOM 3063 C C . VAL A 1 371 ? -14.301 -0.682 24.006 1.00 97.44 371 VAL A C 1
ATOM 3065 O O . VAL A 1 371 ? -14.939 -1.717 23.793 1.00 97.44 371 VAL A O 1
ATOM 3068 N N . VAL A 1 372 ? -14.323 -0.026 25.157 1.00 97.12 372 VAL A N 1
ATOM 3069 C CA . VAL A 1 372 ? -15.264 -0.291 26.239 1.00 97.12 372 VAL A CA 1
ATOM 3070 C C . VAL A 1 372 ? -16.150 0.935 26.352 1.00 97.12 372 VAL A C 1
ATOM 3072 O O . VAL A 1 372 ? -15.655 2.041 26.546 1.00 97.12 372 VAL A O 1
ATOM 3075 N N . THR A 1 373 ? -17.451 0.740 26.191 1.00 97.19 373 THR A N 1
ATOM 3076 C CA . THR A 1 373 ? -18.444 1.808 26.235 1.00 97.19 373 THR A CA 1
ATOM 3077 C C . THR A 1 373 ? -19.431 1.531 27.356 1.00 97.19 373 THR A C 1
ATOM 3079 O O . THR A 1 373 ? -20.050 0.470 27.375 1.00 97.19 373 THR A O 1
ATOM 3082 N N . SER A 1 374 ? -19.585 2.475 28.281 1.00 96.94 374 SER A N 1
ATOM 3083 C CA . SER A 1 374 ? -20.657 2.477 29.275 1.00 96.94 374 SER A CA 1
ATOM 3084 C C . SER A 1 374 ? -21.654 3.582 28.951 1.00 96.94 374 SER A C 1
ATOM 3086 O O . SER A 1 374 ? -21.257 4.742 28.835 1.00 96.94 374 SER A O 1
ATOM 3088 N N . ILE A 1 375 ? -22.932 3.239 28.842 1.00 96.62 375 ILE A N 1
ATOM 3089 C CA . ILE A 1 375 ? 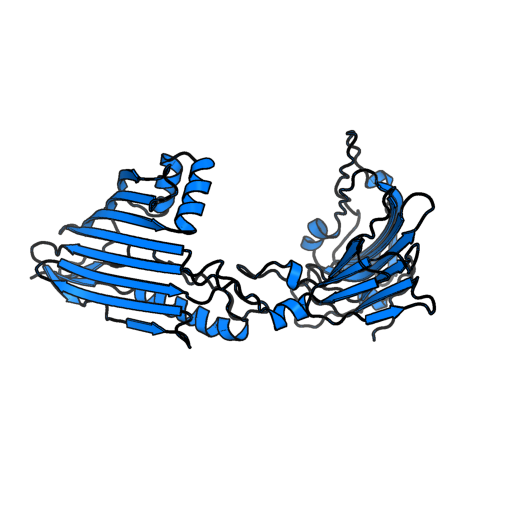-24.013 4.187 28.567 1.00 96.62 375 ILE A CA 1
ATOM 3090 C C . ILE A 1 375 ? -24.972 4.165 29.752 1.00 96.62 375 ILE A C 1
ATOM 3092 O O . ILE A 1 375 ? -25.571 3.129 30.044 1.00 96.62 375 ILE A O 1
ATOM 3096 N N . GLU A 1 376 ? -25.096 5.290 30.450 1.00 95.94 376 GLU A N 1
ATOM 3097 C CA . GLU A 1 376 ? -26.079 5.472 31.517 1.00 95.94 376 GLU A CA 1
ATOM 3098 C C . GLU A 1 376 ? -27.483 5.576 30.907 1.00 95.94 376 GLU A C 1
ATOM 3100 O O . GLU A 1 376 ? -27.698 6.336 29.960 1.00 95.94 376 GLU A O 1
ATOM 3105 N N . ILE A 1 377 ? -28.420 4.775 31.420 1.00 93.12 377 ILE A N 1
ATOM 3106 C CA . ILE A 1 377 ? -29.797 4.734 30.921 1.00 93.12 377 ILE A CA 1
ATOM 3107 C C . ILE A 1 377 ? -30.531 5.992 31.420 1.00 93.12 377 ILE A C 1
ATOM 3109 O O . ILE A 1 377 ? -30.519 6.231 32.634 1.00 93.12 377 ILE A O 1
ATOM 3113 N N . PRO A 1 378 ? -31.182 6.775 30.535 1.00 92.12 378 PRO A N 1
ATOM 3114 C CA . PRO A 1 378 ? -31.924 7.966 30.937 1.00 92.12 378 PRO A CA 1
ATOM 3115 C C . PRO A 1 378 ? -33.076 7.617 31.883 1.00 92.12 378 PRO A C 1
ATOM 3117 O O . PRO A 1 378 ? -33.685 6.544 31.796 1.00 92.12 378 PRO A O 1
ATOM 3120 N N . GLU A 1 379 ? -33.403 8.544 32.781 1.00 89.00 379 GLU A N 1
ATOM 3121 C CA . GLU A 1 379 ? -34.549 8.393 33.677 1.00 89.00 379 GLU A CA 1
ATOM 3122 C C . GLU A 1 379 ? -35.844 8.177 32.883 1.00 89.00 379 GLU A C 1
ATOM 3124 O O . GLU A 1 379 ? -36.047 8.749 31.817 1.00 89.00 379 GLU A O 1
ATOM 3129 N N . GLY A 1 380 ? -36.719 7.303 33.385 1.00 90.06 380 GLY A N 1
ATOM 3130 C CA . GLY A 1 380 ? -37.973 6.973 32.701 1.00 90.06 380 GLY A CA 1
ATOM 3131 C C . GLY A 1 380 ? -37.846 5.999 31.524 1.00 90.06 380 GLY A C 1
ATOM 3132 O O . GLY A 1 380 ? -38.871 5.651 30.948 1.00 90.06 380 GLY A O 1
ATOM 3133 N N . TYR A 1 381 ? -36.653 5.486 31.200 1.00 93.19 381 TYR A N 1
ATOM 3134 C CA . TYR A 1 381 ? -36.466 4.483 30.142 1.00 93.19 381 TYR A CA 1
ATOM 3135 C C . TYR A 1 381 ? -35.986 3.131 30.682 1.00 93.19 381 TYR A C 1
ATOM 3137 O O . TYR A 1 381 ? -35.436 3.011 31.782 1.00 93.19 381 TYR A O 1
ATOM 3145 N N . LYS A 1 382 ? -36.215 2.083 29.890 1.00 93.44 382 LYS A N 1
ATOM 3146 C CA . LYS A 1 382 ? -35.623 0.747 30.028 1.00 93.44 382 LYS A CA 1
ATOM 3147 C C . LYS A 1 382 ? -35.038 0.305 28.687 1.00 93.44 382 LYS A C 1
ATOM 3149 O O . LYS A 1 382 ? -35.404 0.848 27.649 1.00 93.44 382 LYS A O 1
ATOM 3154 N N . ILE A 1 383 ? -34.158 -0.691 28.699 1.00 95.06 383 ILE A N 1
ATOM 3155 C CA . ILE A 1 383 ? -33.671 -1.300 27.457 1.00 95.06 383 ILE A CA 1
ATOM 3156 C C . ILE A 1 383 ? -34.747 -2.217 26.881 1.00 95.06 383 ILE A C 1
ATOM 3158 O O . ILE A 1 383 ? -35.295 -3.050 27.605 1.00 95.06 383 ILE A O 1
ATOM 3162 N N . ASP A 1 384 ? -35.030 -2.045 25.594 1.00 95.19 384 ASP A N 1
ATOM 3163 C CA . ASP A 1 384 ? -35.925 -2.906 24.818 1.00 95.19 384 ASP A CA 1
ATOM 3164 C C . ASP A 1 384 ? -35.115 -3.908 23.987 1.00 95.19 384 ASP A C 1
ATOM 3166 O O . ASP A 1 384 ? -35.366 -5.110 24.046 1.00 95.19 384 ASP A O 1
ATOM 3170 N N . GLU A 1 385 ? -34.060 -3.434 23.313 1.00 94.50 385 GLU A N 1
ATOM 3171 C CA . GLU A 1 385 ? -33.179 -4.271 22.496 1.00 94.50 385 GLU A CA 1
ATOM 3172 C C . GLU A 1 385 ? -31.703 -3.913 22.705 1.00 94.50 385 GLU A C 1
ATOM 3174 O O . GLU A 1 385 ? -31.315 -2.744 22.659 1.00 94.50 385 GLU A O 1
ATOM 3179 N N . LEU A 1 386 ? -30.874 -4.941 22.927 1.00 93.88 386 LEU A N 1
ATOM 3180 C CA . LEU A 1 386 ? -29.414 -4.842 22.986 1.00 93.88 386 LEU A CA 1
ATOM 3181 C C . LEU A 1 386 ? -28.791 -5.338 21.674 1.00 93.88 386 LEU A C 1
ATOM 3183 O O . LEU A 1 386 ? -29.237 -6.363 21.148 1.00 93.88 386 LEU A O 1
ATOM 3187 N N . PRO A 1 387 ? -27.673 -4.736 21.225 1.00 92.62 387 PRO A N 1
ATOM 3188 C CA . PRO A 1 387 ? -26.855 -5.325 20.175 1.00 92.62 387 PRO A CA 1
ATOM 3189 C C . PRO A 1 387 ? -26.439 -6.749 20.552 1.00 92.62 387 PRO A C 1
ATOM 3191 O O . PRO A 1 387 ? -25.934 -7.004 21.650 1.00 92.62 387 PRO A O 1
ATOM 3194 N N . LYS A 1 388 ? -26.627 -7.697 19.633 1.00 90.94 388 LYS A N 1
ATOM 3195 C CA . LYS A 1 388 ? -26.334 -9.114 19.910 1.00 90.94 388 LYS A CA 1
ATOM 3196 C C . LYS A 1 388 ? -24.832 -9.339 20.091 1.00 90.94 388 LYS A C 1
ATOM 3198 O O . LYS A 1 388 ? -24.020 -8.714 19.415 1.00 90.94 388 LYS A O 1
ATOM 3203 N N . SER A 1 389 ? -24.420 -10.285 20.923 1.00 93.75 389 SER A N 1
ATOM 3204 C CA . SER A 1 389 ? -23.004 -10.669 20.955 1.00 93.75 389 SER A CA 1
ATOM 3205 C C . SER A 1 389 ? -22.594 -11.328 19.633 1.00 93.75 389 SER A C 1
ATOM 3207 O O . SER A 1 389 ? -23.366 -12.079 19.039 1.00 93.75 389 SER A O 1
ATOM 3209 N N . MET A 1 390 ? -21.378 -11.056 19.161 1.00 95.44 390 MET A N 1
ATOM 3210 C CA . MET A 1 390 ? -20.857 -11.628 17.917 1.00 95.44 390 MET A CA 1
ATOM 3211 C C . MET A 1 390 ? -19.370 -11.942 18.047 1.00 95.44 390 MET A C 1
ATOM 3213 O O . MET A 1 390 ? -18.599 -11.151 18.593 1.00 95.44 390 MET A O 1
ATOM 3217 N N . VAL A 1 391 ? -18.97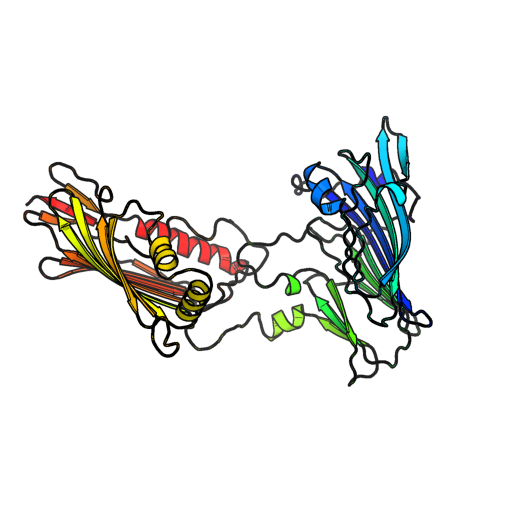1 -13.090 17.496 1.00 96.88 391 VAL A N 1
ATOM 3218 C CA . VAL A 1 391 ? -17.570 -13.487 17.345 1.00 96.88 391 VAL A CA 1
ATOM 3219 C C . VAL A 1 391 ? -17.317 -13.823 15.883 1.00 96.88 391 VAL A C 1
ATOM 3221 O O . VAL A 1 391 ? -18.029 -14.638 15.303 1.00 96.88 391 VAL A O 1
ATOM 3224 N N . ILE A 1 392 ? -16.294 -13.213 15.294 1.00 97.00 392 ILE A N 1
ATOM 3225 C CA . ILE A 1 392 ? -15.815 -13.524 13.946 1.00 97.00 392 ILE A CA 1
ATOM 3226 C C . ILE A 1 392 ? -14.331 -13.852 14.060 1.00 97.00 392 ILE A C 1
ATOM 3228 O O . ILE A 1 392 ? -13.579 -13.121 14.706 1.00 97.00 392 ILE A O 1
ATOM 3232 N N . ALA A 1 393 ? -13.891 -14.939 13.438 1.00 97.12 393 ALA A N 1
ATOM 3233 C CA . ALA A 1 393 ? -12.485 -15.307 13.400 1.00 97.12 393 ALA A CA 1
ATOM 3234 C C . ALA A 1 393 ? -12.112 -15.844 12.021 1.00 97.12 393 ALA A C 1
ATOM 3236 O O . ALA A 1 393 ? -12.814 -16.685 11.465 1.00 97.12 393 ALA A O 1
ATOM 3237 N N . LEU A 1 394 ? -10.982 -15.377 11.498 1.00 96.38 394 LEU A N 1
ATOM 3238 C CA . LEU A 1 394 ? -10.327 -15.997 10.352 1.00 96.38 394 LEU A CA 1
ATOM 3239 C C . LEU A 1 394 ? -9.532 -17.240 10.796 1.00 96.38 394 LEU A C 1
ATOM 3241 O O . LEU A 1 394 ? -9.200 -17.360 11.987 1.00 96.38 394 LEU A O 1
ATOM 3245 N N . PRO A 1 395 ? -9.184 -18.151 9.863 1.00 93.31 395 PRO A N 1
ATOM 3246 C CA . PRO A 1 395 ? -8.347 -19.314 10.150 1.00 93.31 395 PRO A CA 1
ATOM 3247 C C . PRO A 1 395 ? -7.090 -18.952 10.947 1.00 93.31 395 PRO A C 1
ATOM 3249 O O . PRO A 1 395 ? -6.530 -17.864 10.795 1.00 93.31 395 PRO A O 1
ATOM 3252 N N . ASN A 1 396 ? -6.673 -19.852 11.842 1.00 90.12 396 ASN A N 1
ATOM 3253 C CA . ASN A 1 396 ? -5.527 -19.664 12.743 1.00 90.12 396 ASN A CA 1
ATOM 3254 C C . ASN A 1 396 ? -5.582 -18.383 13.600 1.00 90.12 396 ASN A C 1
ATOM 3256 O O . ASN A 1 396 ? -4.559 -17.942 14.119 1.00 90.12 396 ASN A O 1
ATOM 3260 N N . LYS A 1 397 ? -6.765 -17.769 13.762 1.00 93.12 397 LYS A N 1
ATOM 3261 C CA . LYS A 1 397 ? -6.947 -16.487 14.463 1.00 93.12 397 LYS A CA 1
ATOM 3262 C C . LYS A 1 397 ? -6.093 -15.361 13.861 1.00 93.12 397 LYS A C 1
ATOM 3264 O O . LYS A 1 397 ? -5.662 -14.458 14.583 1.00 93.12 397 LYS A O 1
ATOM 3269 N N . HIS A 1 398 ? -5.863 -15.390 12.543 1.00 92.75 398 HIS A N 1
ATOM 3270 C CA . HIS A 1 398 ? -5.151 -14.327 11.821 1.00 92.75 398 HIS A CA 1
ATOM 3271 C C . HIS A 1 398 ? -5.824 -12.958 11.994 1.00 92.75 398 HIS A C 1
ATOM 3273 O O . HIS A 1 398 ? -5.139 -11.945 12.134 1.00 92.75 398 HIS A O 1
ATOM 3279 N N . ALA A 1 399 ? -7.154 -12.945 12.055 1.00 95.75 399 ALA A N 1
ATOM 3280 C CA . ALA A 1 399 ? -7.963 -11.815 12.483 1.00 95.75 399 ALA A CA 1
ATOM 3281 C C . ALA A 1 399 ? -9.107 -12.316 13.366 1.00 95.75 399 ALA A C 1
ATOM 3283 O O . ALA A 1 399 ? -9.655 -13.394 13.128 1.00 95.75 399 ALA A O 1
ATOM 3284 N N . THR A 1 400 ? -9.458 -11.545 14.390 1.00 97.50 400 THR A N 1
ATOM 3285 C CA . THR A 1 400 ? -10.579 -11.840 15.286 1.00 97.50 400 THR A CA 1
ATOM 3286 C C . THR A 1 400 ? -11.322 -10.567 15.638 1.00 97.50 400 THR A C 1
ATOM 3288 O O . THR A 1 400 ? -10.694 -9.552 15.937 1.00 97.50 400 THR A O 1
ATOM 3291 N N . PHE A 1 401 ? -12.642 -10.645 15.667 1.00 97.56 401 PHE A N 1
ATOM 3292 C CA . PHE A 1 401 ? -13.529 -9.604 16.153 1.00 97.56 401 PHE A CA 1
ATOM 3293 C C . PHE A 1 401 ? -14.476 -10.202 17.183 1.00 97.56 401 PHE A C 1
ATOM 3295 O O . PHE A 1 401 ? -15.002 -11.299 16.998 1.00 97.56 401 PHE A O 1
ATOM 3302 N N . TYR A 1 402 ? -14.669 -9.480 18.274 1.00 96.56 402 TYR A N 1
ATOM 3303 C CA . TYR A 1 402 ? -15.531 -9.870 19.369 1.00 96.56 402 TYR A CA 1
ATOM 3304 C C . TYR A 1 402 ? -16.298 -8.654 19.866 1.00 96.56 402 TYR A C 1
ATOM 3306 O O . TYR A 1 402 ? -15.688 -7.629 20.179 1.00 96.56 402 TYR A O 1
ATOM 3314 N N . THR A 1 403 ? -17.614 -8.776 19.995 1.00 96.25 403 THR A N 1
ATOM 3315 C CA . THR A 1 403 ? -18.430 -7.780 20.684 1.00 96.25 403 THR A CA 1
ATOM 3316 C C . THR A 1 403 ? -19.461 -8.440 21.586 1.00 96.25 403 THR A C 1
ATOM 3318 O O . THR A 1 403 ? -20.000 -9.496 21.254 1.00 96.25 403 THR A O 1
ATOM 3321 N N . GLN A 1 404 ? -19.706 -7.815 22.733 1.00 95.69 404 GLN A N 1
ATOM 3322 C CA . GLN A 1 404 ? -20.743 -8.200 23.683 1.00 95.69 404 GLN A CA 1
ATOM 3323 C C . GLN A 1 404 ? -21.357 -6.953 24.305 1.00 95.69 404 GLN A C 1
ATOM 3325 O O . GLN A 1 404 ? -20.632 -5.994 24.588 1.00 95.69 404 GLN A O 1
ATOM 3330 N N . ALA A 1 405 ? -22.662 -7.003 24.552 1.00 95.38 405 ALA A N 1
ATOM 3331 C CA . ALA A 1 405 ? -23.396 -5.998 25.302 1.00 95.38 405 ALA A CA 1
ATOM 3332 C C . ALA A 1 405 ? -24.055 -6.651 26.523 1.00 95.38 405 ALA A C 1
ATOM 3334 O O . ALA A 1 405 ? -24.583 -7.761 26.432 1.00 95.38 405 ALA A O 1
ATOM 3335 N N . SER A 1 406 ? -24.027 -5.973 27.663 1.00 94.94 406 SER A N 1
ATOM 3336 C CA . SER A 1 406 ? -24.699 -6.405 28.887 1.00 94.94 406 SER A CA 1
ATOM 3337 C C . SER A 1 406 ? -25.274 -5.212 29.640 1.00 94.94 406 SER A C 1
ATOM 3339 O O . SER A 1 406 ? -24.849 -4.074 29.454 1.00 94.94 406 SER A O 1
ATOM 3341 N N . ILE A 1 407 ? -26.258 -5.471 30.497 1.00 94.62 407 ILE A N 1
ATOM 3342 C CA . ILE A 1 407 ? -26.830 -4.468 31.397 1.00 94.62 407 ILE A CA 1
ATOM 3343 C C . ILE A 1 407 ? -26.327 -4.782 32.800 1.00 94.62 407 ILE A C 1
ATOM 3345 O O . ILE A 1 407 ? -26.466 -5.911 33.270 1.00 94.62 407 ILE A O 1
ATOM 3349 N N . VAL A 1 408 ? -25.744 -3.790 33.467 1.00 93.56 408 VAL A N 1
ATOM 3350 C CA . VAL A 1 408 ? -25.313 -3.899 34.865 1.00 93.56 408 VAL A CA 1
ATOM 3351 C C . VAL A 1 408 ? -25.808 -2.663 35.606 1.00 93.56 408 VAL A C 1
ATOM 3353 O O . VAL A 1 408 ? -25.365 -1.546 35.337 1.00 93.56 408 VAL A O 1
ATOM 3356 N N . GLY A 1 409 ? -26.750 -2.855 36.533 1.00 90.44 409 GLY A N 1
ATOM 3357 C CA . GLY A 1 409 ? -27.415 -1.748 37.221 1.00 90.44 409 GLY A CA 1
ATOM 3358 C C . GLY A 1 409 ? -28.204 -0.870 36.245 1.00 90.44 409 GLY A C 1
ATOM 3359 O O . GLY A 1 409 ? -29.015 -1.380 35.477 1.00 90.44 409 GLY A O 1
ATOM 3360 N N . ASN A 1 410 ? -27.949 0.442 36.266 1.00 91.75 410 ASN A N 1
ATOM 3361 C CA . ASN A 1 410 ? -28.588 1.426 35.382 1.00 91.75 410 ASN A CA 1
ATOM 3362 C C . ASN A 1 410 ? -27.723 1.790 34.157 1.00 91.75 410 ASN A C 1
ATOM 3364 O O . ASN A 1 410 ? -27.760 2.917 33.661 1.00 91.75 410 ASN A O 1
ATOM 3368 N N . SER A 1 411 ? -26.867 0.878 33.695 1.00 95.25 411 SER A N 1
ATOM 3369 C CA . SER A 1 411 ? -25.974 1.152 32.568 1.00 95.25 411 SER A CA 1
ATOM 3370 C C . SER A 1 411 ? -25.841 -0.035 31.627 1.00 95.25 411 SER A C 1
ATOM 3372 O O . SER A 1 411 ? -25.828 -1.194 32.047 1.00 95.25 411 SER A O 1
ATOM 3374 N N . VAL A 1 412 ? -25.702 0.280 30.343 1.00 95.94 412 VAL A N 1
ATOM 3375 C CA . VAL A 1 412 ? -25.343 -0.672 29.293 1.00 95.94 412 VAL A CA 1
ATOM 3376 C C . VAL A 1 412 ? -23.832 -0.656 29.123 1.00 95.94 412 VAL A C 1
ATOM 3378 O O . VAL A 1 412 ? -23.243 0.400 28.902 1.00 95.94 412 VAL A O 1
ATOM 3381 N N . TYR A 1 413 ? -23.210 -1.826 29.202 1.00 95.81 413 TYR A N 1
ATOM 3382 C CA . TYR A 1 413 ? -21.792 -2.030 28.951 1.00 95.81 413 TYR A CA 1
ATOM 3383 C C . TYR A 1 413 ? -21.611 -2.756 27.626 1.00 95.81 413 TYR A C 1
ATOM 3385 O O . TYR A 1 413 ? -22.098 -3.869 27.444 1.00 95.81 413 TYR A O 1
ATOM 3393 N N . LEU A 1 414 ? -20.875 -2.140 26.711 1.00 96.12 414 LEU A N 1
ATOM 3394 C CA . LEU A 1 414 ? -20.519 -2.696 25.417 1.00 96.12 414 LEU A CA 1
ATOM 3395 C C . LEU A 1 414 ? -19.002 -2.842 25.350 1.00 96.12 414 LEU A C 1
ATOM 3397 O O . LEU A 1 414 ? -18.261 -1.880 25.524 1.00 96.12 414 LEU A O 1
ATOM 3401 N N . THR A 1 415 ? -18.526 -4.052 25.076 1.00 96.12 415 THR A N 1
ATOM 3402 C CA . THR A 1 415 ? -17.119 -4.286 24.741 1.00 96.12 415 THR A CA 1
ATOM 3403 C C . THR A 1 415 ? -17.016 -4.652 23.272 1.00 96.12 415 THR A C 1
ATOM 3405 O O . THR A 1 415 ? -17.752 -5.508 22.786 1.00 96.12 415 THR A O 1
ATOM 3408 N N . CYS A 1 416 ? -16.077 -4.033 22.568 1.00 96.19 416 CYS A N 1
ATOM 3409 C CA . CYS A 1 416 ? -15.747 -4.328 21.183 1.00 96.19 416 CYS A CA 1
ATOM 3410 C C . CYS A 1 416 ? -14.231 -4.503 21.068 1.00 96.19 416 CYS A C 1
ATOM 3412 O O . CYS A 1 416 ? -13.472 -3.588 21.369 1.00 96.19 416 CYS A O 1
ATOM 3414 N N . THR A 1 417 ? -13.770 -5.679 20.648 1.00 96.38 417 THR A N 1
ATOM 3415 C CA . THR A 1 417 ? -12.348 -5.982 20.457 1.00 96.38 417 THR A CA 1
ATOM 3416 C C . THR A 1 417 ? -12.097 -6.518 19.057 1.00 96.38 417 THR A C 1
ATOM 3418 O O . THR A 1 417 ? -12.646 -7.547 18.677 1.00 96.38 417 THR A O 1
ATOM 3421 N N . MET A 1 418 ? -11.205 -5.864 18.320 1.00 95.88 418 MET A N 1
ATOM 3422 C CA . MET A 1 418 ? -10.668 -6.344 17.049 1.00 95.88 418 MET A CA 1
ATOM 3423 C C . MET A 1 418 ? -9.172 -6.603 17.201 1.00 95.88 418 MET A C 1
ATOM 3425 O O . MET A 1 418 ? -8.450 -5.770 17.746 1.00 95.88 418 MET A O 1
ATOM 3429 N N . LYS A 1 419 ? -8.692 -7.743 16.705 1.00 95.38 419 LYS A N 1
ATOM 3430 C CA . LYS A 1 419 ? -7.266 -8.075 16.640 1.00 95.38 419 LYS A CA 1
ATOM 3431 C C . LYS A 1 419 ? -6.914 -8.572 15.251 1.00 95.38 419 LYS A C 1
ATOM 3433 O O . LYS A 1 419 ? -7.606 -9.442 14.732 1.00 95.38 419 LYS A O 1
ATOM 3438 N N . ILE A 1 420 ? -5.820 -8.065 14.699 1.00 93.31 420 ILE A N 1
ATOM 3439 C CA . ILE A 1 420 ? -5.197 -8.571 13.479 1.00 93.31 420 ILE A CA 1
ATOM 3440 C C . ILE A 1 420 ? -3.792 -9.033 13.862 1.00 93.31 420 ILE A C 1
ATOM 3442 O O . ILE A 1 420 ? -2.931 -8.223 14.206 1.00 93.31 420 ILE A O 1
ATOM 3446 N N . ASN A 1 421 ? -3.590 -10.348 13.859 1.00 90.31 421 ASN A N 1
ATOM 3447 C CA . ASN A 1 421 ? -2.348 -10.993 14.288 1.00 90.31 421 ASN A CA 1
ATOM 3448 C C . ASN A 1 421 ? -1.415 -11.305 13.117 1.00 90.31 421 ASN A C 1
ATOM 3450 O O . ASN A 1 421 ? -0.221 -11.491 13.333 1.00 90.31 421 ASN A O 1
ATOM 3454 N N . LYS A 1 422 ? -1.949 -11.352 11.893 1.00 88.75 422 LYS A N 1
ATOM 3455 C CA . LYS A 1 422 ? -1.173 -11.543 10.669 1.00 88.75 422 LYS A CA 1
ATOM 3456 C C . LYS A 1 422 ? -0.904 -10.194 10.009 1.00 88.75 422 LYS A C 1
ATOM 3458 O O . LYS A 1 422 ? -1.824 -9.403 9.838 1.00 88.75 422 LYS A O 1
ATOM 3463 N N . ILE A 1 423 ? 0.347 -9.927 9.642 1.00 86.56 423 ILE A N 1
ATOM 3464 C CA . ILE A 1 423 ? 0.718 -8.648 9.015 1.00 86.56 423 ILE A CA 1
ATOM 3465 C C . ILE A 1 423 ? 0.439 -8.680 7.517 1.00 86.56 423 ILE A C 1
ATOM 3467 O O . ILE A 1 423 ? 0.027 -7.668 6.966 1.00 86.56 423 ILE A O 1
ATOM 3471 N N . ILE A 1 424 ? 0.626 -9.830 6.866 1.00 87.94 424 ILE A N 1
ATOM 3472 C CA . ILE A 1 424 ? 0.467 -9.941 5.416 1.00 87.94 424 ILE A CA 1
ATOM 3473 C C . ILE A 1 424 ? -0.533 -11.020 5.054 1.00 87.94 424 ILE A C 1
ATOM 3475 O O . ILE A 1 424 ? -0.377 -12.181 5.430 1.00 87.94 424 ILE A O 1
ATOM 3479 N N . PHE A 1 425 ? -1.551 -10.612 4.306 1.00 89.62 425 PHE A N 1
ATOM 3480 C CA . PHE A 1 425 ? -2.581 -11.476 3.750 1.00 89.62 425 PHE A CA 1
ATOM 3481 C C . PHE A 1 425 ? -2.321 -11.636 2.257 1.00 89.62 425 PHE A C 1
ATOM 3483 O O . PHE A 1 425 ? -2.271 -10.648 1.528 1.00 89.62 425 PHE A O 1
ATOM 3490 N N . ASN A 1 426 ? -2.132 -12.868 1.796 1.00 88.69 426 ASN A N 1
ATOM 3491 C CA . ASN A 1 426 ? -1.914 -13.141 0.378 1.00 88.69 426 ASN A CA 1
ATOM 3492 C C . ASN A 1 426 ? -3.191 -12.870 -0.436 1.00 88.69 426 ASN A C 1
ATOM 3494 O O . ASN A 1 426 ? -4.292 -12.815 0.116 1.00 88.69 426 ASN A O 1
ATOM 3498 N N . ALA A 1 427 ? -3.056 -12.741 -1.758 1.00 89.56 427 ALA A N 1
ATOM 3499 C CA . ALA A 1 427 ? -4.176 -12.451 -2.659 1.00 89.56 427 ALA A CA 1
ATOM 3500 C C . ALA A 1 427 ? -5.359 -13.432 -2.501 1.00 89.56 427 ALA A C 1
ATOM 3502 O O . ALA A 1 427 ? -6.516 -13.026 -2.544 1.00 89.56 427 ALA A O 1
ATOM 3503 N N . ASN A 1 428 ? -5.082 -14.711 -2.232 1.00 90.25 428 ASN A N 1
ATOM 3504 C CA . ASN A 1 428 ? -6.098 -15.740 -1.991 1.00 90.25 428 ASN A CA 1
ATOM 3505 C C . ASN A 1 428 ? -6.792 -15.645 -0.616 1.00 90.25 428 ASN A C 1
ATOM 3507 O O . ASN A 1 428 ? -7.892 -16.161 -0.455 1.00 90.25 428 ASN A O 1
ATOM 3511 N N . GLU A 1 429 ? -6.176 -15.000 0.378 1.00 91.62 429 GLU A N 1
ATOM 3512 C CA . GLU A 1 429 ? -6.769 -14.770 1.707 1.00 91.62 429 GLU A CA 1
ATOM 3513 C C . GLU A 1 429 ? -7.585 -13.470 1.764 1.00 91.62 429 GLU A C 1
ATOM 3515 O O . GLU A 1 429 ? -8.396 -13.279 2.674 1.00 91.62 429 GLU A O 1
ATOM 3520 N N . TYR A 1 430 ? -7.372 -12.570 0.801 1.00 93.88 430 TYR A N 1
ATOM 3521 C CA . TYR A 1 430 ? -7.996 -11.252 0.764 1.00 93.88 430 TYR A CA 1
ATOM 3522 C C . TYR A 1 430 ? -9.535 -11.278 0.780 1.00 93.88 430 TYR A C 1
ATOM 3524 O O . TYR A 1 430 ? -10.097 -10.509 1.562 1.00 93.88 430 TYR A O 1
ATOM 3532 N N . PRO A 1 431 ? -10.241 -12.150 0.026 1.00 95.44 431 PRO A N 1
ATOM 3533 C CA . PRO A 1 431 ? -11.706 -12.174 0.055 1.00 95.44 431 PRO A CA 1
ATOM 3534 C C . PRO A 1 431 ? -12.272 -12.407 1.462 1.00 95.44 431 PRO A C 1
ATOM 3536 O O . PRO A 1 431 ? -13.181 -11.699 1.891 1.00 95.44 431 PRO A O 1
ATOM 3539 N N . ALA A 1 432 ? -11.673 -13.326 2.228 1.00 95.44 432 ALA A N 1
ATOM 3540 C CA . ALA A 1 432 ? -12.088 -13.604 3.603 1.00 95.44 432 ALA A CA 1
ATOM 3541 C C . ALA A 1 432 ? -11.802 -12.420 4.545 1.00 95.44 432 ALA A C 1
ATOM 3543 O O . ALA A 1 432 ? -12.602 -12.118 5.429 1.00 95.44 432 ALA A O 1
ATOM 3544 N N . LEU A 1 433 ? -10.677 -11.719 4.351 1.00 95.81 433 LEU A N 1
ATOM 3545 C CA . LEU A 1 433 ? -10.368 -10.500 5.104 1.00 95.81 433 LEU A CA 1
ATOM 3546 C C . LEU A 1 433 ? -11.351 -9.367 4.780 1.00 95.81 433 LEU A C 1
ATOM 3548 O O . LEU A 1 433 ? -11.794 -8.666 5.689 1.00 95.81 433 LEU A O 1
ATOM 3552 N N . ARG A 1 434 ? -11.713 -9.187 3.506 1.00 95.75 434 ARG A N 1
ATOM 3553 C CA . ARG A 1 434 ? -12.712 -8.195 3.099 1.00 95.75 434 ARG A CA 1
ATOM 3554 C C . ARG A 1 434 ? -14.062 -8.494 3.745 1.00 95.75 434 ARG A C 1
ATOM 3556 O O . ARG A 1 434 ? -14.632 -7.597 4.359 1.00 95.75 434 ARG A O 1
ATOM 3563 N N . GLU A 1 435 ? -14.529 -9.739 3.668 1.00 95.94 435 GLU A N 1
ATOM 3564 C CA . GLU A 1 435 ? -15.784 -10.166 4.296 1.00 95.94 435 GLU A CA 1
ATOM 3565 C C . GLU A 1 435 ? -15.759 -9.974 5.822 1.00 95.94 435 GLU A C 1
ATOM 3567 O O . GLU A 1 435 ? -16.746 -9.540 6.417 1.00 95.94 435 GLU A O 1
ATOM 3572 N N . PHE A 1 436 ? -14.618 -10.234 6.467 1.00 96.88 436 PHE A N 1
ATOM 3573 C CA . PHE A 1 436 ? -14.429 -9.974 7.894 1.00 96.88 436 PHE A CA 1
ATOM 3574 C C . PHE A 1 436 ? -14.708 -8.504 8.250 1.00 96.88 436 PHE A C 1
ATOM 3576 O O . PHE A 1 436 ? -15.462 -8.250 9.189 1.00 96.88 436 PHE A O 1
ATOM 3583 N N . PHE A 1 437 ? -14.170 -7.541 7.493 1.00 95.62 437 PHE A N 1
ATOM 3584 C CA . PHE A 1 437 ? -14.450 -6.115 7.715 1.00 95.62 437 PHE A CA 1
ATOM 3585 C C . PHE A 1 437 ? -15.878 -5.718 7.325 1.00 95.62 437 PHE A C 1
ATOM 3587 O O . PHE A 1 437 ? -16.484 -4.915 8.030 1.00 95.62 437 PHE A O 1
ATOM 3594 N N . GLU A 1 438 ? -16.445 -6.311 6.272 1.00 95.31 438 GLU A N 1
ATOM 3595 C CA . GLU A 1 438 ? -17.843 -6.102 5.865 1.00 95.31 438 GLU A CA 1
ATOM 3596 C C . GLU A 1 438 ? -18.805 -6.419 7.022 1.00 95.31 438 GLU A C 1
ATOM 3598 O O . GLU A 1 438 ? -19.646 -5.606 7.405 1.00 95.31 438 GLU A O 1
ATOM 3603 N N . ARG A 1 439 ? -18.614 -7.586 7.651 1.00 95.44 439 ARG A N 1
ATOM 3604 C CA . ARG A 1 439 ? -19.411 -8.034 8.798 1.00 95.44 439 ARG A CA 1
ATOM 3605 C C . ARG A 1 439 ? -19.206 -7.145 10.028 1.00 95.44 439 ARG A C 1
ATOM 3607 O O . ARG A 1 439 ? -20.153 -6.940 10.780 1.00 95.44 439 ARG A O 1
ATOM 3614 N N . ILE A 1 440 ? -18.004 -6.599 10.238 1.00 95.12 440 ILE A N 1
ATOM 3615 C CA . ILE A 1 440 ? -17.739 -5.643 11.328 1.00 95.12 440 ILE A CA 1
ATOM 3616 C C . ILE A 1 440 ? -18.486 -4.332 11.102 1.00 95.12 440 ILE A C 1
ATOM 3618 O O . ILE A 1 440 ? -19.093 -3.828 12.042 1.00 95.12 440 ILE A O 1
ATOM 3622 N N . VAL A 1 441 ? -18.458 -3.788 9.884 1.00 94.25 441 VAL A N 1
ATOM 3623 C CA . VAL A 1 441 ? -19.165 -2.543 9.547 1.00 94.25 441 VAL A CA 1
ATOM 3624 C C . VAL A 1 441 ? -20.669 -2.724 9.745 1.00 94.25 441 VAL A C 1
ATOM 3626 O O . VAL A 1 441 ? -21.280 -1.934 10.461 1.00 94.25 441 VAL A O 1
ATOM 3629 N N . ALA A 1 442 ? -21.242 -3.816 9.226 1.00 93.62 442 ALA A N 1
ATOM 3630 C CA . ALA A 1 442 ? -22.650 -4.157 9.440 1.00 93.62 442 ALA A CA 1
ATOM 3631 C C . ALA A 1 442 ? -22.984 -4.358 10.929 1.00 93.62 442 ALA A C 1
ATOM 3633 O O . ALA A 1 442 ? -24.035 -3.940 11.407 1.00 93.62 442 ALA A O 1
ATOM 3634 N N . LYS A 1 443 ? -22.073 -4.956 11.705 1.00 94.12 443 LYS A N 1
ATOM 3635 C CA . LYS A 1 443 ? -22.266 -5.108 13.149 1.00 94.12 443 LYS A CA 1
ATOM 3636 C C . LYS A 1 443 ? -22.266 -3.762 13.873 1.00 94.12 443 LYS A C 1
ATOM 3638 O O . LYS A 1 443 ? -23.089 -3.526 14.752 1.00 94.12 443 LYS A O 1
ATOM 3643 N N . LYS A 1 444 ? -21.354 -2.868 13.498 1.00 91.62 444 LYS A N 1
ATOM 3644 C CA . LYS A 1 444 ? -21.246 -1.526 14.075 1.00 91.62 444 LYS A CA 1
ATOM 3645 C C . LYS A 1 444 ? -22.354 -0.573 13.613 1.00 91.62 444 LYS A C 1
ATOM 3647 O O . LYS A 1 444 ? -22.373 0.560 14.081 1.00 91.62 444 LYS A O 1
ATOM 3652 N N . SER A 1 445 ? -23.272 -0.993 12.738 1.00 90.62 445 SER A N 1
ATOM 3653 C CA . SER A 1 445 ? -24.487 -0.234 12.410 1.00 90.62 445 SER A CA 1
ATOM 3654 C C . SER A 1 445 ? -25.717 -0.668 13.214 1.00 90.62 445 SER A C 1
ATOM 3656 O O . SER A 1 445 ? -26.777 -0.074 13.045 1.00 90.62 445 SER A O 1
ATOM 3658 N N . GLU A 1 446 ? -25.607 -1.689 14.072 1.00 92.56 446 GLU A N 1
ATOM 3659 C CA . GLU A 1 446 ? -26.707 -2.086 14.955 1.00 92.56 446 GLU A CA 1
ATOM 3660 C C . GLU A 1 446 ? -27.014 -1.008 16.004 1.00 92.56 446 GLU A C 1
ATOM 3662 O O . GLU A 1 446 ? -26.120 -0.334 16.525 1.00 92.56 446 GLU A O 1
ATOM 3667 N N . LEU A 1 447 ? -28.301 -0.875 16.324 1.00 93.44 447 LEU A N 1
ATOM 3668 C CA . LEU A 1 447 ? -28.822 0.118 17.254 1.00 93.44 447 LEU A CA 1
ATOM 3669 C C . LEU A 1 447 ? -29.087 -0.513 18.625 1.00 93.44 447 LEU A C 1
ATOM 3671 O O . LEU A 1 447 ? -29.490 -1.666 18.744 1.00 93.44 447 LEU A O 1
ATOM 3675 N N . LEU A 1 448 ? -28.865 0.281 19.662 1.00 94.75 448 LEU A N 1
ATOM 3676 C CA . LEU A 1 448 ? -29.356 0.081 21.014 1.00 94.75 448 LEU A CA 1
ATOM 3677 C C . LEU A 1 448 ? -30.709 0.789 21.129 1.00 94.75 448 LEU A C 1
ATOM 3679 O O . LEU A 1 448 ? -30.802 1.978 20.806 1.00 94.75 448 LEU A O 1
ATOM 3683 N N . VAL A 1 449 ? -31.735 0.072 21.590 1.00 95.75 449 VAL A N 1
ATOM 3684 C CA . VAL A 1 449 ? -33.106 0.593 21.666 1.00 95.75 449 VAL A CA 1
ATOM 3685 C C . VAL A 1 449 ? -33.540 0.730 23.118 1.00 95.75 449 VAL A C 1
ATOM 3687 O O . VAL A 1 449 ? -33.523 -0.231 23.893 1.00 95.75 449 VAL A O 1
ATOM 3690 N N . PHE A 1 450 ? -33.961 1.936 23.478 1.00 95.12 450 PHE A N 1
ATOM 3691 C CA . PHE A 1 450 ? -34.568 2.248 24.764 1.00 95.12 450 PHE A CA 1
ATOM 3692 C C . PHE A 1 450 ? -36.067 2.451 24.572 1.00 95.12 450 PHE A C 1
ATOM 3694 O O . PHE A 1 450 ? -36.482 3.082 23.603 1.00 95.12 450 PHE A O 1
ATOM 3701 N N . LYS A 1 451 ? -36.867 1.978 25.525 1.00 94.75 451 LYS A N 1
ATOM 3702 C CA . LYS A 1 451 ? -38.319 2.152 25.569 1.00 94.75 451 LYS A CA 1
ATOM 3703 C C . LYS A 1 451 ? -38.721 2.907 26.827 1.00 94.75 451 LYS A C 1
ATOM 3705 O O . LYS A 1 451 ? -38.219 2.603 27.914 1.00 94.75 451 LYS A O 1
ATOM 3710 N N . LYS A 1 452 ? -39.623 3.873 26.683 1.00 92.81 452 LYS A N 1
ATOM 3711 C CA . LYS A 1 452 ? -40.203 4.616 27.804 1.00 92.81 452 LYS A CA 1
ATOM 3712 C C . LYS A 1 452 ? -40.966 3.658 28.733 1.00 92.81 452 LYS A C 1
ATOM 3714 O O . LYS A 1 452 ? -41.585 2.698 28.267 1.00 92.81 452 LYS A O 1
ATOM 3719 N N . LYS A 1 453 ? -40.807 3.837 30.044 1.00 88.00 453 LYS A N 1
ATOM 3720 C CA . LYS A 1 453 ? -41.372 2.954 31.076 1.00 88.00 453 LYS A CA 1
ATOM 3721 C C . LYS A 1 453 ? -42.882 3.052 31.185 1.00 88.00 453 LYS A C 1
ATOM 3723 O O . LYS A 1 453 ? -43.409 4.174 31.035 1.00 88.00 453 LYS A O 1
#

Secondary structure (DSSP, 8-state):
-PPPPPPTT---THHHH-PPPTT-TT-SEEEEEEEEEEEEETTEEEEEEEEEEEE-SGGGHHHHS----B-TTEEEEEEEEEEEEEETTEEEEEE--GGGG------SS-BPPPP--TT--TT-EEEEEEEEEESS-PPPPEES--SS-EEEEEEEEE-S-TTS-EEEEEESSSPPEEEE-TTS-EEEEEEEEEPP--PPTTPSPGGGTS-EEEEEE-SS-SSEEEEEHHHHHHHHTT----SS--EEEEEEEEEEE-TTS-EEEEEEEEEEEHHHHHHHHHTTTS-HHHHHHHTTTTS-EEEEEEEEESSS-TTS-EEEEEEEEE-S-EEE-SSEEEE-S--SS--SS-S---S--SSPEE-SS-EEEEEEEEEEPPTTEEEEEPPPPEEEE-GGGSEEEEEEEEEETTEEEEEEEEEE--SEE-TTTHHHHHHHHHHHHHHTTPPEEEEE-

Foldseek 3Di:
DPPADDDPPDDDPVVLVPDDDPVPPVFQKEWAEWEWEWDDDPQAIKIKIKTKMWGAHPVCQVPPQWDWDFDQQKDWPDKWKWKWDQDPNDTDIDTDDPVQFFDDDDDNRDTTGTGRDPPDDRRMMMMMMTMMDGSHNFDDKFFQAAQAWYAKHKYKYFAPDQFFEKEKEWAADDDWDWDADPRRRIIMTMDGGGHGDDDDPQFPDCRRHGTIMGIDGDPPGTGYDYDYSVVVCVPVNVDPPPVDQQWEKEKEKEWEQAPVRKIKIKIKIWIDGPRLVVLLVVCVVDPPVVSLCVQCVVPPKAWPDKDWPCSVPNVGITMIITTIIHPPQWDDDPWKIKHLQLPHPADLDQPDPDQFDPGKHFQVGKYKYKYKYKYFAYPQKDWPDDQDWDWDADPPRQKIWTWDWDDDDRIIIIMIMITHSHRIDGRVRVNVVSVVSVVRNVSSPDITMMTGD

Radius of gyration: 30.17 Å; chains: 1; bounding box: 80×47×82 Å

Sequence (453 aa):
MRPRPGEFGEPDKEWWASKLNPSDTSIAAVILFDYGKCMPESYGTKFIHKRRIKIYNKSALNKWANLSFILPGVRLADFECVVYNLENGQIIETEVDKGDLLKDDYTKNVKFSALAIPNVKEGSIFEYSYTLKTTSFEVPKWSFQHSIPVIWSEYEVNFWATNSGVFVLINGEYKIDLIESKNKRTRKYVLTDVPAFVSEPSMPSERYYKSSIEFRPDRFSRGITEHYSKDDLLKYGLIRDSVKMDTKIFADVKFRLKEDGEINGVIEIRKSGYEALQARKSLKKFSEEEFLKDQFYQKNWTVVKQELLNHLDSSKDLILKYELIIQDHVQKTDDFIYLNPYLVLQEESNPFKSETRIYPLDMGSRMARTVVTSIEIPEGYKIDELPKSMVIALPNKHATFYTQASIVGNSVYLTCTMKINKIIFNANEYPALREFFERIVAKKSELLVFKKK